Protein 7FEW (pdb70)

InterPro domains:
  IPR000595 Cyclic nucleotide-binding domain [PF00027] (22-114)
  IPR000595 Cyclic nucleotide-binding domain [PS50042] (4-128)
  IPR000595 Cyclic nucleotide-binding domain [SM00100] (3-126)
  IPR000595 Cyclic nucleotide-binding domain [cd00038] (13-121)
  IPR012318 Crp-type HTH domain [PF13545] (146-207)
  IPR012318 Crp-type HTH domain [PR00034] (170-186)
  IPR012318 Crp-type HTH domain [PR00034] (186-201)
  IPR012318 Crp-type HTH domain [PS51063] (142-214)
  IPR012318 Crp-type HTH domain [SM00419] (164-212)
  IPR014710 RmlC-like jelly roll fold [G3DSA:2.60.120.10] (11-142)
  IPR018335 Transcription regulator HTH, Crp-type, conserved site [PS00042] (172-195)
  IPR018488 Cyclic nucleotide-binding, conserved site [PS00888] (31-47)
  IPR018488 Cyclic nucleotide-binding, conserved site [PS00889] (72-93)
  IPR018490 Cyclic nucleotide-binding domain superfamily [SSF51206] (12-141)
  IPR036388 Winged helix-like DNA-binding domain superfamily [G3DSA:1.10.10.10] (143-211)
  IPR036390 Winged helix DNA-binding domain superfamily [SSF46785] (143-211)
  IPR050397 Global Transcriptional Regulators in Environmental Response [PTHR24567] (11-207)

Solvent-accessible surface area: 19582 Å² total; per-residue (Å²): 125,179,35,4,98,72,0,64,80,91,25,68,142,123,110,45,88,52,123,39,29,19,9,118,29,41,72,77,19,118,35,0,10,19,0,49,81,20,4,0,5,26,9,14,90,11,106,130,42,89,62,1,9,30,24,36,18,24,70,22,30,0,3,13,6,22,11,10,3,50,88,151,71,74,147,33,101,20,46,12,58,7,52,0,40,72,84,0,23,0,1,48,6,54,14,76,59,2,100,106,15,7,130,81,36,5,43,0,8,4,16,1,2,24,27,3,0,51,27,10,17,93,7,13,138,23,0,4,28,11,7,24,45,102,24,62,24,31,0,20,95,16,0,76,68,22,5,137,55,93,111,26,117,83,41,115,87,1,24,32,7,57,4,54,104,94,28,0,3,54,19,4,5,13,58,153,74,73,0,23,182,7,2,46,43,9,62,153,139,42,38,2,85,18,105,75,165,37,0,5,0,71,77,23,182,126,37,120,118,117,16,42,78,76,8,105,144,124,164,47,80,47,130,37,38,19,9,120,26,42,74,62,5,114,35,1,13,20,0,52,110,13,14,0,14,27,2,17,62,29,144,122,45,64,40,1,26,22,23,103,18,82,66,35,29,6,3,12,6,26,1,0,8,33,80,99,114,97,69,108,24,45,11,58,8,52,0,88,73,72,0,63,0,1,20,7,49,4,68,95,1,34,140,76,2,103,104,28,8,109,16,4,65,54,1,3,26,29,1,0,46,27,12,29,100,9,16,137,56,0,3,48,9,10,99,54,99,31,49,22,16,0,18,92,13,0,72,73,23,4,143,86,141,119,22,104,109,53,133,84,15,34,35,9,79,27,73,92,52,74,0,1,62,54,4,0,7,32,134,116,55,0,11,143,12,4,150,56,0,61,96,123,43,28,4,96,27,58,67,83,37,4,11,0,66,54,88

Radius of gyration: 22.73 Å; Cα contacts (8 Å, |Δi|>4): 805; chains: 2; bounding box: 60×51×64 Å

Organism: Pseudomonas aeruginosa (strain ATCC 15692 / DSM 22644 / CIP 104116 / JCM 14847 / LMG 12228 / 1C / PRS 101 / PAO1) (NCBI:txid208964)

Nearest PDB structures (foldseek):
  7ff0-assembly1_A  TM=1.002E+00  e=2.208E-40  Pseudomonas aeruginosa PAO1
  7ff9-assembly3_E  TM=9.850E-01  e=1.151E-34  Pseudomonas aeruginosa PAO1
  4i02-assembly3_F-3  TM=9.638E-01  e=4.567E-31  Escherichia coli K-12
  1o3s-assembly1_A-2  TM=9.336E-01  e=1.985E-30  Escherichia coli
  6dt4-assembly1_B  TM=8.111E-01  e=1.765E-30  Yersinia pestis CO92

B-factor: mean 30.79, std 15.21, range [10.7, 88.23]

Secondary structure (DSSP, 8-state):
-GGGHHHHTT-EEEEE-TT-EEE-TT-B--EEEEEEESEEEEEEE-TTS-EEEEEEEETT-EES-GGG--SSS---B--SEEEESS-EEEEEEEHHHHHHHHHH-THHHHHHHHHHHHHHHHHHHHHHHHHH--HHHHHHHHHHHHTTSTT-EEETTEEEEE--HHHHHHHHTS-HHHHHHHHHHHHHTTSEEE-SSEEEEET--/--HHHHHTT-EEEEE-TT-EEE-TTSBP-EEEEEEE-EEEEEEE-TTS-EEEEEEEETT-EES-TTTT----PPBP-SEEEESS-EEEEEEEHHHHHHHTTT-HHHHHHHHHHHHHHHHHHHHHHHHHTT--HHHHHHHHHHHHHTSTT-EEETTEEEEE--HHHHHHHHT--HHHHHHHHHHHHHHTSEEEETTEEEEE--

GO terms:
  GO:0006351 DNA-templated transcription (P, IMP)
  GO:0000976 transcription cis-regulatory region binding (F, IPI)
  GO:0001216 DNA-binding transcription activator activity (F, IPI)
  GO:0001217 DNA-binding transcription repressor activity (F, IPI)
  GO:0032993 protein-DNA complex (C, IPI)
  GO:0043565 sequence-specific DNA binding (F, IPI)
  GO:0000976 transcription cis-regulatory region binding (F, IMP)
  GO:0001216 DNA-binding transcription activator activity (F, IMP)
  GO:0032993 protein-DNA complex (C, IMP)
  GO:0001217 DNA-binding transcription repressor activity (F, IMP)
  GO:0045893 positive regulation of DNA-templated transcription (P, IDA)

Sequence (407 aa):
LKHLDKLLAHCHRRRYTAKSTIIYAGDRCETLFFIIKGSVTILIEDDDGREMIIGYLNSGDFFGELGLFEKEGSEQERSAWVRAKVECEVAEISYAKFRELSQQDSEILYTLGSQMADRLRKTTRKVGDLAFLDVTGRVARTLLDLCQQPDAMTHPDGMQIKITRQEIGRIVGCSREMVGRVLKSLEEQGLVHVKGKTMVVFGTRKHLDKLLAHCHRRRYTAKSTIIYAGDRCETLFFIIKGSVTILIEDDDGREMIIGYLNSGDFFGELGLFEKESEQERSAWVRAKVECEVAEISYAKFRELSQQDSEILYYTLGSQMADRLRKTTRKVGDLAFLDVTGRVARTLLDLCQQPDAMTHPDGMQIKITRNEIGRIVGCSREMVGRVLKSLEEQGLVHVKGKTMVVFGT

Structure (mmCIF, N/CA/C/O backbone):
data_7FEW
#
_entry.id   7FEW
#
_cell.length_a   135.270
_cell.length_b   49.553
_cell.length_c   64.384
_cell.angle_alpha   90.000
_cell.angle_beta   100.115
_cell.angle_gamma   90.000
#
_symmetry.space_group_name_H-M   'C 1 2 1'
#
loop_
_entity.id
_entity.type
_entity.pdbx_description
1 polymer 'cAMP-activated global transcriptional regulator Vfr'
2 polymer 'cAMP-activated global transcriptional regulator Vfr'
3 non-polymer "ADENOSINE-3',5'-CYCLIC-MONOPHOSPHATE"
4 non-polymer 'SULFATE ION'
5 water water
#
loop_
_atom_site.group_PDB
_atom_site.id
_atom_site.type_symbol
_atom_site.label_atom_id
_atom_site.label_alt_id
_atom_site.label_comp_id
_atom_site.label_asym_id
_atom_site.label_entity_id
_atom_site.label_seq_id
_atom_site.pdbx_PDB_ins_code
_atom_site.Cartn_x
_atom_site.Cartn_y
_atom_site.Cartn_z
_atom_site.occupancy
_atom_site.B_iso_or_equiv
_atom_site.auth_seq_id
_atom_site.auth_comp_id
_atom_site.auth_asym_id
_atom_site.auth_atom_id
_atom_site.pdbx_PDB_model_num
ATOM 1 N N . LEU A 1 9 ? 404.91342 26.24579 123.62472 1.000 51.88029 10 LEU A N 1
ATOM 2 C CA . LEU A 1 9 ? 405.82161 25.70932 124.62953 1.000 47.91708 10 LEU A CA 1
ATOM 3 C C . LEU A 1 9 ? 406.84282 24.77097 123.99385 1.000 37.84907 10 LEU A C 1
ATOM 4 O O . LEU A 1 9 ? 407.24302 23.76767 124.59244 1.000 34.35023 10 LEU A O 1
ATOM 9 N N . LYS A 1 10 ? 407.25365 25.09998 122.76697 1.000 35.75293 11 LYS A N 1
ATOM 10 C CA . LYS A 1 10 ? 408.32768 24.35356 122.12579 1.000 34.34801 11 LYS A CA 1
ATOM 11 C C . LYS A 1 10 ? 409.60230 24.33278 122.96343 1.000 27.70396 11 LYS A C 1
ATOM 12 O O . LYS A 1 10 ? 410.39067 23.38973 122.84109 1.000 30.05104 11 LYS A O 1
ATOM 18 N N . HIS A 1 11 ? 409.82421 25.33935 123.81518 1.000 30.53935 12 HIS A N 1
ATOM 19 C CA . HIS A 1 11 ? 410.98973 25.31296 124.69178 1.000 30.35069 12 HIS A CA 1
ATOM 20 C C . HIS A 1 11 ? 410.90263 24.22800 125.76054 1.000 29.21830 12 HIS A C 1
ATOM 21 O O . HIS A 1 11 ? 411.90961 23.94847 126.42070 1.000 31.71651 12 HIS A O 1
ATOM 28 N N . LEU A 1 12 ? 409.73925 23.59954 125.93060 1.000 27.46432 13 LEU A N 1
ATOM 29 C CA . LEU A 1 12 ? 409.59097 22.45496 126.81685 1.000 22.86871 13 LEU A CA 1
ATOM 30 C C . LEU A 1 12 ? 409.93658 21.13627 126.14619 1.000 25.37128 13 LEU A C 1
ATOM 31 O O . LEU A 1 12 ? 409.98432 20.10945 126.82995 1.000 31.27188 13 LEU A O 1
ATOM 36 N N . ASP A 1 13 ? 410.16186 21.13338 124.82824 1.000 25.59575 14 ASP A N 1
ATOM 37 C CA . ASP A 1 13 ? 410.49176 19.88714 124.13922 1.000 26.87735 14 ASP A CA 1
ATOM 38 C C . ASP A 1 13 ? 411.68955 19.19793 124.77541 1.000 26.18416 14 ASP A C 1
ATOM 39 O O . ASP A 1 13 ? 411.68148 17.97657 124.96367 1.000 25.89697 14 ASP A O 1
ATOM 44 N N . LYS A 1 14 ? 412.73727 19.95916 1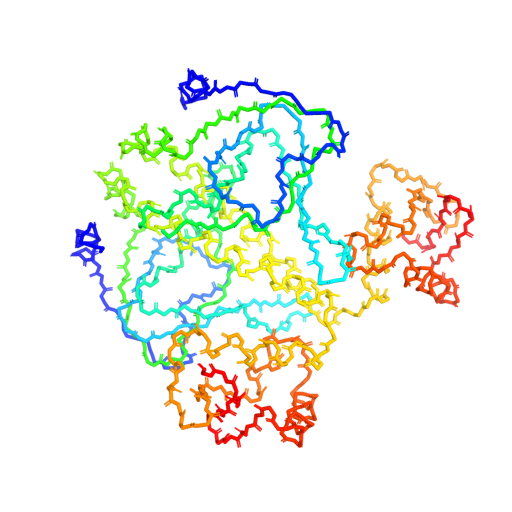25.10414 1.000 27.28895 15 LYS A N 1
ATOM 45 C CA . LYS A 1 14 ? 413.93413 19.33322 125.65678 1.000 31.38222 15 LYS A CA 1
ATOM 46 C C . LYS A 1 14 ? 413.70546 18.80734 127.07256 1.000 32.35298 15 LYS A C 1
ATOM 47 O O . LYS A 1 14 ? 414.40515 17.88527 127.50527 1.000 40.88853 15 LYS A O 1
ATOM 53 N N . LEU A 1 15 ? 412.73173 19.35390 127.80264 1.000 27.91906 16 LEU A N 1
ATOM 54 C CA . LEU A 1 15 ? 412.42520 18.80763 129.12103 1.000 31.30703 16 LEU A CA 1
ATOM 55 C C . LEU A 1 15 ? 411.61907 17.52056 129.00108 1.000 30.39394 16 LEU A C 1
ATOM 56 O O . LEU A 1 15 ? 411.88159 16.54249 129.70947 1.000 32.59053 16 LEU A O 1
ATOM 61 N N . LEU A 1 16 ? 410.61821 17.50647 128.12135 1.000 27.43809 17 LEU A N 1
ATOM 62 C CA . LEU A 1 16 ? 409.80331 16.31052 127.97454 1.000 29.08712 17 LEU A CA 1
ATOM 63 C C . LEU A 1 16 ? 410.58935 15.15226 127.36569 1.000 30.69442 17 LEU A C 1
ATOM 64 O O . LEU A 1 16 ? 410.21495 13.99448 127.56864 1.000 33.10051 17 LEU A O 1
ATOM 69 N N . ALA A 1 17 ? 411.68811 15.42358 126.65386 1.000 31.45270 18 ALA A N 1
ATOM 70 C CA . ALA A 1 17 ? 412.50349 14.32134 126.14624 1.000 32.51223 18 ALA A CA 1
ATOM 71 C C . ALA A 1 17 ? 413.16194 13.51599 127.26478 1.000 33.86049 18 ALA A C 1
ATOM 72 O O . ALA A 1 17 ? 413.57125 12.37869 127.02692 1.000 34.09738 18 ALA A O 1
ATOM 74 N N . HIS A 1 18 ? 413.25720 14.06346 128.48153 1.000 31.60975 19 HIS A N 1
ATOM 75 C CA . HIS A 1 18 ? 413.90431 13.37717 129.59562 1.000 34.29935 19 HIS A CA 1
ATOM 76 C C . HIS A 1 18 ? 412.91199 12.95858 130.66968 1.000 35.90515 19 HIS A C 1
ATOM 77 O O . HIS A 1 18 ? 413.28039 12.80972 131.83893 1.000 41.09420 19 HIS A O 1
ATOM 84 N N . CYS A 1 19 ? 411.65729 12.76307 130.29062 1.000 37.35489 20 CYS A N 1
ATOM 85 C CA . CYS A 1 19 ? 410.60661 12.43498 131.23973 1.000 35.68012 20 CYS A CA 1
ATOM 86 C C . CYS A 1 19 ? 410.22890 10.96582 131.11769 1.000 41.55134 20 CYS A C 1
ATOM 87 O O . CYS A 1 19 ? 410.24825 10.39172 130.02035 1.000 36.57200 20 CYS A O 1
ATOM 90 N N . HIS A 1 20 ? 409.90593 10.36012 132.25708 1.000 40.82987 21 HIS A N 1
ATOM 91 C CA . HIS A 1 20 ? 409.26765 9.05364 132.28486 1.000 39.19020 21 HIS A CA 1
ATOM 92 C C . HIS A 1 20 ? 407.76160 9.26245 132.39492 1.000 29.88781 21 HIS A C 1
ATOM 93 O O . HIS A 1 20 ? 407.29730 10.04329 133.23499 1.000 31.48250 21 HIS A O 1
ATOM 95 N N . ARG A 1 21 ? 407.00451 8.59019 131.53373 1.000 27.51044 22 ARG A N 1
ATOM 96 C CA . ARG A 1 21 ? 405.55329 8.73338 131.51947 1.000 29.03444 22 ARG A CA 1
ATOM 97 C C . ARG A 1 21 ? 404.92267 7.69793 132.43699 1.000 31.08761 22 ARG A C 1
ATOM 98 O O . ARG A 1 21 ? 405.24692 6.50486 132.35665 1.000 31.74283 22 ARG A O 1
ATOM 106 N N . ARG A 1 22 ? 404.01407 8.15353 133.29633 1.000 26.66549 23 ARG A N 1
ATOM 107 C CA . ARG A 1 22 ? 403.31228 7.27758 134.21951 1.000 27.79837 23 ARG A CA 1
ATOM 108 C C . ARG A 1 22 ? 401.81811 7.54272 134.12630 1.000 26.43784 23 ARG A C 1
ATOM 109 O O . ARG A 1 22 ? 401.39697 8.69099 133.96775 1.000 22.83506 23 ARG A O 1
ATOM 117 N N . ARG A 1 23 ? 401.01778 6.48524 134.21980 1.000 22.61120 24 ARG A N 1
ATOM 118 C CA . ARG A 1 23 ? 399.57196 6.62384 134.21526 1.000 26.60134 24 ARG A CA 1
ATOM 119 C C . ARG A 1 23 ? 399.03417 6.40390 135.62023 1.000 24.75101 24 ARG A C 1
ATOM 120 O O . ARG A 1 23 ? 399.47334 5.49654 136.33623 1.000 23.73442 24 ARG A O 1
ATOM 128 N N . TYR A 1 24 ? 398.09527 7.25723 136.01324 1.000 16.70537 25 TYR A N 1
ATOM 129 C CA . TYR A 1 24 ? 397.43245 7.16145 137.30202 1.000 15.93455 25 TYR A CA 1
ATOM 130 C C . TYR A 1 24 ? 395.93542 7.06018 137.09253 1.000 21.89422 25 TYR A C 1
ATOM 131 O O . TYR A 1 24 ? 395.34629 7.88738 136.39631 1.000 23.83876 25 TYR A O 1
ATOM 140 N N . THR A 1 25 ? 395.32237 6.05842 137.70804 1.000 18.03538 26 THR A N 1
ATOM 141 C CA . THR A 1 25 ? 393.88062 5.91801 137.59909 1.000 16.74474 26 THR A CA 1
ATOM 142 C C . THR A 1 25 ? 393.17588 6.94783 138.47156 1.000 17.46462 26 THR A C 1
ATOM 143 O O . THR A 1 25 ? 393.73870 7.46927 139.43740 1.000 18.73033 26 THR A O 1
ATOM 147 N N . ALA A 1 26 ? 391.91861 7.23534 138.12197 1.000 19.13219 27 ALA A N 1
ATOM 148 C CA . ALA A 1 26 ? 391.15151 8.22873 138.86912 1.000 19.58184 27 ALA A CA 1
ATOM 149 C C . ALA A 1 26 ? 391.11903 7.86517 140.34747 1.000 18.55554 27 ALA A C 1
ATOM 150 O O . ALA A 1 26 ? 390.96456 6.69347 140.71157 1.000 18.60983 27 ALA A O 1
ATOM 152 N N . LYS A 1 27 ? 391.33172 8.87465 141.19321 1.000 18.87370 28 LYS A N 1
ATOM 153 C CA . LYS A 1 27 ? 391.35083 8.82582 142.65088 1.000 19.17476 28 LYS A CA 1
ATOM 154 C C . LYS A 1 27 ? 392.69068 8.36172 143.21317 1.000 19.27373 28 LYS A C 1
ATOM 155 O O . LYS A 1 27 ? 392.87628 8.41992 144.43082 1.000 21.34078 28 LYS A O 1
ATOM 161 N N . SER A 1 28 ? 393.63894 7.93170 142.38865 1.000 16.71764 29 SER A N 1
ATOM 162 C CA . SER A 1 28 ? 394.94190 7.54983 142.92277 1.000 13.35413 29 SER A CA 1
ATOM 163 C C . SER A 1 28 ? 395.71479 8.77582 143.39536 1.000 14.88338 29 SER A C 1
ATOM 164 O O . SER A 1 28 ? 395.71043 9.82161 142.74451 1.000 18.38953 29 SER A O 1
ATOM 167 N N . THR A 1 29 ? 396.42545 8.63179 144.50913 1.000 15.03218 30 THR A N 1
ATOM 168 C CA . THR A 1 29 ? 397.22397 9.72892 145.04512 1.000 14.89655 30 THR A CA 1
ATOM 169 C C . THR A 1 29 ? 398.59992 9.73523 144.39185 1.000 15.44302 30 THR A C 1
ATOM 170 O O . THR A 1 29 ? 399.32305 8.73381 144.44512 1.000 16.26512 30 THR A O 1
ATOM 174 N N . ILE A 1 30 ? 398.95663 10.85886 143.77618 1.000 12.10800 31 ILE A N 1
ATOM 175 C CA . ILE A 1 30 ? 400.25199 10.98786 143.12479 1.000 12.24983 31 ILE A CA 1
ATOM 176 C C . ILE A 1 30 ? 401.28997 11.51728 144.08918 1.000 17.83730 31 ILE A C 1
ATOM 177 O O . ILE A 1 30 ? 402.40328 10.99512 144.17169 1.000 18.63275 31 ILE A O 1
ATOM 182 N N . ILE A 1 31 ? 400.93238 12.56646 144.82639 1.000 12.47627 32 ILE A N 1
ATOM 183 C CA . ILE A 1 31 ? 401.80863 13.18983 145.80513 1.000 13.53676 32 ILE A CA 1
ATOM 184 C C . ILE A 1 31 ? 401.09701 13.18681 147.14647 1.000 13.04846 32 ILE A C 1
ATOM 185 O O . ILE A 1 31 ? 399.93280 13.59684 147.23729 1.000 12.01147 32 ILE A O 1
ATOM 190 N N . TYR A 1 32 ? 401.80601 12.75347 148.18880 1.000 11.97565 33 TYR A N 1
ATOM 191 C CA . TYR A 1 32 ? 401.31033 12.82007 149.55697 1.000 13.14524 33 TYR A CA 1
ATOM 192 C C . TYR A 1 32 ? 401.94223 14.01526 150.26083 1.000 14.33961 33 TYR A C 1
ATOM 193 O O . TYR A 1 32 ? 403.16693 14.17164 150.23994 1.000 14.34799 33 TYR A O 1
ATOM 202 N N . ALA A 1 33 ? 401.11709 14.85195 150.88120 1.000 13.04760 34 ALA A N 1
ATOM 203 C CA . ALA A 1 33 ? 401.65728 16.00002 151.59800 1.000 13.93775 34 ALA A CA 1
ATOM 204 C C . ALA A 1 33 ? 402.63023 15.54442 152.67328 1.000 15.49853 34 ALA A C 1
ATOM 205 O O . ALA A 1 33 ? 402.42230 14.51038 153.31858 1.000 15.98851 34 ALA A O 1
ATOM 207 N N . GLY A 1 34 ? 403.71154 16.31235 152.85163 1.000 14.96081 35 GLY A N 1
ATOM 208 C CA . GLY A 1 34 ? 404.72676 16.00566 153.85036 1.000 18.06258 35 GLY A CA 1
ATOM 209 C C . GLY A 1 34 ? 405.88420 15.15668 153.36068 1.000 19.64287 35 GLY A C 1
ATOM 210 O O . GLY A 1 34 ? 406.89110 15.01847 154.08127 1.000 16.64266 35 GLY A O 1
ATOM 211 N N . ASP A 1 35 ? 405.78221 14.58507 152.16379 1.000 15.41152 36 ASP A N 1
ATOM 212 C CA . ASP A 1 35 ? 406.84401 13.74402 151.62920 1.000 15.09051 36 ASP A CA 1
ATOM 213 C C . ASP A 1 35 ? 408.04189 14.58488 151.18357 1.000 18.61956 36 ASP A C 1
ATOM 214 O O . ASP A 1 35 ? 407.95494 15.80287 151.02117 1.000 15.76274 36 ASP A O 1
ATOM 219 N N . ARG A 1 36 ? 409.17202 13.91120 150.96652 1.000 18.25848 37 ARG A N 1
ATOM 220 C CA . ARG A 1 36 ? 410.33368 14.59027 150.40645 1.000 16.25542 37 ARG A CA 1
ATOM 221 C C . ARG A 1 36 ? 410.06328 14.96642 148.94773 1.000 18.61145 37 ARG A C 1
ATOM 222 O O . ARG A 1 36 ? 409.16253 14.43482 148.29616 1.000 21.59253 37 ARG A O 1
ATOM 225 N N . CYS A 1 37 ? 410.83731 15.92284 148.43687 1.000 19.56789 38 CYS A N 1
ATOM 226 C CA . CYS A 1 37 ? 410.61247 16.48924 147.10747 1.000 18.70838 38 CYS A CA 1
ATOM 227 C C . CYS A 1 37 ? 411.85794 16.27862 146.26074 1.000 20.92721 38 CYS A C 1
ATOM 228 O O . CYS A 1 37 ? 412.87352 16.94357 146.47941 1.000 21.73218 38 CYS A O 1
ATOM 231 N N . GLU A 1 38 ? 411.77308 15.37742 145.28766 1.000 17.61968 39 GLU A N 1
ATOM 232 C CA . GLU A 1 38 ? 412.87108 15.17136 144.34786 1.000 19.95570 39 GLU A CA 1
ATOM 233 C C . GLU A 1 38 ? 412.41566 15.12871 142.89848 1.000 18.14944 39 GLU A C 1
ATOM 234 O O . GLU A 1 38 ? 413.25753 14.96604 142.00677 1.000 20.13601 39 GLU A O 1
ATOM 240 N N . THR A 1 39 ? 411.11864 15.26136 142.63482 1.000 17.28688 40 THR A N 1
ATOM 241 C CA . THR A 1 39 ? 410.55082 14.98943 141.32318 1.000 18.82282 40 THR A CA 1
ATOM 242 C C . THR A 1 39 ? 409.51285 16.04574 140.98264 1.000 19.68208 40 THR A C 1
ATOM 243 O O . THR A 1 39 ? 408.69109 16.41131 141.82657 1.000 16.99388 40 THR A O 1
ATOM 247 N N . LEU A 1 40 ? 409.55126 16.50334 139.74093 1.000 18.24623 41 LEU A N 1
ATOM 248 C CA . LEU A 1 40 ? 408.58300 17.42162 139.16870 1.000 18.60293 41 LEU A CA 1
ATOM 249 C C . LEU A 1 40 ? 407.69445 16.65594 138.19347 1.000 16.26130 41 LEU A C 1
ATOM 250 O O . LEU A 1 40 ? 408.12420 15.67248 137.58929 1.000 20.78078 41 LEU A O 1
ATOM 255 N N . PHE A 1 41 ? 406.44384 17.08739 138.04882 1.000 14.80857 42 PHE A N 1
ATOM 256 C CA . PHE A 1 41 ? 405.50034 16.39926 137.17471 1.000 13.19865 42 PHE A CA 1
ATOM 257 C C . PHE A 1 41 ? 404.92066 17.36334 136.15446 1.000 15.50887 42 PHE A C 1
ATOM 258 O O . PHE A 1 41 ? 404.75400 18.54711 136.42736 1.000 17.67966 42 PHE A O 1
ATOM 266 N N . PHE A 1 42 ? 404.58357 16.83350 134.98098 1.000 16.08575 43 PHE A N 1
ATOM 267 C CA . PHE A 1 42 ? 403.94249 17.60411 133.92615 1.000 15.61309 43 PHE A CA 1
ATOM 268 C C . PHE A 1 42 ? 402.77978 16.78256 133.39817 1.000 16.85421 43 PHE A C 1
ATOM 269 O O . PHE A 1 42 ? 402.96370 15.61609 133.03294 1.000 18.40689 43 PHE A O 1
ATOM 277 N N . ILE A 1 43 ? 401.58837 17.37852 133.35878 1.000 16.74768 44 ILE A N 1
ATOM 278 C CA . ILE A 1 43 ? 400.38373 16.63989 132.98301 1.000 15.48847 44 ILE A CA 1
ATOM 279 C C . ILE A 1 43 ? 400.29136 16.59839 131.46383 1.000 17.42344 44 ILE A C 1
ATOM 280 O O . ILE A 1 43 ? 400.12764 17.63242 130.81307 1.000 17.78154 44 ILE A O 1
ATOM 285 N N . ILE A 1 44 ? 400.42067 15.39415 130.89980 1.000 18.24041 45 ILE A N 1
ATOM 286 C CA . ILE A 1 44 ? 400.26009 15.19899 129.46272 1.000 19.82024 45 ILE A CA 1
ATOM 287 C C . ILE A 1 44 ? 398.78872 15.06672 129.11204 1.000 23.69879 45 ILE A C 1
ATOM 288 O O . ILE A 1 44 ? 398.32121 15.65298 128.13193 1.000 24.16688 45 ILE A O 1
ATOM 293 N N . LYS A 1 45 ? 398.03546 14.32019 129.92101 1.000 20.41384 46 LYS A N 1
ATOM 294 C CA . LYS A 1 45 ? 396.61793 14.08130 129.68168 1.000 23.89227 46 LYS A CA 1
ATOM 295 C C . LYS A 1 45 ? 395.91606 13.90496 131.02061 1.000 19.70740 46 LYS A C 1
ATOM 296 O O . LYS A 1 45 ? 396.49363 13.34345 131.95683 1.000 23.32456 46 LYS A O 1
ATOM 302 N N . GLY A 1 46 ? 394.68287 14.38402 131.10624 1.000 19.58738 47 GLY A N 1
ATOM 303 C CA . GLY A 1 46 ? 393.88589 14.25577 132.31749 1.000 22.33818 47 GLY A CA 1
ATOM 304 C C . GLY A 1 46 ? 393.94784 15.48918 133.20125 1.000 22.93990 47 GLY A C 1
ATOM 305 O O . GLY A 1 46 ? 394.31656 16.58818 132.77987 1.000 19.78314 47 GLY A O 1
ATOM 306 N N . SER A 1 47 ? 393.59028 15.28765 134.46753 1.000 19.54764 48 SER A N 1
ATOM 307 C CA . SER A 1 47 ? 393.56454 16.39285 135.41490 1.000 17.97999 48 SER A CA 1
ATOM 308 C C . SER A 1 47 ? 393.75780 15.85309 136.82400 1.000 21.01127 48 SER A C 1
ATOM 309 O O . SER A 1 47 ? 393.52725 14.66883 137.08852 1.000 20.10598 48 SER A O 1
ATOM 312 N N . VAL A 1 48 ? 394.18117 16.73525 137.72472 1.000 17.54757 49 VAL A N 1
ATOM 313 C CA . VAL A 1 48 ? 394.46639 16.35786 139.10158 1.000 16.78389 49 VAL A CA 1
ATOM 314 C C . VAL A 1 48 ? 393.77616 17.33140 140.04082 1.000 15.45697 49 VAL A C 1
ATOM 315 O O . VAL A 1 48 ? 393.46529 18.47200 139.68046 1.000 15.55254 49 VAL A O 1
ATOM 319 N N . THR A 1 49 ? 393.55761 16.85492 141.26644 1.000 12.13646 50 THR A N 1
ATOM 320 C CA . THR A 1 49 ? 392.96530 17.63432 142.34944 1.000 16.64122 50 THR A CA 1
ATOM 321 C C . THR A 1 49 ? 394.03985 17.94461 143.37556 1.000 16.61957 50 THR A C 1
ATOM 322 O O . THR A 1 49 ? 394.80911 17.04927 143.75414 1.000 16.76027 50 THR A O 1
ATOM 326 N N . ILE A 1 50 ? 394.07460 19.19540 143.83518 1.000 12.04208 51 ILE A N 1
ATOM 327 C CA . ILE A 1 50 ? 394.98312 19.64095 144.89808 1.000 14.85118 51 ILE A CA 1
ATOM 328 C C . ILE A 1 50 ? 394.20159 19.70153 146.20718 1.000 17.50667 51 ILE A C 1
ATOM 329 O O . ILE A 1 50 ? 393.17428 20.39042 146.29209 1.000 14.05461 51 ILE A O 1
ATOM 334 N N . LEU A 1 51 ? 394.69357 19.01816 147.24488 1.000 14.18964 52 LEU A N 1
ATOM 335 C CA . LEU A 1 51 ? 393.98756 18.96894 148.52042 1.000 12.87059 52 LEU A CA 1
ATOM 336 C C . LEU A 1 51 ? 394.93047 19.29477 149.66754 1.000 14.04028 52 LEU A C 1
ATOM 337 O O . LEU A 1 51 ? 396.12487 18.99381 149.62672 1.000 12.59833 52 LEU A O 1
ATOM 342 N N . ILE A 1 52 ? 394.37214 19.91616 150.70197 1.000 13.23578 53 ILE A N 1
ATOM 343 C CA . ILE A 1 52 ? 395.06889 20.13406 151.95135 1.000 13.24168 53 ILE A CA 1
ATOM 344 C C . ILE A 1 52 ? 394.14541 19.66859 153.06404 1.000 14.39257 53 ILE A C 1
ATOM 345 O O . ILE A 1 52 ? 392.99718 19.30716 152.83035 1.000 17.11385 53 ILE A O 1
ATOM 350 N N . GLU A 1 53 ? 394.65891 19.68145 154.28371 1.000 19.33224 54 GLU A N 1
ATOM 351 C CA . GLU A 1 53 ? 393.83669 19.42786 155.45162 1.000 18.27310 54 GLU A CA 1
ATOM 352 C C . GLU A 1 53 ? 393.67462 20.72068 156.22412 1.000 24.64978 54 GLU A C 1
ATOM 353 O O . GLU A 1 53 ? 394.63751 21.47523 156.38589 1.000 25.94786 54 GLU A O 1
ATOM 359 N N . ASP A 1 54 ? 392.45618 20.97437 156.70977 1.000 24.81602 55 ASP A N 1
ATOM 360 C CA . ASP A 1 54 ? 392.27598 22.17911 157.50641 1.000 37.89316 55 ASP A CA 1
ATOM 361 C C . ASP A 1 54 ? 392.83070 21.89638 158.89968 1.000 45.72622 55 ASP A C 1
ATOM 362 O O . ASP A 1 54 ? 393.49952 20.88015 159.11862 1.000 40.94466 55 ASP A O 1
ATOM 367 N N . ASP A 1 55 ? 392.58071 22.78480 159.85607 1.000 50.20310 56 ASP A N 1
ATOM 368 C CA . ASP A 1 55 ? 393.20093 22.60515 161.16646 1.000 54.41296 56 ASP A CA 1
ATOM 369 C C . ASP A 1 55 ? 392.52078 21.51012 161.97132 1.000 51.64781 56 ASP A C 1
ATOM 370 O O . ASP A 1 55 ? 393.09919 21.01212 162.95003 1.000 56.01762 56 ASP A O 1
ATOM 375 N N . ASP A 1 56 ? 391.30664 21.12761 161.57971 1.000 52.33871 57 ASP A N 1
ATOM 376 C CA . ASP A 1 56 ? 390.63831 19.96578 162.14386 1.000 52.06315 57 ASP A CA 1
ATOM 377 C C . ASP A 1 56 ? 391.11221 18.65116 161.54069 1.000 44.03307 57 ASP A C 1
ATOM 378 O O . ASP A 1 56 ? 390.59606 17.59216 161.91839 1.000 35.88026 57 ASP A O 1
ATOM 383 N N . GLY A 1 57 ? 392.08088 18.68981 160.62653 1.000 40.50607 58 GLY A N 1
ATOM 384 C CA . GLY A 1 57 ? 392.43519 17.49678 159.88901 1.000 32.61252 58 GLY A CA 1
ATOM 385 C C . GLY A 1 57 ? 391.46592 17.12512 158.78980 1.000 30.57083 58 GLY A C 1
ATOM 386 O O . GLY A 1 57 ? 391.61146 16.06112 158.18290 1.000 31.53763 58 GLY A O 1
ATOM 387 N N . ARG A 1 58 ? 390.48551 17.97600 158.50562 1.000 25.53947 59 ARG A N 1
ATOM 388 C CA . ARG A 1 58 ? 389.50898 17.69582 157.46706 1.000 26.88001 59 ARG A CA 1
ATOM 389 C C . ARG A 1 58 ? 390.01985 18.17138 156.11092 1.000 21.15014 59 ARG A C 1
ATOM 390 O O . ARG A 1 58 ? 390.59454 19.25390 155.98946 1.000 23.84127 59 ARG A O 1
ATOM 398 N N . GLU A 1 59 ? 389.77318 17.36418 155.09296 1.000 25.36449 60 GLU A N 1
ATOM 399 C CA . GLU A 1 59 ? 390.30907 17.60114 153.76062 1.000 25.28707 60 GLU A CA 1
ATOM 400 C C . GLU A 1 59 ? 389.52764 18.70408 153.04575 1.000 27.93059 60 GLU A C 1
ATOM 401 O O . GLU A 1 59 ? 388.30121 18.78675 153.14802 1.000 25.22048 60 GLU A O 1
ATOM 407 N N . MET A 1 60 ? 390.25710 19.58977 152.36610 1.000 20.26451 61 MET A N 1
ATOM 408 C CA . MET A 1 60 ? 389.67731 20.67200 151.57973 1.000 17.25041 61 MET A CA 1
ATOM 409 C C . MET A 1 60 ? 390.31922 20.65247 150.19913 1.000 20.02760 61 MET A C 1
ATOM 410 O O . MET A 1 60 ? 391.52712 20.43201 150.07127 1.000 16.20716 61 MET A O 1
ATOM 415 N N . ILE A 1 61 ? 389.50457 20.82682 149.16809 1.000 16.10518 62 ILE A N 1
ATOM 416 C CA . ILE A 1 61 ? 390.00220 20.90275 147.80118 1.000 15.47840 62 ILE A CA 1
ATOM 417 C C . ILE A 1 61 ? 390.39227 22.35070 147.53032 1.000 18.03020 62 ILE A C 1
ATOM 418 O O . ILE A 1 61 ? 389.57799 23.26389 147.71357 1.000 17.21727 62 ILE A O 1
ATOM 423 N N . ILE A 1 62 ? 391.64651 22.55591 147.13242 1.000 12.93463 63 ILE A N 1
ATOM 424 C CA . ILE A 1 62 ? 392.18138 23.87875 146.80160 1.000 15.81729 63 ILE A CA 1
ATOM 425 C C . ILE A 1 62 ? 391.90759 24.23568 145.35214 1.000 21.75210 63 ILE A C 1
ATOM 426 O O . ILE A 1 62 ? 391.64787 25.40034 145.02751 1.000 25.39725 63 ILE A O 1
ATOM 431 N N . GLY A 1 63 ? 392.01064 23.25942 144.45879 1.000 16.85300 64 GLY A N 1
ATOM 432 C CA . GLY A 1 63 ? 391.88056 23.54286 143.04219 1.000 22.02695 64 GLY A CA 1
ATOM 433 C C . GLY A 1 63 ? 392.22644 22.32391 142.20806 1.000 18.84527 64 GLY A C 1
ATOM 434 O O . GLY A 1 63 ? 392.46133 21.23399 142.73324 1.000 18.21492 64 GLY A O 1
ATOM 435 N N . TYR A 1 64 ? 392.23598 22.53629 140.88983 1.000 16.66801 65 TYR A N 1
ATOM 436 C CA . TYR A 1 64 ? 392.54183 21.50381 139.90891 1.000 13.93517 65 TYR A CA 1
ATOM 437 C C . TYR A 1 64 ? 393.60945 22.00634 138.94730 1.000 19.77260 65 TYR A C 1
ATOM 438 O O . TYR A 1 64 ? 393.71473 23.21136 138.69103 1.000 21.32826 65 TYR A O 1
ATOM 447 N N . LEU A 1 65 ? 394.40918 21.06968 138.42334 1.000 14.91010 66 LEU A N 1
ATOM 448 C CA . LEU A 1 65 ? 395.37371 21.35193 137.37270 1.000 15.78610 66 LEU A CA 1
ATOM 449 C C . LEU A 1 65 ? 395.11032 20.40977 136.21028 1.000 19.48081 66 LEU A C 1
ATOM 450 O O . LEU A 1 65 ? 394.58755 19.30572 136.39876 1.000 17.97729 66 LEU A O 1
ATOM 455 N N . ASN A 1 66 ? 395.45822 20.85644 135.00195 1.000 17.31264 67 ASN A N 1
ATOM 456 C CA . ASN A 1 66 ? 395.04944 20.18857 133.77499 1.000 19.03033 67 ASN A CA 1
ATOM 457 C C . ASN A 1 66 ? 396.25804 19.97491 132.88001 1.000 19.09280 67 ASN A C 1
ATOM 458 O O . ASN A 1 66 ? 397.39023 20.27485 133.25530 1.000 15.41488 67 ASN A O 1
ATOM 463 N N . SER A 1 67 ? 396.01510 19.44695 131.67928 1.000 19.73671 68 SER A N 1
ATOM 464 C CA . SER A 1 67 ? 397.11783 19.17277 130.76406 1.000 17.71528 68 SER A CA 1
ATOM 465 C C . SER A 1 67 ? 397.90276 20.45291 130.47954 1.000 18.83419 68 SER A C 1
ATOM 466 O O . SER A 1 67 ? 397.33038 21.53506 130.32918 1.000 19.70900 68 SER A O 1
ATOM 469 N N . GLY A 1 68 ? 399.23342 20.32691 130.43287 1.000 19.51401 69 GLY A N 1
ATOM 470 C CA . GLY A 1 68 ? 400.08961 21.48051 130.29151 1.000 19.61322 69 GLY A CA 1
ATOM 471 C C . GLY A 1 68 ? 400.55674 22.08539 131.59181 1.000 18.50372 69 GLY A C 1
ATOM 472 O O . GLY A 1 68 ? 401.44423 22.94236 131.56788 1.000 17.88080 69 GLY A O 1
ATOM 473 N N . ASP A 1 69 ? 399.99977 21.66282 132.72375 1.000 17.42725 70 ASP A N 1
ATOM 474 C CA . ASP A 1 69 ? 400.41755 22.16107 134.03158 1.000 13.77770 70 ASP A CA 1
ATOM 475 C C . ASP A 1 69 ? 401.52319 21.28525 134.61538 1.000 16.28701 70 ASP A C 1
ATOM 476 O O . ASP A 1 69 ? 401.46619 20.05046 134.54880 1.000 16.67788 70 ASP A O 1
ATOM 481 N N . PHE A 1 70 ? 402.51824 21.94106 135.20234 1.000 14.43556 71 PHE A N 1
ATOM 482 C CA . PHE A 1 70 ? 403.45477 21.30550 136.11481 1.000 14.36155 71 PHE A CA 1
ATOM 483 C C . PHE A 1 70 ? 402.83043 21.20609 137.50039 1.000 14.90564 71 PHE A C 1
ATOM 484 O O . PHE A 1 70 ? 402.05226 22.06701 137.90820 1.000 18.23374 71 PHE A O 1
ATOM 492 N N . PHE A 1 71 ? 403.19306 20.15777 138.23777 1.000 15.24535 72 PHE A N 1
ATOM 493 C CA . PHE A 1 71 ? 402.92579 20.15503 139.66702 1.000 16.99070 72 PHE A CA 1
ATOM 494 C C . PHE A 1 71 ? 404.06883 19.46007 140.38812 1.000 17.37814 72 PHE A C 1
ATOM 495 O O . PHE A 1 71 ? 404.92138 18.80528 139.77993 1.000 15.11061 72 PHE A O 1
ATOM 503 N N . GLY A 1 72 ? 404.09871 19.63964 141.70605 1.000 13.61423 73 GLY A N 1
ATOM 504 C CA . GLY A 1 72 ? 405.25469 19.18485 142.44426 1.000 14.67060 73 GLY A CA 1
ATOM 505 C C . GLY A 1 72 ? 406.43265 20.10234 142.29360 1.000 15.24955 73 GLY A C 1
ATOM 506 O O . GLY A 1 72 ? 407.56704 19.69459 142.55608 1.000 16.44807 73 GLY A O 1
ATOM 507 N N . GLU A 1 73 ? 406.18715 21.34908 141.89101 1.000 12.47775 74 GLU A N 1
ATOM 508 C CA . GLU A 1 73 ? 407.25400 22.30227 141.63540 1.000 13.37971 74 GLU A CA 1
ATOM 509 C C . GLU A 1 73 ? 407.67931 23.06939 142.87260 1.000 14.97754 74 GLU A C 1
ATOM 510 O O . GLU A 1 73 ? 408.81534 23.54643 142.92383 1.000 17.14633 74 GLU A O 1
ATOM 516 N N . LEU A 1 74 ? 406.79169 23.23128 143.85944 1.000 14.40288 75 LEU A N 1
ATOM 517 C CA . LEU A 1 74 ? 407.13675 24.07039 145.00367 1.000 13.88007 75 LEU A CA 1
ATOM 518 C C . LEU A 1 74 ? 408.29113 23.48377 145.79678 1.000 19.85646 75 LEU A C 1
ATOM 519 O O . LEU A 1 74 ? 409.02775 24.22818 146.44913 1.000 16.17737 75 LEU A O 1
ATOM 524 N N . GLY A 1 75 ? 408.46745 22.15798 145.74610 1.000 16.35709 76 GLY A N 1
ATOM 525 C CA . GLY A 1 75 ? 409.56710 21.50406 146.43786 1.000 17.44191 76 GLY A CA 1
ATOM 526 C C . GLY A 1 75 ? 410.94687 21.87126 145.93362 1.000 18.34100 76 GLY A C 1
ATOM 527 O O . GLY A 1 75 ? 411.93664 21.55363 146.60143 1.000 17.30155 76 GLY A O 1
ATOM 528 N N . LEU A 1 76 ? 411.04784 22.51213 144.77149 1.000 17.61384 77 LEU A N 1
ATOM 529 C CA . LEU A 1 76 ? 412.35417 23.01625 144.34607 1.000 23.78513 77 LEU A CA 1
ATOM 530 C C . LEU A 1 76 ? 412.91292 24.08482 145.28529 1.000 26.21379 77 LEU A C 1
ATOM 531 O O . LEU A 1 76 ? 414.13529 24.29020 145.31499 1.000 23.16829 77 LEU A O 1
ATOM 536 N N . PHE A 1 77 ? 412.05485 24.75197 146.06322 1.000 22.64404 78 PHE A N 1
ATOM 537 C CA . PHE A 1 77 ? 412.36204 26.02139 146.71821 1.000 24.36494 78 PHE A CA 1
ATOM 538 C C . PHE A 1 77 ? 412.24632 25.95656 148.24494 1.000 30.84751 78 PHE A C 1
ATOM 539 O O . PHE A 1 77 ? 411.27359 25.41821 148.77256 1.000 28.54819 78 PHE A O 1
ATOM 547 N N . GLU A 1 78 ? 413.19603 26.57612 148.96210 1.000 40.14808 79 GLU A N 1
ATOM 548 C CA . GLU A 1 78 ? 413.12421 26.67841 150.42475 1.000 38.08054 79 GLU A CA 1
ATOM 549 C C . GLU A 1 78 ? 413.79571 27.96577 150.88581 1.000 44.41123 79 GLU A C 1
ATOM 550 O O . GLU A 1 78 ? 414.67533 28.50423 150.20776 1.000 52.66806 79 GLU A O 1
ATOM 556 N N . LYS A 1 79 ? 413.38963 28.43598 152.07567 1.000 39.42589 80 LYS A N 1
ATOM 557 C CA . LYS A 1 79 ? 413.82148 29.74967 152.55967 1.000 38.96392 80 LYS A CA 1
ATOM 558 C C . LYS A 1 79 ? 415.31420 29.77850 152.87602 1.000 34.30998 80 LYS A C 1
ATOM 559 O O . LYS A 1 79 ? 416.01141 30.74440 152.53910 1.000 39.77393 80 LYS A O 1
ATOM 561 N N . GLU A 1 80 ? 415.82735 28.74326 153.53415 1.000 29.40164 81 GLU A N 1
ATOM 562 C CA . GLU A 1 80 ? 417.24867 28.68399 153.86220 1.000 34.24499 81 GLU A CA 1
ATOM 563 C C . GLU A 1 80 ? 418.02928 27.75180 152.94746 1.000 37.03430 81 GLU A C 1
ATOM 564 O O . GLU A 1 80 ? 419.20571 27.47750 153.21449 1.000 37.24758 81 GLU A O 1
ATOM 570 N N . GLY A 1 81 ? 417.41932 27.27514 151.86702 1.000 40.42992 82 GLY A N 1
ATOM 571 C CA . GLY A 1 81 ? 418.10549 26.30348 151.04370 1.000 41.82503 82 GLY A CA 1
ATOM 572 C C . GLY A 1 81 ? 418.24132 24.95112 151.69611 1.000 38.86689 82 GLY A C 1
ATOM 573 O O . GLY A 1 81 ? 419.15166 24.19166 151.35406 1.000 33.63841 82 GLY A O 1
ATOM 574 N N . SER A 1 82 ? 417.35706 24.63311 152.63644 1.000 41.58005 83 SER A N 1
ATOM 575 C CA . SER A 1 82 ? 417.34030 23.35629 153.32472 1.000 37.20983 83 SER A CA 1
ATOM 576 C C . SER A 1 82 ? 416.27521 22.44719 152.70349 1.000 32.30230 83 SER A C 1
ATOM 577 O O . SER A 1 82 ? 415.60071 22.81063 151.73684 1.000 30.12412 83 SER A O 1
ATOM 580 N N . GLU A 1 83 ? 416.11183 21.25469 153.26883 1.000 32.36383 84 GLU A N 1
ATOM 581 C CA . GLU A 1 83 ? 415.15098 20.29497 152.73862 1.000 40.17340 84 GLU A CA 1
ATOM 582 C C . GLU A 1 83 ? 413.72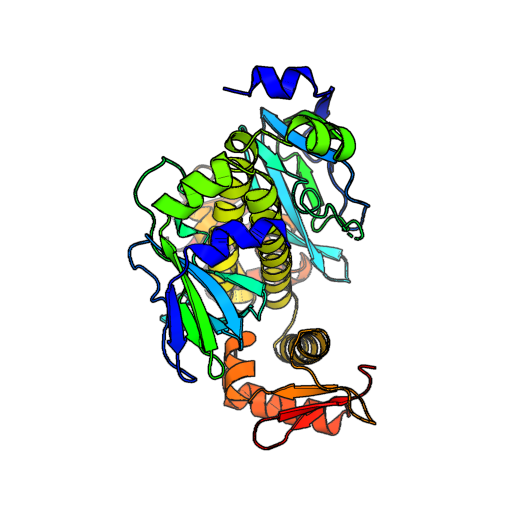640 20.83863 152.83473 1.000 36.54895 84 GLU A C 1
ATOM 583 O O . GLU A 1 83 ? 413.36405 21.52433 153.79410 1.000 29.57486 84 GLU A O 1
ATOM 589 N N . GLN A 1 84 ? 412.91448 20.50723 151.83823 1.000 32.96529 85 GLN A N 1
ATOM 590 C CA . GLN A 1 84 ? 411.54650 20.98256 151.71991 1.000 26.52062 85 GLN A CA 1
ATOM 591 C C . GLN A 1 84 ? 410.60018 19.77957 151.68916 1.000 25.57518 85 GLN A C 1
ATOM 592 O O . GLN A 1 84 ? 411.01531 18.67337 151.32375 1.000 30.53782 85 GLN A O 1
ATOM 598 N N . GLU A 1 85 ? 409.33562 19.97153 152.11212 1.000 17.02346 86 GLU A N 1
ATOM 599 C CA . GLU A 1 85 ? 408.34677 18.89329 152.06969 1.000 17.73188 86 GLU A CA 1
ATOM 600 C C . GLU A 1 85 ? 407.18056 19.24876 151.14405 1.000 16.45190 86 GLU A C 1
ATOM 601 O O . GLU A 1 85 ? 406.89291 20.43004 150.90552 1.000 16.78795 86 GLU A O 1
ATOM 607 N N . ARG A 1 86 ? 406.51506 18.21256 150.61146 1.000 14.78083 87 ARG A N 1
ATOM 608 C CA . ARG A 1 86 ? 405.36461 18.42983 149.73090 1.000 11.91742 87 ARG A CA 1
ATOM 609 C C . ARG A 1 86 ? 404.28122 19.19532 150.47926 1.000 14.42519 87 ARG A C 1
ATOM 610 O O . ARG A 1 86 ? 403.93542 18.85467 151.61443 1.000 14.69963 87 ARG A O 1
ATOM 618 N N . SER A 1 87 ? 403.74888 20.23472 149.84796 1.000 12.65656 88 SER A N 1
ATOM 619 C CA . SER A 1 87 ? 402.87447 21.15899 150.57194 1.000 13.18876 88 SER A CA 1
ATOM 620 C C . SER A 1 87 ? 401.39896 20.79771 150.48511 1.000 17.85730 88 SER A C 1
ATOM 621 O O . SER A 1 87 ? 400.57606 21.45788 151.14279 1.000 15.40930 88 SER A O 1
ATOM 624 N N . ALA A 1 88 ? 401.04383 19.77939 149.69968 1.000 13.67634 89 ALA A N 1
ATOM 625 C CA . ALA A 1 88 ? 399.65283 19.39864 149.49670 1.000 10.92314 89 ALA A CA 1
ATOM 626 C C . ALA A 1 88 ? 399.61356 17.98701 148.92834 1.000 14.20764 89 ALA A C 1
ATOM 627 O O . ALA A 1 88 ? 400.62559 17.47577 148.44125 1.000 14.67040 89 ALA A O 1
ATOM 629 N N . TRP A 1 89 ? 398.43478 17.36109 148.99228 1.000 11.97134 90 TRP A N 1
ATOM 630 C CA . TRP A 1 89 ? 398.19871 16.11980 148.25687 1.000 12.10618 90 TRP A CA 1
ATOM 631 C C . TRP A 1 89 ? 397.78286 16.44109 146.82641 1.000 15.02428 90 TRP A C 1
ATOM 632 O O . TRP A 1 89 ? 397.05891 17.40892 146.58023 1.000 15.23678 90 TRP A O 1
ATOM 643 N N . VAL A 1 90 ? 398.22159 15.60922 145.88323 1.000 12.40311 91 VAL A N 1
ATOM 644 C CA . VAL A 1 90 ? 397.82226 15.71162 144.47955 1.000 13.10333 91 VAL A CA 1
ATOM 645 C C . VAL A 1 90 ? 397.24015 14.36226 144.07823 1.000 12.99884 91 VAL A C 1
ATOM 646 O O . VAL A 1 90 ? 397.93290 13.34267 144.14544 1.000 16.41973 91 VAL A O 1
ATOM 650 N N . ARG A 1 91 ? 395.97827 14.35630 143.65488 1.000 12.23573 92 ARG A N 1
ATOM 651 C CA . ARG A 1 91 ? 395.24498 13.12877 143.37734 1.000 13.59677 92 ARG A CA 1
ATOM 652 C C . ARG A 1 91 ? 394.71261 13.18390 141.95684 1.000 15.82096 92 ARG A C 1
ATOM 653 O O . ARG A 1 91 ? 394.24233 14.23251 141.51035 1.000 16.96912 92 ARG A O 1
ATOM 661 N N . ALA A 1 92 ? 394.81087 12.07406 141.22901 1.000 14.64204 93 ALA A N 1
ATOM 662 C CA . ALA A 1 92 ? 394.24669 12.05521 139.88298 1.000 12.47823 93 ALA A CA 1
ATOM 663 C C . ALA A 1 92 ? 392.73841 12.25909 139.96806 1.000 18.16627 93 ALA A C 1
ATOM 664 O O . ALA A 1 92 ? 392.05856 11.61941 140.77197 1.000 18.86173 93 ALA A O 1
ATOM 666 N N . LYS A 1 93 ? 392.21617 13.19479 139.17530 1.000 19.82332 94 LYS A N 1
ATOM 667 C CA . LYS A 1 93 ? 390.77248 13.40101 139.16962 1.000 20.43976 94 LYS A CA 1
ATOM 668 C C . LYS A 1 93 ? 390.10485 12.48892 138.15218 1.000 22.79574 94 LYS A C 1
ATOM 669 O O . LYS A 1 93 ? 389.04218 11.91577 138.41386 1.000 27.98730 94 LYS A O 1
ATOM 675 N N . VAL A 1 94 ? 390.72833 12.34413 136.99302 1.000 21.70044 95 VAL A N 1
ATOM 676 C CA . VAL A 1 94 ? 390.35135 11.33355 136.02148 1.000 26.07654 95 VAL A CA 1
ATOM 677 C C . VAL A 1 94 ? 391.62828 10.57442 135.71874 1.000 30.13431 95 VAL A C 1
ATOM 678 O O . VAL A 1 94 ? 392.67311 10.86298 136.31146 1.000 30.87456 95 VAL A O 1
ATOM 682 N N . GLU A 1 95 ? 391.56503 9.60833 134.80987 1.000 28.31258 96 GLU A N 1
ATOM 683 C CA . GLU A 1 95 ? 392.77704 8.90722 134.41322 1.000 27.92456 96 GLU A CA 1
ATOM 684 C C . GLU A 1 95 ? 393.78134 9.91249 133.87148 1.000 23.18170 96 GLU A C 1
ATOM 685 O O . GLU A 1 95 ? 393.45813 10.70514 132.98173 1.000 25.39998 96 GLU A O 1
ATOM 691 N N . CYS A 1 96 ? 394.98591 9.90053 134.43249 1.000 20.75037 97 CYS A N 1
ATOM 692 C CA . CYS A 1 96 ? 396.01853 10.87585 134.11247 1.000 22.58278 97 CYS A CA 1
ATOM 693 C C . CYS A 1 96 ? 397.23649 10.20549 133.50392 1.000 27.55467 97 CYS A C 1
ATOM 694 O O . CYS A 1 96 ? 397.62462 9.10763 133.90454 1.000 33.65425 97 CYS A O 1
ATOM 697 N N . GLU A 1 97 ? 397.85128 10.89756 132.55290 1.000 22.94417 98 GLU A N 1
ATOM 698 C CA . GLU A 1 97 ? 399.17595 10.55724 132.06374 1.000 20.21194 98 GLU A CA 1
ATOM 699 C C . GLU A 1 97 ? 400.09234 11.70910 132.43309 1.000 20.44419 98 GLU A C 1
ATOM 700 O O . GLU A 1 97 ? 399.83328 12.85599 132.04918 1.000 21.85266 98 GLU A O 1
ATOM 706 N N . VAL A 1 98 ? 401.13910 11.41467 133.19960 1.000 20.07039 99 VAL A N 1
ATOM 707 C CA . VAL A 1 98 ? 402.04896 12.44964 133.66943 1.000 22.67561 99 VAL A CA 1
ATOM 708 C C . VAL A 1 98 ? 403.46280 12.11732 133.22559 1.000 23.79390 99 VAL A C 1
ATOM 709 O O . VAL A 1 98 ? 403.86442 10.95056 133.15471 1.000 26.34520 99 VAL A O 1
ATOM 713 N N . ALA A 1 99 ? 404.21863 13.16411 132.92484 1.000 21.32343 100 ALA A N 1
ATOM 714 C CA . ALA A 1 99 ? 405.65242 13.07296 132.70601 1.000 20.54691 100 ALA A CA 1
ATOM 715 C C . ALA A 1 99 ? 406.35935 13.42526 134.01027 1.000 23.78871 100 ALA A C 1
ATOM 716 O O . ALA A 1 99 ? 406.05783 14.45666 134.61665 1.000 28.37597 100 ALA A O 1
ATOM 718 N N . GLU A 1 100 ? 407.27886 12.56945 134.45557 1.000 18.57884 101 GLU A N 1
ATOM 719 C CA . GLU A 1 100 ? 408.00910 12.77902 135.70097 1.000 20.99611 101 GLU A CA 1
ATOM 720 C C . GLU A 1 100 ? 409.45550 13.11594 135.37638 1.000 19.09866 101 GLU A C 1
ATOM 721 O O . GLU A 1 100 ? 410.07839 12.43995 134.55379 1.000 21.49383 101 GLU A O 1
ATOM 727 N N . ILE A 1 101 ? 410.00038 14.14731 136.01229 1.000 17.72884 102 ILE A N 1
ATOM 728 C CA . ILE A 1 101 ? 411.40144 14.47784 135.78591 1.000 22.79495 102 ILE A CA 1
ATOM 729 C C . ILE A 1 101 ? 412.05396 14.82618 137.11293 1.000 19.41390 102 ILE A C 1
ATOM 730 O O . ILE A 1 101 ? 411.43060 15.42951 137.99320 1.000 18.64519 102 ILE A O 1
ATOM 735 N N . SER A 1 102 ? 413.30078 14.40386 137.27787 1.000 20.76276 103 SER A N 1
ATOM 736 C CA . SER A 1 102 ? 413.97116 14.68714 138.53485 1.000 19.03738 103 SER A CA 1
ATOM 737 C C . SER A 1 102 ? 414.24416 16.17438 138.64867 1.000 18.51086 103 SER A C 1
ATOM 738 O O . SER A 1 102 ? 414.41408 16.87855 137.64760 1.000 18.16972 103 SER A O 1
ATOM 741 N N . TYR A 1 103 ? 414.28509 1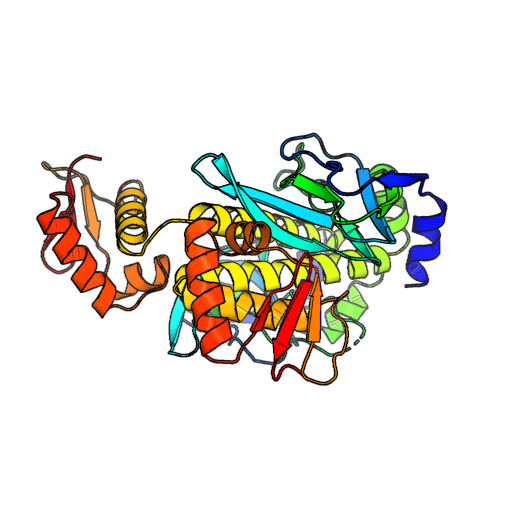6.65767 139.88984 1.000 16.83507 104 TYR A N 1
ATOM 742 C CA . TYR A 1 103 ? 414.72477 18.02834 140.10471 1.000 18.52683 104 TYR A CA 1
ATOM 743 C C . TYR A 1 103 ? 416.10602 18.24868 139.49657 1.000 17.57035 104 TYR A C 1
ATOM 744 O O . TYR A 1 103 ? 416.37645 19.30259 138.91220 1.000 18.26280 104 TYR A O 1
ATOM 753 N N . ALA A 1 104 ? 416.99088 17.25455 139.61598 1.000 16.90945 105 ALA A N 1
ATOM 754 C CA . ALA A 1 104 ? 418.36141 17.43535 139.14378 1.000 18.60838 105 ALA A CA 1
ATOM 755 C C . ALA A 1 104 ? 418.39753 17.69307 137.64263 1.000 18.81414 105 ALA A C 1
ATOM 756 O O . ALA A 1 104 ? 419.14544 18.55929 137.17291 1.000 21.50983 105 ALA A O 1
ATOM 758 N N . LYS A 1 105 ? 417.56470 16.98412 136.87304 1.000 18.56814 106 LYS A N 1
ATOM 759 C CA . LYS A 1 105 ? 417.53253 17.22456 135.42941 1.000 22.97886 106 LYS A CA 1
ATOM 760 C C . LYS A 1 105 ? 416.83844 18.54470 135.10200 1.000 22.89536 106 LYS A C 1
ATOM 761 O O . LYS A 1 105 ? 417.27367 19.27876 134.20490 1.000 20.48314 106 LYS A O 1
ATOM 767 N N . PHE A 1 106 ? 415.74752 18.85931 135.80547 1.000 18.74431 107 PHE A N 1
ATOM 768 C CA . PHE A 1 106 ? 415.08584 20.14123 135.58791 1.000 19.38782 107 PHE A CA 1
ATOM 769 C C . PHE A 1 106 ? 416.03911 21.30453 135.83129 1.000 21.60218 107 PHE A C 1
ATOM 770 O O . PHE A 1 106 ? 416.00925 22.30636 135.10163 1.000 22.14204 107 PHE A O 1
ATOM 778 N N . ARG A 1 107 ? 416.89029 21.19811 136.85832 1.000 20.45571 108 ARG A N 1
ATOM 779 C CA . ARG A 1 107 ? 417.81542 22.29009 137.14480 1.000 24.60279 108 ARG A CA 1
ATOM 780 C C . ARG A 1 107 ? 418.80445 22.47546 135.99907 1.000 25.42348 108 ARG A C 1
ATOM 781 O O . ARG A 1 107 ? 419.11693 23.61264 135.61810 1.000 26.65775 108 ARG A O 1
ATOM 789 N N . GLU A 1 108 ? 419.28076 21.37244 135.40662 1.000 23.67470 109 GLU A N 1
ATOM 790 C CA . GLU A 1 108 ? 420.23973 21.49549 134.31208 1.000 24.64067 109 GLU A CA 1
ATOM 791 C C . GLU A 1 108 ? 419.59487 22.14637 133.09687 1.000 22.93435 109 GLU A C 1
ATOM 792 O O . GLU A 1 108 ? 420.17806 23.04460 132.47373 1.000 27.23159 109 GLU A O 1
ATOM 798 N N . LEU A 1 109 ? 418.38615 21.71334 132.74583 1.000 19.70255 110 LEU A N 1
ATOM 799 C CA . LEU A 1 109 ? 417.71753 22.29822 131.59200 1.000 22.15441 110 LEU A CA 1
ATOM 800 C C . LEU A 1 109 ? 417.28028 23.73353 131.85037 1.000 26.18857 110 LEU A C 1
ATOM 801 O O . LEU A 1 109 ? 417.29744 24.55445 130.92422 1.000 29.26330 110 LEU A O 1
ATOM 806 N N . SER A 1 110 ? 416.90561 24.07039 133.08677 1.000 25.42899 111 SER A N 1
ATOM 807 C CA . SER A 1 110 ? 416.47465 25.44392 133.33610 1.000 26.82812 111 SER A CA 1
ATOM 808 C C . SER A 1 110 ? 417.66864 26.38873 133.39623 1.000 32.17376 111 SER A C 1
ATOM 809 O O . SER A 1 110 ? 417.53034 27.58486 133.11635 1.000 32.10653 111 SER A O 1
ATOM 812 N N . GLN A 1 111 ? 418.84688 25.86955 133.74384 1.000 32.69018 112 GLN A N 1
ATOM 813 C CA . GLN A 1 111 ? 420.06548 26.66111 133.61793 1.000 39.34297 112 GLN A CA 1
ATOM 814 C C . GLN A 1 111 ? 420.42699 26.87890 132.15620 1.000 35.41640 112 GLN A C 1
ATOM 815 O O . GLN A 1 111 ? 420.99118 27.92129 131.80202 1.000 35.67765 112 GLN A O 1
ATOM 821 N N . GLN A 1 112 ? 420.09845 25.91837 131.29174 1.000 34.79590 113 GLN A N 1
ATOM 822 C CA . GLN A 1 112 ? 420.37175 26.08122 129.86895 1.000 36.29894 113 GLN A CA 1
ATOM 823 C C . GLN A 1 112 ? 419.36064 26.99558 129.18496 1.000 34.83125 113 GLN A C 1
ATOM 824 O O . GLN A 1 112 ? 419.69377 27.62161 128.17256 1.000 35.29385 113 GLN A O 1
ATOM 826 N N . ASP A 1 113 ? 418.13282 27.08433 129.70680 1.000 32.49898 114 ASP A N 1
ATOM 827 C CA . ASP A 1 113 ? 417.07987 27.87826 129.07056 1.000 31.28177 114 ASP A CA 1
ATOM 828 C C . ASP A 1 113 ? 416.16448 28.46144 130.14203 1.000 31.41296 114 ASP A C 1
ATOM 829 O O . ASP A 1 113 ? 415.28470 27.75926 130.64883 1.000 29.19060 114 ASP A O 1
ATOM 834 N N . SER A 1 114 ? 416.33161 29.75328 130.44475 1.000 27.89689 115 SER A N 1
ATOM 835 C CA . SER A 1 114 ? 415.48707 30.41500 131.44091 1.000 29.41615 115 SER A CA 1
ATOM 836 C C . SER A 1 114 ? 414.01952 30.49264 131.02740 1.000 29.09739 115 SER A C 1
ATOM 837 O O . SER A 1 114 ? 413.16252 30.76980 131.87806 1.000 28.07482 115 SER A O 1
ATOM 840 N N . GLU A 1 115 ? 413.70324 30.27269 129.74901 1.000 26.61326 116 GLU A N 1
ATOM 841 C CA . GLU A 1 115 ? 412.30119 30.26358 129.34033 1.000 27.98363 116 GLU A CA 1
ATOM 842 C C . GLU A 1 115 ? 411.50965 29.18458 130.07698 1.000 25.43684 116 GLU A C 1
ATOM 843 O O . GLU A 1 115 ? 410.29893 29.33816 130.29777 1.000 22.05631 116 GLU A O 1
ATOM 849 N N . ILE A 1 116 ? 412.17100 28.09332 130.46631 1.000 20.30387 117 ILE A N 1
ATOM 850 C CA . ILE A 1 116 ? 411.50276 27.05632 131.25027 1.000 20.53944 117 ILE A CA 1
ATOM 851 C C . ILE A 1 116 ? 411.03221 27.61895 132.59126 1.000 23.69944 117 ILE A C 1
ATOM 852 O O . ILE A 1 116 ? 409.92533 27.32165 133.05420 1.000 21.68092 117 ILE A O 1
ATOM 857 N N . LEU A 1 117 ? 411.86287 28.44358 133.23139 1.000 23.53891 118 LEU A N 1
ATOM 858 C CA . LEU A 1 117 ? 411.47250 29.07433 134.48966 1.000 23.48471 118 LEU A CA 1
ATOM 859 C C . LEU A 1 117 ? 410.40105 30.14228 134.28819 1.000 23.26293 118 LEU A C 1
ATOM 860 O O . LEU A 1 117 ? 409.61186 30.40945 135.20159 1.000 21.40008 118 LEU A O 1
ATOM 865 N N . TYR A 1 118 ? 410.36349 30.77989 133.12219 1.000 22.36874 119 TYR A N 1
ATOM 866 C CA . TYR A 1 118 ? 409.27003 31.70969 132.84989 1.000 20.96892 119 TYR A CA 1
ATOM 867 C C . TYR A 1 118 ? 407.93896 30.97488 132.78410 1.000 19.52832 119 TYR A C 1
ATOM 868 O O . TYR A 1 118 ? 406.92157 31.46269 133.29287 1.000 20.01423 119 TYR A O 1
ATOM 877 N N . THR A 1 119 ? 407.92562 29.78726 132.18118 1.000 17.64549 120 THR A N 1
ATOM 878 C CA . THR A 1 119 ? 406.68928 29.01549 132.13713 1.000 17.90588 120 THR A CA 1
ATOM 879 C C . THR A 1 119 ? 406.28268 28.56100 133.53195 1.000 18.71426 120 THR A C 1
ATOM 880 O O . THR A 1 119 ? 405.11256 28.67348 133.92400 1.000 15.94176 120 THR A O 1
ATOM 884 N N . LEU A 1 120 ? 407.23982 28.02944 134.29092 1.000 18.10722 121 LEU A N 1
ATOM 885 C CA . LEU A 1 120 ? 406.96274 27.63630 135.66391 1.000 18.32643 121 LEU A CA 1
ATOM 886 C C . LEU A 1 120 ? 406.47155 28.82035 136.48354 1.000 19.04237 121 LEU A C 1
ATOM 887 O O . LEU A 1 120 ? 405.51001 28.69561 137.25494 1.000 19.45113 121 LEU A O 1
ATOM 892 N N . GLY A 1 121 ? 407.12511 29.97880 136.33752 1.000 15.34671 122 GLY A N 1
ATOM 893 C CA . GLY A 1 121 ? 406.70268 31.15436 137.08499 1.000 16.07115 122 GLY A CA 1
ATOM 894 C C . GLY A 1 121 ? 405.29697 31.59284 136.72768 1.000 19.33136 122 GLY A C 1
ATOM 895 O O . GLY A 1 121 ? 404.50789 31.96728 137.60282 1.000 16.28001 122 GLY A O 1
ATOM 896 N N . SER A 1 122 ? 404.95999 31.53282 135.43901 1.000 15.22279 123 SER A N 1
ATOM 897 C CA . SER A 1 122 ? 403.61952 31.91677 135.00652 1.000 17.05904 123 SER A CA 1
ATOM 898 C C . SER A 1 122 ? 402.55276 31.04092 135.66144 1.000 15.76639 123 SER A C 1
ATOM 899 O O . SER A 1 122 ? 401.48284 31.52965 136.05799 1.000 16.18519 123 SER A O 1
ATOM 902 N N . GLN A 1 123 ? 402.82117 29.74017 135.77315 1.000 15.12168 124 GLN A N 1
ATOM 903 C CA . GLN A 1 123 ? 401.85793 28.84060 136.40291 1.000 13.72553 124 GLN A CA 1
ATOM 904 C C . GLN A 1 123 ? 401.78184 29.06734 137.90846 1.000 14.78538 124 GLN A C 1
ATOM 905 O O . GLN A 1 123 ? 400.69018 29.05068 138.48397 1.000 14.02442 124 GLN A O 1
ATOM 911 N N . MET A 1 124 ? 402.92657 29.26949 138.57041 1.000 14.06851 125 MET A N 1
ATOM 912 C CA . MET A 1 124 ? 402.88548 29.56775 140.00084 1.000 13.24097 125 MET A CA 1
ATOM 913 C C . MET A 1 124 ? 402.15549 30.88075 140.27071 1.000 12.63892 125 MET A C 1
ATOM 914 O O . MET A 1 124 ? 401.40448 30.99399 141.24396 1.000 13.41392 125 MET A O 1
ATOM 919 N N . ALA A 1 125 ? 402.34758 31.88358 139.41223 1.000 15.24478 126 ALA A N 1
ATOM 920 C CA . ALA A 1 125 ? 401.66463 33.15892 139.62514 1.000 16.12864 126 ALA A CA 1
ATOM 921 C C . ALA A 1 125 ? 400.15622 32.99962 139.49829 1.000 15.28805 126 ALA A C 1
ATOM 922 O O . ALA A 1 125 ? 399.38982 33.53578 140.31168 1.000 13.86663 126 ALA A O 1
ATOM 924 N N . ASP A 1 126 ? 399.71677 32.26255 138.47591 1.000 14.44333 127 ASP A N 1
ATOM 925 C CA . ASP A 1 126 ? 398.29302 31.98594 138.29616 1.000 16.87244 127 ASP A CA 1
ATOM 926 C C . ASP A 1 126 ? 397.70001 31.28643 139.51936 1.000 16.80099 127 ASP A C 1
ATOM 927 O O . ASP A 1 126 ? 396.59782 31.63394 139.97225 1.000 16.45828 127 ASP A O 1
ATOM 932 N N . ARG A 1 127 ? 398.41628 30.30069 140.06671 1.000 13.23193 128 ARG A N 1
ATOM 933 C CA . ARG A 1 127 ? 397.94048 29.60142 141.25679 1.000 12.98218 128 ARG A CA 1
ATOM 934 C C . ARG A 1 127 ? 397.87826 30.53138 142.45974 1.000 15.00534 128 ARG A C 1
ATOM 935 O O . ARG A 1 127 ? 396.94584 30.45402 143.26338 1.000 12.84476 128 ARG A O 1
ATOM 943 N N . LEU A 1 128 ? 398.86617 31.40961 142.61133 1.000 13.77290 129 LEU A N 1
ATOM 944 C CA . LEU A 1 128 ? 398.82000 32.35128 143.72842 1.000 13.44961 129 LEU A CA 1
ATOM 945 C C . LEU A 1 128 ? 397.63300 33.30542 143.60205 1.000 12.84034 129 LEU A C 1
ATOM 946 O O . LEU A 1 128 ? 396.96582 33.61629 144.59922 1.000 14.53979 129 LEU A O 1
ATOM 951 N N . ARG A 1 129 ? 397.33662 33.76458 142.38820 1.000 14.44852 130 ARG A N 1
ATOM 952 C CA . ARG A 1 129 ? 396.16968 34.62517 142.21055 1.000 16.28774 130 ARG A CA 1
ATOM 953 C C . ARG A 1 129 ? 394.89777 33.88640 142.59310 1.000 15.35837 130 ARG A C 1
ATOM 954 O O . ARG A 1 129 ? 394.04183 34.42418 143.30583 1.000 15.05016 130 ARG A O 1
ATOM 962 N N . LYS A 1 130 ? 394.75473 32.64529 142.12359 1.000 13.13269 131 LYS A N 1
ATOM 963 C CA . LYS A 1 130 ? 393.53621 31.89515 142.40923 1.000 14.45267 131 LYS A CA 1
ATOM 964 C C . LYS A 1 130 ? 393.40136 31.60545 143.89811 1.000 15.36960 131 LYS A C 1
ATOM 965 O O . LYS A 1 130 ? 392.30265 31.69285 144.45397 1.000 15.21864 131 LYS A O 1
ATOM 971 N N . THR A 1 131 ? 394.50957 31.23673 144.55532 1.000 13.67362 132 THR A N 1
ATOM 972 C CA . THR A 1 131 ? 394.45338 30.88715 145.97137 1.000 14.66979 132 THR A CA 1
ATOM 973 C C . THR A 1 131 ? 394.22658 32.11707 146.83269 1.000 13.22106 132 THR A C 1
ATOM 974 O O . THR A 1 131 ? 393.56780 32.03450 147.87408 1.000 14.47721 132 THR A O 1
ATOM 978 N N . THR A 1 132 ? 394.74790 33.26502 146.40720 1.000 12.77001 133 THR A N 1
ATOM 979 C CA . THR A 1 132 ? 394.46904 34.49220 147.13554 1.000 14.08861 133 THR A CA 1
ATOM 980 C C . THR A 1 132 ? 392.99509 34.85857 147.02900 1.000 14.48561 133 THR A C 1
ATOM 981 O O . THR A 1 132 ? 392.38378 35.28637 148.01623 1.000 14.61042 133 THR A O 1
ATOM 985 N N . ARG A 1 133 ? 392.40230 34.69028 145.83759 1.000 13.73956 134 ARG A N 1
ATOM 986 C CA . ARG A 1 133 ? 390.96688 34.92149 145.69878 1.000 16.48142 134 ARG A CA 1
ATOM 987 C C . ARG A 1 133 ? 390.16595 33.94553 146.54695 1.000 19.34426 134 ARG A C 1
ATOM 988 O O . ARG A 1 133 ? 389.08723 34.30011 147.03244 1.000 17.50124 134 ARG A O 1
ATOM 996 N N . LYS A 1 134 ? 390.67015 32.71873 146.72548 1.000 15.79325 135 LYS A N 1
ATOM 997 C CA . LYS A 1 134 ? 389.98013 31.74905 147.57326 1.000 14.83389 135 LYS A CA 1
ATOM 998 C C . LYS A 1 134 ? 389.95457 32.20620 149.02665 1.000 16.80016 135 LYS A C 1
ATOM 999 O O . LYS A 1 134 ? 388.97618 31.96534 149.73861 1.000 15.47997 135 LYS A O 1
ATOM 1005 N N . VAL A 1 135 ? 391.03129 32.84309 149.49753 1.000 15.88415 136 VAL A N 1
ATOM 1006 C CA . VAL A 1 135 ? 391.00850 33.43191 150.83826 1.000 14.69850 136 VAL A CA 1
ATOM 1007 C C . VAL A 1 135 ? 389.84910 34.41097 150.95613 1.000 15.08441 136 VAL A C 1
ATOM 1008 O O . VAL A 1 135 ? 389.06584 34.37461 151.91913 1.000 15.28989 136 VAL A O 1
ATOM 1012 N N . GLY A 1 136 ? 389.72924 35.30559 149.97481 1.000 15.63204 137 GLY A N 1
ATOM 1013 C CA . GLY A 1 136 ? 388.63418 36.25780 149.98215 1.000 17.36595 137 GLY A CA 1
ATOM 1014 C C . GLY A 1 136 ? 387.27579 35.58502 149.96194 1.000 19.10884 137 GLY A C 1
ATOM 1015 O O . GLY A 1 136 ? 386.36171 35.99412 150.68496 1.000 18.38725 137 GLY A O 1
ATOM 1016 N N . ASP A 1 137 ? 387.11136 34.56524 149.11784 1.000 16.01229 138 ASP A N 1
ATOM 1017 C CA . ASP A 1 137 ? 385.81567 33.88722 149.04205 1.000 17.29467 138 ASP A CA 1
ATOM 1018 C C . ASP A 1 137 ? 385.44530 33.26534 150.38005 1.000 18.05262 138 ASP A C 1
ATOM 1019 O O . ASP A 1 137 ? 384.28466 33.33878 150.81559 1.000 18.95818 138 ASP A O 1
ATOM 1024 N N . LEU A 1 138 ? 386.41653 32.64438 151.05140 1.000 15.38628 139 LEU A N 1
ATOM 1025 C CA . LEU A 1 138 ? 386.12914 32.04288 152.34865 1.000 17.48137 139 LEU A CA 1
ATOM 1026 C C . LEU A 1 138 ? 385.79519 33.10055 153.39207 1.000 23.57411 139 LEU A C 1
ATOM 1027 O O . LEU A 1 138 ? 384.96449 32.86493 154.27585 1.000 23.57495 139 LEU A O 1
ATOM 1032 N N . ALA A 1 139 ? 386.43010 34.27307 153.31210 1.000 15.68372 140 ALA A N 1
ATOM 1033 C CA . ALA A 1 139 ? 386.21728 35.28210 154.34518 1.000 19.46418 140 ALA A CA 1
ATOM 1034 C C . ALA A 1 139 ? 384.98607 36.13529 154.06597 1.000 21.84300 140 ALA A C 1
ATOM 1035 O O . ALA A 1 139 ? 384.26556 36.52282 154.99520 1.000 21.34672 140 ALA A O 1
ATOM 1037 N N . PHE A 1 140 ? 384.72363 36.42782 152.79621 1.000 16.98755 141 PHE A N 1
ATOM 1038 C CA . PHE A 1 140 ? 383.72734 37.42538 152.44409 1.000 17.03147 141 PHE A CA 1
ATOM 1039 C C . PHE A 1 140 ? 382.36148 36.84031 152.14487 1.000 18.50980 141 PHE A C 1
ATOM 1040 O O . PHE A 1 140 ? 381.35825 37.55565 152.26208 1.000 22.64949 141 PHE A O 1
ATOM 1048 N N . LEU A 1 141 ? 382.29170 35.58596 151.71522 1.000 16.41899 142 LEU A N 1
ATOM 1049 C CA . LEU A 1 141 ? 381.04413 35.00415 151.23635 1.000 18.52640 142 LEU A CA 1
ATOM 1050 C C . LEU A 1 141 ? 380.50767 33.97102 152.21573 1.000 19.01924 142 LEU A C 1
ATOM 1051 O O . LEU A 1 141 ? 381.28063 33.21424 152.82008 1.000 19.23909 142 LEU A O 1
ATOM 1056 N N . ASP A 1 142 ? 379.17635 33.90918 152.34437 1.000 19.98410 143 ASP A N 1
ATOM 1057 C CA . ASP A 1 142 ? 378.61359 32.80123 153.09472 1.000 20.71610 143 ASP A CA 1
ATOM 1058 C C . ASP A 1 142 ? 378.52935 31.58640 152.17809 1.000 19.75553 143 ASP A C 1
ATOM 1059 O O . ASP A 1 142 ? 378.86349 31.65044 150.98792 1.000 18.65983 143 ASP A O 1
ATOM 1064 N N . VAL A 1 143 ? 378.04554 30.46965 152.72026 1.000 17.57940 144 VAL A N 1
ATOM 1065 C CA . VAL A 1 143 ? 378.17365 29.20653 151.99710 1.000 18.73469 144 VAL A CA 1
ATOM 1066 C C . VAL A 1 143 ? 377.37262 29.24399 150.70353 1.000 17.07918 144 VAL A C 1
ATOM 1067 O O . VAL A 1 143 ? 377.81787 28.72460 149.67643 1.000 19.24469 144 VAL A O 1
ATOM 1071 N N . THR A 1 144 ? 376.19470 29.88063 150.71598 1.000 16.86263 145 THR A N 1
ATOM 1072 C CA . THR A 1 144 ? 375.41868 29.97961 149.47611 1.000 17.18867 145 THR A CA 1
ATOM 1073 C C . THR A 1 144 ? 376.19127 30.75274 148.41138 1.000 20.59041 145 THR A C 1
ATOM 1074 O O . THR A 1 144 ? 376.25716 30.34313 147.24631 1.000 20.41621 145 THR A O 1
ATOM 1078 N N . GLY A 1 145 ? 376.79519 31.87378 148.79825 1.000 17.97006 146 GLY A N 1
ATOM 1079 C CA . GLY A 1 145 ? 377.60407 32.62453 147.85240 1.000 18.94584 146 GLY A CA 1
ATOM 1080 C C . GLY A 1 145 ? 378.81439 31.84721 147.37296 1.000 18.43066 146 GLY A C 1
ATOM 1081 O O . GLY A 1 145 ? 379.20816 31.94988 146.20554 1.000 17.79288 146 GLY A O 1
ATOM 1082 N N . ARG A 1 146 ? 379.42324 31.05407 148.26331 1.000 17.52633 147 ARG A N 1
ATOM 1083 C CA . ARG A 1 146 ? 380.60686 30.29519 147.86012 1.000 18.34125 147 ARG A CA 1
ATOM 1084 C C . ARG A 1 146 ? 380.25041 29.18587 146.88803 1.000 19.33599 147 ARG A C 1
ATOM 1085 O O . ARG A 1 146 ? 381.01693 28.90220 145.95813 1.000 18.04425 147 ARG A O 1
ATOM 1093 N N . VAL A 1 147 ? 379.09817 28.54053 147.08686 1.000 16.74931 148 VAL A N 1
ATOM 1094 C CA . VAL A 1 147 ? 378.69570 27.49115 146.16187 1.000 17.65607 148 VAL A CA 1
ATOM 1095 C C . VAL A 1 147 ? 378.39501 28.09020 144.79720 1.000 17.19639 148 VAL A C 1
ATOM 1096 O O . VAL A 1 147 ? 378.83530 27.56709 143.76567 1.000 18.74910 148 VAL A O 1
ATOM 1100 N N . ALA A 1 148 ? 377.68539 29.22087 144.76542 1.000 16.18360 149 ALA A N 1
ATOM 1101 C CA . ALA A 1 148 ? 377.36351 29.82504 143.48246 1.000 20.02005 149 ALA A CA 1
ATOM 1102 C C . ALA A 1 148 ? 378.63005 30.25877 142.76727 1.000 21.04324 149 ALA A C 1
ATOM 1103 O O . ALA A 1 148 ? 378.78030 30.04157 141.55773 1.000 17.60700 149 ALA A O 1
ATOM 1105 N N . ARG A 1 149 ? 379.58305 30.82441 143.51107 1.000 19.07988 150 ARG A N 1
ATOM 1106 C CA . ARG A 1 149 ? 380.79580 31.31302 142.87079 1.000 19.85653 150 ARG A CA 1
ATOM 1107 C C . ARG A 1 149 ? 381.64844 30.15326 142.36871 1.000 19.85893 150 ARG A C 1
ATOM 1108 O O . ARG A 1 149 ? 382.29399 30.26126 141.31860 1.000 21.28184 150 ARG A O 1
ATOM 1116 N N . THR A 1 150 ? 381.65874 29.03645 143.10640 1.000 18.70876 151 THR A N 1
ATOM 1117 C CA . THR A 1 150 ? 382.38133 27.84814 142.65189 1.000 20.45397 151 THR A CA 1
ATOM 1118 C C . THR A 1 150 ? 381.80797 27.34230 141.33602 1.000 20.73180 151 THR A C 1
ATOM 1119 O O . THR A 1 150 ? 382.54890 26.99909 140.40650 1.000 18.02713 151 THR A O 1
ATOM 1123 N N . LEU A 1 151 ? 380.48055 27.27655 141.24850 1.000 17.55201 152 LEU A N 1
ATOM 1124 C CA . LEU A 1 151 ? 379.84111 26.79139 140.02763 1.000 17.37241 152 LEU A CA 1
ATOM 1125 C C . LEU A 1 151 ? 380.18528 27.67707 138.83880 1.000 19.51398 152 LEU A C 1
ATOM 1126 O O . LEU A 1 151 ? 380.52401 27.18522 137.75188 1.000 19.59328 152 LEU A O 1
ATOM 1131 N N . LEU A 1 152 ? 380.09008 28.99119 139.02631 1.000 16.68651 153 LEU A N 1
ATOM 1132 C CA . LEU A 1 152 ? 380.42245 29.91893 137.95261 1.000 16.55709 153 LEU A CA 1
ATOM 1133 C C . LEU A 1 152 ? 381.89082 29.82730 137.57216 1.000 19.17052 153 LEU A C 1
ATOM 1134 O O . LEU A 1 152 ? 382.23166 29.88336 136.38221 1.000 20.99915 153 LEU A O 1
ATOM 1139 N N . ASP A 1 153 ? 382.77489 29.69817 138.56741 1.000 17.18205 154 ASP A N 1
ATOM 1140 C CA . ASP A 1 153 ? 384.20862 29.64106 138.29142 1.000 19.24607 154 ASP A CA 1
ATOM 1141 C C . ASP A 1 153 ? 384.57499 28.38596 137.50363 1.000 19.96973 154 ASP A C 1
ATOM 1142 O O . ASP A 1 153 ? 385.37501 28.45236 136.56048 1.000 22.60810 154 ASP A O 1
ATOM 1147 N N . LEU A 1 154 ? 384.01896 27.22890 137.89128 1.000 20.01115 155 LEU A N 1
ATOM 1148 C CA . LEU A 1 154 ? 384.29853 25.97968 137.18256 1.000 19.48521 155 LEU A CA 1
ATOM 1149 C C . LEU A 1 154 ? 383.84511 26.02631 135.72609 1.000 21.01323 155 LEU A C 1
ATOM 1150 O O . LEU A 1 154 ? 384.41935 25.33207 134.87649 1.000 23.95695 155 LEU A O 1
ATOM 1155 N N . CYS A 1 155 ? 382.81204 26.81635 135.41877 1.000 20.14841 156 CYS A N 1
ATOM 1156 C CA . CYS A 1 155 ? 382.35607 26.93910 134.03579 1.000 21.76769 156 CYS A CA 1
ATOM 1157 C C . CYS A 1 155 ? 383.38422 27.61285 133.13789 1.000 27.40201 156 CYS A C 1
ATOM 1158 O O . CYS A 1 155 ? 383.29791 27.49379 131.90862 1.000 26.89408 156 CYS A O 1
ATOM 1161 N N . GLN A 1 156 ? 384.33084 28.33490 133.72188 1.000 26.18626 157 GLN A N 1
ATOM 1162 C CA . GLN A 1 156 ? 385.36037 29.04119 132.98080 1.000 30.53501 157 GLN A CA 1
ATOM 1163 C C . GLN A 1 156 ? 386.68344 28.29510 132.97204 1.000 30.28624 157 GLN A C 1
ATOM 1164 O O . GLN A 1 156 ? 387.67814 28.83319 132.48598 1.000 30.40855 157 GLN A O 1
ATOM 1170 N N . GLN A 1 157 ? 386.72625 27.09281 133.51615 1.000 26.26547 158 GLN A N 1
ATOM 1171 C CA . GLN A 1 157 ? 387.95611 26.32269 133.61246 1.000 24.58324 158 GLN A CA 1
ATOM 1172 C C . GLN A 1 157 ? 387.90903 25.12628 132.66651 1.000 27.52015 158 GLN A C 1
ATOM 1173 O O . GLN A 1 157 ? 386.83363 24.72640 132.21539 1.000 28.47010 158 GLN A O 1
ATOM 1179 N N . PRO A 1 158 ? 389.06763 24.53100 132.34632 1.000 30.26179 159 PRO A N 1
ATOM 1180 C CA . PRO A 1 158 ? 389.07620 23.40773 131.39945 1.000 30.14669 159 PRO A CA 1
ATOM 1181 C C . PRO A 1 158 ? 388.21031 22.24313 131.85036 1.000 32.07028 159 PRO A C 1
ATOM 1182 O O . PRO A 1 158 ? 388.00018 22.01462 133.04392 1.000 32.49288 159 PRO A O 1
ATOM 1186 N N . ASP A 1 159 ? 387.71792 21.49803 130.85991 1.000 30.39991 160 ASP A N 1
ATOM 1187 C CA . ASP A 1 159 ? 386.81665 20.34968 130.95419 1.000 39.98910 160 ASP A CA 1
ATOM 1188 C C . ASP A 1 159 ? 385.36541 20.76040 131.16886 1.000 38.65864 160 ASP A C 1
ATOM 1189 O O . ASP A 1 159 ? 384.52410 19.87943 131.39332 1.000 47.21037 160 ASP A O 1
ATOM 1194 N N . ALA A 1 160 ? 385.03346 22.04774 131.12438 1.000 32.50783 161 ALA A N 1
ATOM 1195 C CA . ALA A 1 160 ? 383.64045 22.46245 131.06437 1.000 23.19616 161 ALA A CA 1
ATOM 1196 C C . ALA A 1 160 ? 383.15837 22.34313 129.62014 1.000 26.84530 161 ALA A C 1
ATOM 1197 O O . ALA A 1 160 ? 383.88360 22.70382 128.68553 1.000 29.53239 161 ALA A O 1
ATOM 1199 N N . MET A 1 161 ? 381.95017 21.82247 129.43641 1.000 24.84318 162 MET A N 1
ATOM 1200 C CA . MET A 1 161 ? 381.41479 21.58365 128.10144 1.000 31.33826 162 MET A CA 1
ATOM 1201 C C . MET A 1 161 ? 380.35118 22.62450 127.76646 1.000 26.47138 162 MET A C 1
ATOM 1202 O O . MET A 1 161 ? 379.46930 22.90895 128.58174 1.000 24.45358 162 MET A O 1
ATOM 1207 N N . THR A 1 162 ? 380.44296 23.19916 126.57334 1.000 24.53831 163 THR A N 1
ATOM 1208 C CA . THR A 1 162 ? 379.41522 24.12013 126.12724 1.000 23.59611 163 THR A CA 1
ATOM 1209 C C . THR A 1 162 ? 378.10699 23.36128 125.93985 1.000 24.69248 163 THR A C 1
ATOM 1210 O O . THR A 1 162 ? 378.07327 22.30960 125.30159 1.000 28.89730 163 THR A O 1
ATOM 1214 N N . HIS A 1 163 ? 377.04086 23.88304 126.52829 1.000 27.54347 164 HIS A N 1
ATOM 1215 C CA . HIS A 1 163 ? 375.70894 23.30920 126.57740 1.000 26.38188 164 HIS A CA 1
ATOM 1216 C C . HIS A 1 163 ? 374.72895 24.30059 125.96611 1.000 26.50971 164 HIS A C 1
ATOM 1217 O O . HIS A 1 163 ? 374.98482 25.50443 125.99491 1.000 29.56518 164 HIS A O 1
ATOM 1224 N N . PRO A 1 164 ? 373.62205 23.84368 125.37766 1.000 30.47838 165 PRO A N 1
ATOM 1225 C CA . PRO A 1 164 ? 372.65938 24.80705 124.81417 1.000 30.86730 165 PRO A CA 1
ATOM 1226 C C . PRO A 1 164 ? 372.22715 25.89182 125.79179 1.000 32.43365 165 PRO A C 1
ATOM 1227 O O . PRO A 1 164 ? 372.03239 27.04003 125.37028 1.000 34.25051 165 PRO A O 1
ATOM 1231 N N . ASP A 1 165 ? 372.10888 25.57519 127.08741 1.000 34.67021 166 ASP A N 1
ATOM 1232 C CA . ASP A 1 165 ? 371.59359 26.49764 128.09514 1.000 34.28658 166 ASP A CA 1
ATOM 1233 C C . ASP A 1 165 ? 372.66317 27.05513 129.02879 1.000 33.71356 166 ASP A C 1
ATOM 1234 O O . ASP A 1 165 ? 372.32679 27.80364 129.95507 1.000 32.09641 166 ASP A O 1
ATOM 1239 N N . GLY A 1 166 ? 373.93156 26.72334 128.81129 1.000 32.88250 167 GLY A N 1
ATOM 1240 C CA . GLY A 1 166 ? 375.00765 27.23396 129.63397 1.000 30.37048 167 GLY A CA 1
ATOM 1241 C C . GLY A 1 166 ? 376.27990 26.43003 129.47356 1.000 28.95749 167 GLY A C 1
ATOM 1242 O O . GLY A 1 166 ? 376.75922 26.22517 128.35307 1.000 28.01146 167 GLY A O 1
ATOM 1243 N N . MET A 1 167 ? 376.83299 25.96129 130.58855 1.000 25.80990 168 MET A N 1
ATOM 1244 C CA . MET A 1 167 ? 378.00333 25.09972 130.57776 1.000 26.37780 168 MET A CA 1
ATOM 1245 C C . MET A 1 167 ? 377.73650 23.88885 131.46369 1.000 27.84450 168 MET A C 1
ATOM 1246 O O . MET A 1 167 ? 377.02700 23.98746 132.46778 1.000 32.10059 168 MET A O 1
ATOM 1251 N N . GLN A 1 168 ? 378.31007 22.74342 131.08829 1.000 26.79955 169 GLN A N 1
ATOM 1252 C CA . GLN A 1 168 ? 378.16659 21.50534 131.85329 1.000 27.18186 169 GLN A CA 1
ATOM 1253 C C . GLN A 1 168 ? 379.51447 21.10459 132.43982 1.000 25.14892 169 GLN A C 1
ATOM 1254 O O . GLN A 1 168 ? 380.50948 21.02586 131.71062 1.000 26.80942 169 GLN A O 1
ATOM 1260 N N . ILE A 1 169 ? 379.54477 20.80998 133.74492 1.000 27.16561 170 ILE A N 1
ATOM 1261 C CA . ILE A 1 169 ? 380.80096 20.53957 134.44011 1.000 30.59145 170 ILE A CA 1
ATOM 1262 C C . ILE A 1 169 ? 380.74431 19.18179 135.13701 1.000 34.26896 170 ILE A C 1
ATOM 1263 O O . ILE A 1 169 ? 379.67249 18.69501 135.50357 1.000 31.28940 170 ILE A O 1
ATOM 1268 N N . LYS A 1 170 ? 381.92165 18.56874 135.32174 1.000 37.32127 171 LYS A N 1
ATOM 1269 C CA . LYS A 1 170 ? 382.04107 17.25351 135.96266 1.000 41.18185 171 LYS A CA 1
ATOM 1270 C C . LYS A 1 170 ? 382.36241 17.45074 137.44208 1.000 33.85798 171 LYS A C 1
ATOM 1271 O O . LYS A 1 170 ? 383.51674 17.69558 137.80723 1.000 37.59427 171 LYS A O 1
ATOM 1273 N N . ILE A 1 171 ? 381.34286 17.33241 138.29646 1.000 34.06789 172 ILE A N 1
ATOM 1274 C CA . ILE A 1 171 ? 381.49647 17.59262 139.72834 1.000 36.19311 172 ILE A CA 1
ATOM 1275 C C . ILE A 1 171 ? 380.31658 16.97774 140.47610 1.000 35.02384 172 ILE A C 1
ATOM 1276 O O . ILE A 1 171 ? 379.21487 16.85988 139.93573 1.000 37.47085 172 ILE A O 1
ATOM 1281 N N . THR A 1 172 ? 380.55477 16.58250 141.72657 1.000 32.97806 173 THR A N 1
ATOM 1282 C CA . THR A 1 172 ? 379.53875 16.04209 142.62372 1.000 30.73975 173 THR A CA 1
ATOM 1283 C C . THR A 1 172 ? 379.26299 17.00838 143.77219 1.000 25.22626 173 THR A C 1
ATOM 1284 O O . THR A 1 172 ? 380.01441 17.95474 144.02151 1.000 24.93177 173 THR A O 1
ATOM 1288 N N . ARG A 1 173 ? 378.17826 16.73004 144.50387 1.000 26.56962 174 ARG A N 1
ATOM 1289 C CA . ARG A 1 173 ? 377.87904 17.49853 145.70809 1.000 23.18191 174 ARG A CA 1
ATOM 1290 C C . ARG A 1 173 ? 379.00595 17.39036 146.72320 1.000 25.39831 174 ARG A C 1
ATOM 1291 O O . ARG A 1 173 ? 379.38706 18.38833 147.34773 1.000 25.14509 174 ARG A O 1
ATOM 1299 N N . GLN A 1 174 ? 379.54208 16.18401 146.91275 1.000 23.50183 175 GLN A N 1
ATOM 1300 C CA . GLN A 1 174 ? 380.61717 16.00831 147.88252 1.000 27.80720 175 GLN A CA 1
ATOM 1301 C C . GLN A 1 174 ? 381.82631 16.86563 147.53227 1.000 25.66281 175 GLN A C 1
ATOM 1302 O O . GLN A 1 174 ? 382.45315 17.46257 148.41720 1.000 24.38687 175 GLN A O 1
ATOM 1308 N N . GLU A 1 175 ? 382.16995 16.93793 146.24629 1.000 21.34789 176 GLU A N 1
ATOM 1309 C CA . GLU A 1 175 ? 383.31825 17.73670 145.82814 1.000 24.97565 176 GLU A CA 1
ATOM 1310 C C . GLU A 1 175 ? 383.09308 19.21644 146.10225 1.000 22.34538 176 GLU A C 1
ATOM 1311 O O . GLU A 1 175 ? 383.99396 19.90971 146.58656 1.000 22.13118 176 GLU A O 1
ATOM 1317 N N . ILE A 1 176 ? 381.90281 19.72661 145.77700 1.000 22.16304 177 ILE A N 1
ATOM 1318 C CA . ILE A 1 176 ? 381.61048 21.13309 146.05321 1.000 20.42277 177 ILE A CA 1
ATOM 1319 C C . ILE A 1 176 ? 381.75424 21.42218 147.54053 1.000 19.23657 177 ILE A C 1
ATOM 1320 O O . ILE A 1 176 ? 382.33564 22.43813 147.93337 1.000 20.12615 177 ILE A O 1
ATOM 1325 N N . GLY A 1 177 ? 381.25649 20.51518 148.38948 1.000 19.39647 178 GLY A N 1
ATOM 1326 C CA . GLY A 1 177 ? 381.39230 20.70159 149.82353 1.000 20.09229 178 GLY A CA 1
ATOM 1327 C C . GLY A 1 177 ? 382.84251 20.77764 150.26881 1.000 23.39488 178 GLY A C 1
ATOM 1328 O O . GLY A 1 177 ? 383.18987 21.55188 151.16612 1.000 23.30340 178 GLY A O 1
ATOM 1329 N N . ARG A 1 178 ? 383.70461 19.96026 149.66666 1.000 18.30165 179 ARG A N 1
ATOM 1330 C CA . ARG A 1 178 ? 385.11823 19.99596 150.02849 1.000 20.78058 179 ARG A CA 1
ATOM 1331 C C . ARG A 1 178 ? 385.80890 21.24431 149.49894 1.000 18.08256 179 ARG A C 1
ATOM 1332 O O . ARG A 1 178 ? 386.82464 21.66700 150.06531 1.000 17.90246 179 ARG A O 1
ATOM 1340 N N . ILE A 1 179 ? 385.29133 21.82303 148.41630 1.000 18.08243 180 ILE A N 1
ATOM 1341 C CA . ILE A 1 179 ? 385.83958 23.07546 147.89230 1.000 18.04565 180 ILE A CA 1
ATOM 1342 C C . ILE A 1 179 ? 385.44816 24.24626 148.79341 1.000 22.06963 180 ILE A C 1
ATOM 1343 O O . ILE A 1 179 ? 386.28263 25.08507 149.15167 1.000 20.89727 180 ILE A O 1
ATOM 1348 N N . VAL A 1 180 ? 384.16676 24.32334 149.17796 1.000 19.54858 181 VAL A N 1
ATOM 1349 C CA . VAL A 1 180 ? 383.67076 25.53220 149.84412 1.000 20.51721 181 VAL A CA 1
ATOM 1350 C C . VAL A 1 180 ? 383.73558 25.46545 151.35960 1.000 22.94540 181 VAL A C 1
ATOM 1351 O O . VAL A 1 180 ? 3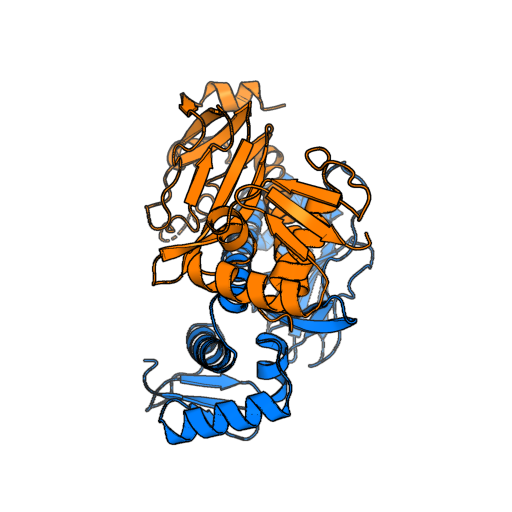83.49126 26.49036 152.02069 1.000 24.75588 181 VAL A O 1
ATOM 1355 N N . GLY A 1 181 ? 384.04279 24.30379 151.93553 1.000 24.26700 182 GLY A N 1
ATOM 1356 C CA . GLY A 1 181 ? 384.16480 24.19059 153.37633 1.000 24.28179 182 GLY A CA 1
ATOM 1357 C C . GLY A 1 181 ? 382.84201 24.14505 154.12050 1.000 29.51796 182 GLY A C 1
ATOM 1358 O O . GLY A 1 181 ? 382.61659 24.92868 155.05218 1.000 34.34358 182 GLY A O 1
ATOM 1359 N N . CYS A 1 182 ? 381.95923 23.22861 153.72056 1.000 28.40298 183 CYS A N 1
ATOM 1360 C CA . CYS A 1 182 ? 380.68673 23.00991 154.40666 1.000 30.92644 183 CYS A CA 1
ATOM 1361 C C . CYS A 1 182 ? 380.32547 21.53852 154.31448 1.000 32.19679 183 CYS A C 1
ATOM 1362 O O . CYS A 1 182 ? 380.93858 20.77037 153.56408 1.000 27.43706 183 CYS A O 1
ATOM 1365 N N . SER A 1 183 ? 379.28638 21.15982 155.05656 1.000 34.78500 184 SER A N 1
ATOM 1366 C CA . SER A 1 183 ? 378.88461 19.76361 155.12516 1.000 38.26708 184 SER A CA 1
ATOM 1367 C C . SER A 1 183 ? 378.26856 19.30365 153.80912 1.000 36.38757 184 SER A C 1
ATOM 1368 O O . SER A 1 183 ? 377.73023 20.09412 153.03196 1.000 31.30004 184 SER A O 1
ATOM 1371 N N . ARG A 1 184 ? 378.35946 17.99726 153.56452 1.000 38.28531 185 ARG A N 1
ATOM 1372 C CA . ARG A 1 184 ? 377.75899 17.42199 152.36699 1.000 42.07254 185 ARG A CA 1
ATOM 1373 C C . ARG A 1 184 ? 376.24349 17.59885 152.36409 1.000 38.88811 185 ARG A C 1
ATOM 1374 O O . ARG A 1 184 ? 375.62679 17.70676 151.29562 1.000 36.27066 185 ARG A O 1
ATOM 1382 N N . GLU A 1 185 ? 375.62646 17.63519 153.54576 1.000 39.08421 186 GLU A N 1
ATOM 1383 C CA . GLU A 1 185 ? 374.19582 17.90265 153.61449 1.000 40.95839 186 GLU A CA 1
ATOM 1384 C C . GLU A 1 185 ? 373.90417 19.36094 153.29981 1.000 36.30488 186 GLU A C 1
ATOM 1385 O O . GLU A 1 185 ? 372.91364 19.66950 152.62796 1.000 31.08450 186 GLU A O 1
ATOM 1387 N N . MET A 1 186 ? 374.76215 20.27010 153.77356 1.000 35.32968 187 MET A N 1
ATOM 1388 C CA . MET A 1 186 ? 374.54896 21.68743 153.50730 1.000 34.37743 187 MET A CA 1
ATOM 1389 C C . MET A 1 186 ? 374.64160 21.98587 152.01561 1.000 29.35054 187 MET A C 1
ATOM 1390 O O . MET A 1 186 ? 373.85294 22.78374 151.49691 1.000 27.99111 187 MET A O 1
ATOM 1395 N N . VAL A 1 187 ? 375.57843 21.34650 151.29941 1.000 25.96804 188 VAL A N 1
ATOM 1396 C CA . VAL A 1 187 ? 375.67596 21.62564 149.86466 1.000 28.03138 188 VAL A CA 1
ATOM 1397 C C . VAL A 1 187 ? 374.44582 21.10152 149.13698 1.000 27.33457 188 VAL A C 1
ATOM 1398 O O . VAL A 1 187 ? 373.98851 21.71057 148.16111 1.000 26.51438 188 VAL A O 1
ATOM 1402 N N . GLY A 1 188 ? 373.87659 19.98250 149.60375 1.000 28.87843 189 GLY A N 1
ATOM 1403 C CA . GLY A 1 188 ? 372.61983 19.51697 149.04284 1.000 27.75205 189 GLY A CA 1
ATOM 1404 C C . GLY A 1 188 ? 371.50947 20.54484 149.17438 1.000 26.87464 189 GLY A C 1
ATOM 1405 O O . GLY A 1 188 ? 370.80504 20.83792 148.20621 1.000 29.18778 189 GLY A O 1
ATOM 1406 N N . ARG A 1 189 ? 371.34709 21.11066 150.37658 1.000 25.99643 190 ARG A N 1
ATOM 1407 C CA . ARG A 1 189 ? 370.32980 22.14300 150.59053 1.000 25.28661 190 ARG A CA 1
ATOM 1408 C C . ARG A 1 189 ? 370.58296 23.35866 149.71573 1.000 24.07842 190 ARG A C 1
ATOM 1409 O O . ARG A 1 189 ? 369.64991 23.92669 149.13498 1.000 26.43639 190 ARG A O 1
ATOM 1417 N N . VAL A 1 190 ? 371.84399 23.80074 149.64340 1.000 21.09958 191 VAL A N 1
ATOM 1418 C CA . VAL A 1 190 ? 372.16428 24.99787 148.87339 1.000 22.12722 191 VAL A CA 1
ATOM 1419 C C . VAL A 1 190 ? 371.91327 24.75183 147.39478 1.000 23.62880 191 VAL A C 1
ATOM 1420 O O . VAL A 1 190 ? 371.31298 25.58244 146.70256 1.000 23.98932 191 VAL A O 1
ATOM 1424 N N . LEU A 1 191 ? 372.36453 23.59610 146.88896 1.000 25.49269 192 LEU A N 1
ATOM 1425 C CA . LEU A 1 191 ? 372.17579 23.28546 145.47305 1.000 29.15607 192 LEU A CA 1
ATOM 1426 C C . LEU A 1 191 ? 370.69727 23.15647 145.12311 1.000 29.37367 192 LEU A C 1
ATOM 1427 O O . LEU A 1 191 ? 370.27267 23.56290 144.03496 1.000 26.44292 192 LEU A O 1
ATOM 1432 N N . LYS A 1 192 ? 369.88928 22.60498 146.03583 1.000 32.44043 193 LYS A N 1
ATOM 1433 C CA . LYS A 1 192 ? 368.45100 22.54578 145.78981 1.000 29.69718 193 LYS A CA 1
ATOM 1434 C C . LYS A 1 192 ? 367.87213 23.94752 145.62327 1.000 29.21053 193 LYS A C 1
ATOM 1435 O O . LYS A 1 192 ? 367.07896 24.20087 144.70695 1.000 30.10506 193 LYS A O 1
ATOM 1437 N N . SER A 1 193 ? 368.26848 24.87358 146.50315 1.000 27.92512 194 SER A N 1
ATOM 1438 C CA . SER A 1 193 ? 367.83346 26.26351 146.39085 1.000 25.97173 194 SER A CA 1
ATOM 1439 C C . SER A 1 193 ? 368.30136 26.88187 145.08039 1.000 25.41132 194 SER A C 1
ATOM 1440 O O . SER A 1 193 ? 367.54324 27.59313 144.41230 1.000 30.33312 194 SER A O 1
ATOM 1443 N N . LEU A 1 194 ? 369.56076 26.64534 144.71269 1.000 25.01910 195 LEU A N 1
ATOM 1444 C CA . LEU A 1 194 ? 370.07902 27.21344 143.47081 1.000 23.50958 195 LEU A CA 1
ATOM 1445 C C . LEU A 1 194 ? 369.39783 26.61438 142.24642 1.000 27.96036 195 LEU A C 1
ATOM 1446 O O . LEU A 1 194 ? 369.23024 27.30326 141.23104 1.000 32.02886 195 LEU A O 1
ATOM 1451 N N . GLU A 1 195 ? 369.00306 25.34033 142.32171 1.000 26.11646 196 GLU A N 1
ATOM 1452 C CA . GLU A 1 195 ? 368.23052 24.73519 141.24080 1.000 31.05963 196 GLU A CA 1
ATOM 1453 C C . GLU A 1 195 ? 366.87117 25.40722 141.10884 1.000 30.23428 196 GLU A C 1
ATOM 1454 O O . GLU A 1 195 ? 366.43641 25.74422 140.00279 1.000 28.84126 196 GLU A O 1
ATOM 1460 N N . GLU A 1 196 ? 366.17551 25.59337 142.23831 1.000 32.18344 197 GLU A N 1
ATOM 1461 C CA . GLU A 1 196 ? 364.86628 26.24295 142.21446 1.000 36.20147 197 GLU A CA 1
ATOM 1462 C C . GLU A 1 196 ? 364.96152 27.68825 141.74576 1.000 35.98755 197 GLU A C 1
ATOM 1463 O O . GLU A 1 196 ? 364.02196 28.20020 141.12861 1.000 34.51993 197 GLU A O 1
ATOM 1469 N N . GLN A 1 197 ? 366.06893 28.36818 142.04446 1.000 32.30332 198 GLN A N 1
ATOM 1470 C CA . GLN A 1 197 ? 366.24966 29.74050 141.59012 1.000 33.34807 198 GLN A CA 1
ATOM 1471 C C . GLN A 1 197 ? 366.75506 29.83463 140.15734 1.000 37.40513 198 GLN A C 1
ATOM 1472 O O . GLN A 1 197 ? 366.90111 30.95040 139.64608 1.000 37.03387 198 GLN A O 1
ATOM 1478 N N . GLY A 1 198 ? 367.04755 28.70783 139.51166 1.000 36.16372 199 GLY A N 1
ATOM 1479 C CA . GLY A 1 198 ? 367.37143 28.70954 138.09688 1.000 34.88971 199 GLY A CA 1
ATOM 1480 C C . GLY A 1 198 ? 368.83764 28.79176 137.74106 1.000 32.48441 199 GLY A C 1
ATOM 1481 O O . GLY A 1 198 ? 369.15934 29.04006 136.57439 1.000 29.94064 199 GLY A O 1
ATOM 1482 N N . LEU A 1 199 ? 369.74406 28.59133 138.69516 1.000 34.08259 200 LEU A N 1
ATOM 1483 C CA . LEU A 1 199 ? 371.16146 28.69037 138.36929 1.000 27.65122 200 LEU A CA 1
ATOM 1484 C C . LEU A 1 199 ? 371.75144 27.37307 137.87416 1.000 26.00315 200 LEU A C 1
ATOM 1485 O O . LEU A 1 199 ? 372.64779 27.38385 137.01982 1.000 29.56675 200 LEU A O 1
ATOM 1490 N N . VAL A 1 200 ? 371.27411 26.23076 138.37225 1.000 27.04876 201 VAL A N 1
ATOM 1491 C CA . VAL A 1 200 ? 371.97130 24.97093 138.14370 1.000 30.11179 201 VAL A CA 1
ATOM 1492 C C . VAL A 1 200 ? 370.97910 23.82343 137.99991 1.000 31.69225 201 VAL A C 1
ATOM 1493 O O . VAL A 1 200 ? 369.86884 23.86235 138.53853 1.000 32.39405 201 VAL A O 1
ATOM 1497 N N . HIS A 1 201 ? 371.38852 22.79645 137.25060 1.000 31.15301 202 HIS A N 1
ATOM 1498 C CA . HIS A 1 201 ? 370.68482 21.51734 137.22067 1.000 36.53543 202 HIS A CA 1
ATOM 1499 C C . HIS A 1 201 ? 371.67917 20.41396 137.54424 1.000 34.77036 202 HIS A C 1
ATOM 1500 O O . HIS A 1 201 ? 372.68532 20.25841 136.84399 1.000 35.49969 202 HIS A O 1
ATOM 1507 N N . VAL A 1 202 ? 371.40036 19.65110 138.59862 1.000 35.15857 203 VAL A N 1
ATOM 1508 C CA . VAL A 1 202 ? 372.31722 18.62214 139.07399 1.000 39.56934 203 VAL A CA 1
ATOM 1509 C C . VAL A 1 202 ? 371.95139 17.29303 138.43090 1.000 46.00896 203 VAL A C 1
ATOM 1510 O O . VAL A 1 202 ? 370.77332 16.91985 138.36796 1.000 45.55013 203 VAL A O 1
ATOM 1514 N N . LYS A 1 203 ? 372.96293 16.58469 137.93554 1.000 48.15842 204 LYS A N 1
ATOM 1515 C CA . LYS A 1 203 ? 372.80994 15.25084 137.36531 1.000 49.69275 204 LYS A CA 1
ATOM 1516 C C . LYS A 1 203 ? 373.71629 14.27988 138.12118 1.000 46.65253 204 LYS A C 1
ATOM 1517 O O . LYS A 1 203 ? 374.33493 14.63315 139.13302 1.000 40.60525 204 LYS A O 1
ATOM 1523 N N . GLY A 1 204 ? 373.80858 13.05529 137.60347 1.000 47.37613 205 GLY A N 1
ATOM 1524 C CA . GLY A 1 204 ? 374.53985 11.98896 138.26225 1.000 50.07989 205 GLY A CA 1
ATOM 1525 C C . GLY A 1 204 ? 375.98057 12.31366 138.60106 1.000 49.11662 205 GLY A C 1
ATOM 1526 O O . GLY A 1 204 ? 376.37634 12.28647 139.76999 1.000 48.37059 205 GLY A O 1
ATOM 1527 N N . LYS A 1 205 ? 376.78046 12.61174 137.58473 1.000 44.74247 206 LYS A N 1
ATOM 1528 C CA . LYS A 1 205 ? 378.17060 12.98145 137.78368 1.000 47.06998 206 LYS A CA 1
ATOM 1529 C C . LYS A 1 205 ? 378.48202 14.37986 137.27911 1.000 41.90376 206 LYS A C 1
ATOM 1530 O O . LYS A 1 205 ? 379.65038 14.78493 137.31524 1.000 39.69235 206 LYS A O 1
ATOM 1536 N N . THR A 1 206 ? 377.47765 15.11705 136.80167 1.000 38.62002 207 THR A N 1
ATOM 1537 C CA . THR A 1 206 ? 377.67420 16.40005 136.14033 1.000 40.98818 207 THR A CA 1
ATOM 1538 C C . THR A 1 206 ? 376.64220 17.39404 136.65439 1.000 36.74993 207 THR A C 1
ATOM 1539 O O . THR A 1 206 ? 375.65847 17.02416 137.30123 1.000 39.70870 207 THR A O 1
ATOM 1543 N N . MET A 1 207 ? 376.88474 18.67375 136.35764 1.000 33.44158 208 MET A N 1
ATOM 1544 C CA . MET A 1 207 ? 375.94850 19.75758 136.63060 1.000 30.19506 208 MET A CA 1
ATOM 1545 C C . MET A 1 207 ? 375.94583 20.72548 135.45746 1.000 29.48800 208 MET A C 1
ATOM 1546 O O . MET A 1 207 ? 376.99587 20.99769 134.86662 1.000 31.97075 208 MET A O 1
ATOM 1551 N N . VAL A 1 208 ? 374.76856 21.24443 135.13069 1.000 25.43000 209 VAL A N 1
ATOM 1552 C CA . VAL A 1 208 ? 374.61011 22.24908 134.09174 1.000 29.95609 209 VAL A CA 1
ATOM 1553 C C . VAL A 1 208 ? 374.35996 23.58669 134.77377 1.000 30.05940 209 VAL A C 1
ATOM 1554 O O . VAL A 1 208 ? 373.42361 23.71678 135.56985 1.000 31.49356 209 VAL A O 1
ATOM 1558 N N . VAL A 1 209 ? 375.19237 24.58084 134.46171 1.000 27.02656 210 VAL A N 1
ATOM 1559 C CA . VAL A 1 209 ? 375.09198 25.91333 135.05525 1.000 22.07444 210 VAL A CA 1
ATOM 1560 C C . VAL A 1 209 ? 374.57561 26.87329 133.98817 1.000 27.60564 210 VAL A C 1
ATOM 1561 O O . VAL A 1 209 ? 375.24210 27.09824 132.96537 1.000 28.87304 210 VAL A O 1
ATOM 1565 N N . PHE A 1 210 ? 373.40478 27.45646 134.24100 1.000 28.38956 211 PHE A N 1
ATOM 1566 C CA . PHE A 1 210 ? 372.70880 28.26570 133.24688 1.000 28.58111 211 PHE A CA 1
ATOM 1567 C C . PHE A 1 210 ? 373.25326 29.68645 133.20525 1.000 30.49819 211 PHE A C 1
ATOM 1568 O O . PHE A 1 210 ? 373.71331 30.22730 134.20992 1.000 31.09732 211 PHE A O 1
ATOM 1576 N N . GLY A 1 211 ? 373.20458 30.28642 132.01479 1.000 35.41077 212 GLY A N 1
ATOM 1577 C CA . GLY A 1 211 ? 373.60011 31.67231 131.84920 1.000 39.12237 212 GLY A CA 1
ATOM 1578 C C . GLY A 1 211 ? 375.09098 31.92697 131.84554 1.000 43.67165 212 GLY A C 1
ATOM 1579 O O . GLY A 1 211 ? 375.51436 33.06220 132.08415 1.000 46.13729 212 GLY A O 1
ATOM 1580 N N . THR A 1 212 ? 375.90522 30.90676 131.56607 1.000 39.30243 213 THR A N 1
ATOM 1581 C CA . THR A 1 212 ? 377.35750 31.01876 131.63107 1.000 36.69349 213 THR A CA 1
ATOM 1582 C C . THR A 1 212 ? 378.01345 31.07871 130.25570 1.000 44.31359 213 THR A C 1
ATOM 1583 O O . THR A 1 212 ? 379.24571 31.00316 130.16156 1.000 44.68267 213 THR A O 1
ATOM 1587 N N . ARG A 1 213 ? 377.22998 31.20721 129.19088 1.000 43.69092 214 ARG A N 1
ATOM 1588 C CA . ARG A 1 213 ? 377.79615 31.39455 127.85882 1.000 45.98732 214 ARG A CA 1
ATOM 1589 C C . ARG A 1 213 ? 377.69381 32.85222 127.41343 1.000 47.65354 214 ARG A C 1
ATOM 1590 O O . ARG A 1 213 ? 378.49476 33.31995 126.60167 1.000 52.02881 214 ARG A O 1
ATOM 1598 N N . LYS B 2 10 ? 423.94092 37.33166 143.63990 1.000 85.12727 11 LYS B N 1
ATOM 1599 C CA . LYS B 2 10 ? 425.04202 38.09096 143.05315 1.000 84.41761 11 LYS B CA 1
ATOM 1600 C C . LYS B 2 10 ? 424.55260 39.34944 142.34363 1.000 81.13979 11 LYS B C 1
ATOM 1601 O O . LYS B 2 10 ? 425.33628 40.25750 142.07056 1.000 81.84818 11 LYS B O 1
ATOM 1603 N N . HIS B 2 11 ? 423.24295 39.39516 142.08254 1.000 78.79568 12 HIS B N 1
ATOM 1604 C CA . HIS B 2 11 ? 422.65025 40.41572 141.22498 1.000 73.60850 12 HIS B CA 1
ATOM 1605 C C . HIS B 2 11 ? 421.98220 41.56035 141.99809 1.000 65.44482 12 HIS B C 1
ATOM 1606 O O . HIS B 2 11 ? 421.21358 42.32611 141.41661 1.000 65.83952 12 HIS B O 1
ATOM 1613 N N . LEU B 2 12 ? 422.25848 41.71991 143.29162 1.000 62.20577 13 LEU B N 1
ATOM 1614 C CA . LEU B 2 12 ? 421.59896 42.79271 144.04532 1.000 64.26606 13 LEU B CA 1
ATOM 1615 C C . LEU B 2 12 ? 421.98989 44.16418 143.51861 1.000 60.09581 13 LEU B C 1
ATOM 1616 O O . LEU B 2 12 ? 421.12885 44.94004 143.09175 1.000 61.31432 13 LEU B O 1
ATOM 1621 N N . ASP B 2 13 ? 423.28437 44.48187 143.52049 1.000 55.56542 14 ASP B N 1
ATOM 1622 C CA . ASP B 2 13 ? 423.69489 45.71639 142.86350 1.000 59.40040 14 ASP B CA 1
ATOM 1623 C C . ASP B 2 13 ? 423.56191 45.58467 141.35696 1.000 58.07942 14 ASP B C 1
ATOM 1624 O O . ASP B 2 13 ? 423.34368 46.58400 140.66060 1.000 58.69478 14 ASP B O 1
ATOM 1629 N N . LYS B 2 14 ? 423.68478 44.35700 140.84635 1.000 55.60643 15 LYS B N 1
ATOM 1630 C CA . LYS B 2 14 ? 423.51883 44.10404 139.41645 1.000 58.49784 15 LYS B CA 1
ATOM 1631 C C . LYS B 2 14 ? 422.12011 44.46970 138.93929 1.000 55.22808 15 LYS B C 1
ATOM 1632 O O . LYS B 2 14 ? 421.96026 45.08607 137.87952 1.000 50.88062 15 LYS B O 1
ATOM 1638 N N . LEU B 2 15 ? 421.09750 44.11578 139.71357 1.000 52.60313 16 LEU B N 1
ATOM 1639 C CA . LEU B 2 15 ? 419.73152 44.43927 139.32571 1.000 47.85101 16 LEU B CA 1
ATOM 1640 C C . LEU B 2 15 ? 419.40314 45.88948 139.66055 1.000 44.76596 16 LEU B C 1
ATOM 1641 O O . LEU B 2 15 ? 418.80043 46.59363 138.84152 1.000 40.90006 16 LEU B O 1
ATOM 1646 N N . LEU B 2 16 ? 419.83303 46.36187 140.83897 1.000 43.39661 17 LEU B N 1
ATOM 1647 C CA . LEU B 2 16 ? 419.61411 47.75357 141.22214 1.000 44.43674 17 LEU B CA 1
ATOM 1648 C C . LEU B 2 16 ? 420.24820 48.72108 140.23851 1.000 44.11160 17 LEU B C 1
ATOM 1649 O O . LEU B 2 16 ? 419.76580 49.84910 140.09068 1.000 44.11923 17 LEU B O 1
ATOM 1654 N N . ALA B 2 17 ? 421.32874 48.30921 139.56390 1.000 39.69708 18 ALA B N 1
ATOM 1655 C CA . ALA B 2 17 ? 421.94660 49.17116 138.56831 1.000 40.91520 18 ALA B CA 1
ATOM 1656 C C . ALA B 2 17 ? 420.97430 49.55901 137.46560 1.000 37.40636 18 ALA B C 1
ATOM 1657 O O . ALA B 2 17 ? 421.17013 50.58967 136.81485 1.000 43.86837 18 ALA B O 1
ATOM 1659 N N . HIS B 2 18 ? 419.92906 48.76663 137.24408 1.000 26.43161 19 HIS B N 1
ATOM 1660 C CA . HIS B 2 18 ? 418.95241 49.04853 136.20207 1.000 28.02139 19 HIS B CA 1
ATOM 1661 C C . HIS B 2 18 ? 417.60984 49.46694 136.76821 1.000 26.49722 19 HIS B C 1
ATOM 1662 O O . HIS B 2 18 ? 416.62204 49.52085 136.03048 1.000 31.46337 19 HIS B O 1
ATOM 1669 N N . CYS B 2 19 ? 417.56355 49.78717 138.05324 1.000 27.25737 20 CYS B N 1
ATOM 1670 C CA . CYS B 2 19 ? 416.33476 50.09869 138.76271 1.000 25.04447 20 CYS B CA 1
ATOM 1671 C C . CYS B 2 19 ? 416.28933 51.57904 139.13276 1.000 30.81079 20 CYS B C 1
ATOM 1672 O O . CYS B 2 19 ? 417.32447 52.20757 139.37326 1.000 34.01995 20 CYS B O 1
ATOM 1675 N N . HIS B 2 20 ? 415.07914 52.13385 139.16703 1.000 27.89147 21 HIS B N 1
ATOM 1676 C CA . HIS B 2 20 ? 414.84330 53.43289 139.78290 1.000 32.43286 21 HIS B CA 1
ATOM 1677 C C . HIS B 2 20 ? 414.55707 53.21281 141.25997 1.000 29.70708 21 HIS B C 1
ATOM 1678 O O . HIS B 2 20 ? 413.84508 52.27683 141.62535 1.000 26.71163 21 HIS B O 1
ATOM 1685 N N . ARG B 2 21 ? 415.10793 54.06615 142.11393 1.000 27.12809 22 ARG B N 1
ATOM 1686 C CA . ARG B 2 21 ? 414.82357 53.96774 143.53910 1.000 28.59102 22 ARG B CA 1
ATOM 1687 C C . ARG B 2 21 ? 413.79448 55.01986 143.91984 1.000 23.94821 22 ARG B C 1
ATOM 1688 O O . ARG B 2 21 ? 413.93968 56.19431 143.56861 1.000 25.27158 22 ARG B O 1
ATOM 1696 N N . ARG B 2 22 ? 412.75036 54.58704 144.61819 1.000 18.14924 23 ARG B N 1
ATOM 1697 C CA . ARG B 2 22 ? 411.67985 55.45742 145.07311 1.000 23.11522 23 ARG B CA 1
ATOM 1698 C C . ARG B 2 22 ? 411.44045 55.20998 146.55165 1.000 23.33926 23 ARG B C 1
ATOM 1699 O O . ARG B 2 22 ? 411.79326 54.15797 147.09814 1.000 21.96953 23 ARG B O 1
ATOM 1707 N N . ARG B 2 23 ? 410.82700 56.18490 147.20371 1.000 16.83084 24 ARG B N 1
ATOM 1708 C CA . ARG B 2 23 ? 410.50265 56.03700 148.60721 1.000 19.35364 24 ARG B CA 1
ATOM 1709 C C . ARG B 2 23 ? 409.00516 56.19869 148.79590 1.000 18.31391 24 ARG B C 1
ATOM 1710 O O . ARG B 2 23 ? 408.36512 57.00785 148.11426 1.000 18.97658 24 ARG B O 1
ATOM 1718 N N . TYR B 2 24 ? 408.45394 55.39974 149.69864 1.000 18.28170 25 TYR B N 1
ATOM 1719 C CA . TYR B 2 24 ? 407.04043 55.45175 150.04040 1.000 17.81179 25 TYR B CA 1
ATOM 1720 C C . TYR B 2 24 ? 406.91381 55.55439 151.54963 1.000 21.74323 25 TYR B C 1
ATOM 1721 O O . TYR B 2 24 ? 407.54162 54.78507 152.28670 1.000 22.15568 25 TYR B O 1
ATOM 1730 N N . THR B 2 25 ? 406.10267 56.49757 152.00845 1.000 17.18311 26 THR B N 1
ATOM 1731 C CA . THR B 2 25 ? 405.93157 56.63797 153.44261 1.000 13.42345 26 THR B CA 1
ATOM 1732 C C . THR B 2 25 ? 404.83209 55.69567 153.93244 1.000 17.47409 26 THR B C 1
ATOM 1733 O O . THR B 2 25 ? 404.01397 55.18839 153.15600 1.000 17.28910 26 THR B O 1
ATOM 1737 N N . ALA B 2 26 ? 404.82287 55.46250 155.24453 1.000 17.57840 27 ALA B N 1
ATOM 1738 C CA . ALA B 2 26 ? 403.86619 54.53387 155.82657 1.000 19.82049 27 ALA B CA 1
ATOM 1739 C C . ALA B 2 26 ? 402.44096 54.91797 155.43678 1.000 17.94013 27 ALA B C 1
ATOM 1740 O O . ALA B 2 26 ? 402.08312 56.09631 155.41271 1.000 18.94904 27 ALA B O 1
ATOM 1742 N N . LYS B 2 27 ? 401.65166 53.91323 155.07406 1.000 15.30580 28 LYS B N 1
ATOM 1743 C CA . LYS B 2 27 ? 400.24439 53.95854 154.69943 1.000 17.09129 28 LYS B CA 1
ATOM 1744 C C . LYS B 2 27 ? 400.05886 54.34277 153.22946 1.000 14.87175 28 LYS B C 1
ATOM 1745 O O . LYS B 2 27 ? 398.92510 54.30208 152.73992 1.000 18.26894 28 LYS B O 1
ATOM 1751 N N . SER B 2 28 ? 401.11241 54.70218 152.50295 1.000 13.81507 29 SER B N 1
ATOM 1752 C CA . SER B 2 28 ? 400.94903 54.99665 151.07836 1.000 13.06275 29 SER B CA 1
ATOM 1753 C C . SER B 2 28 ? 400.62285 53.73541 150.29747 1.000 13.33324 29 SER B C 1
ATOM 1754 O O . SER B 2 28 ? 401.17078 52.66590 150.55868 1.000 15.02790 29 SER B O 1
ATOM 1757 N N . THR B 2 29 ? 399.71356 53.86790 149.33818 1.000 14.04942 30 THR B N 1
ATOM 1758 C CA . THR B 2 29 ? 399.41687 52.77534 148.42338 1.000 13.82824 30 THR B CA 1
ATOM 1759 C C . THR B 2 29 ? 400.44903 52.76838 147.30173 1.000 19.60841 30 THR B C 1
ATOM 1760 O O . THR B 2 29 ? 400.60786 53.76591 146.58598 1.000 18.53498 30 THR B O 1
ATOM 1764 N N . ILE B 2 30 ? 401.16305 51.65566 147.15987 1.000 13.03847 31 ILE B N 1
ATOM 1765 C CA . ILE B 2 30 ? 402.15241 51.52957 146.09957 1.000 13.77259 31 ILE B CA 1
ATOM 1766 C C . ILE B 2 30 ? 401.52679 50.94817 144.84542 1.000 15.90633 31 ILE B C 1
ATOM 1767 O O . ILE B 2 30 ? 401.79298 51.41366 143.73136 1.000 17.20129 31 ILE B O 1
ATOM 1772 N N . ILE B 2 31 ? 400.68422 49.93671 145.02157 1.000 14.17432 32 ILE B N 1
ATOM 1773 C CA . ILE B 2 31 ? 399.97970 49.29477 143.92110 1.000 14.16687 32 ILE B CA 1
ATOM 1774 C C . ILE B 2 31 ? 398.48692 49.30234 144.22284 1.000 17.70928 32 ILE B C 1
ATOM 1775 O O . ILE B 2 31 ? 398.06814 48.89522 145.31230 1.000 13.14705 32 ILE B O 1
ATOM 1780 N N . TYR B 2 32 ? 397.68569 49.71849 143.24434 1.000 14.17972 33 TYR B N 1
ATOM 1781 C CA . TYR B 2 32 ? 396.23325 49.64321 143.32695 1.000 13.27736 33 TYR B CA 1
ATOM 1782 C C . TYR B 2 32 ? 395.75688 48.40426 142.58474 1.000 14.34100 33 TYR B C 1
ATOM 1783 O O . TYR B 2 32 ? 396.15049 48.17502 141.44058 1.000 15.98867 33 TYR B O 1
ATOM 1792 N N . ALA B 2 33 ? 394.92310 47.60207 143.24375 1.000 14.99916 34 ALA B N 1
ATOM 1793 C CA . ALA B 2 33 ? 394.40533 46.40538 142.60077 1.000 17.91413 34 ALA B CA 1
ATOM 1794 C C . ALA B 2 33 ? 393.59236 46.81329 141.38124 1.000 17.78934 34 ALA B C 1
ATOM 1795 O O . ALA B 2 33 ? 392.92634 47.85556 141.38654 1.000 15.88444 34 ALA B O 1
ATOM 1797 N N . GLY B 2 34 ? 393.69684 46.02307 140.31125 1.000 19.31618 35 GLY B N 1
ATOM 1798 C CA . GLY B 2 34 ? 392.97500 46.29694 139.08496 1.000 22.83606 35 GLY B CA 1
ATOM 1799 C C . GLY B 2 34 ? 393.72547 47.12171 138.05531 1.000 21.66513 35 GLY B C 1
ATOM 1800 O O . GLY B 2 34 ? 393.28647 47.19300 136.90026 1.000 20.62247 35 GLY B O 1
ATOM 1801 N N . ASP B 2 35 ? 394.82296 47.76659 138.43536 1.000 17.25522 36 ASP B N 1
ATOM 1802 C CA . ASP B 2 35 ? 395.64461 48.49116 137.47288 1.000 19.04434 36 ASP B CA 1
ATOM 1803 C C . ASP B 2 35 ? 396.36699 47.51019 136.54421 1.000 20.78044 36 ASP B C 1
ATOM 1804 O O . ASP B 2 35 ? 396.47922 46.31909 136.82116 1.000 19.88719 36 ASP B O 1
ATOM 1809 N N . ARG B 2 36 ? 396.87368 48.02780 135.42933 1.000 24.36688 37 ARG B N 1
ATOM 1810 C CA . ARG B 2 36 ? 397.70239 47.20901 134.55457 1.000 28.41356 37 ARG B CA 1
ATOM 1811 C C . ARG B 2 36 ? 399.04947 46.92519 135.21482 1.000 26.80132 37 ARG B C 1
ATOM 1812 O O . ARG B 2 36 ? 399.65781 47.82256 135.80175 1.000 27.12758 37 ARG B O 1
ATOM 1814 N N . CYS B 2 37 ? 399.50944 45.67453 135.13770 1.000 27.99777 38 CYS B N 1
ATOM 1815 C CA . CYS B 2 37 ? 400.84053 45.31183 135.62898 1.000 29.01824 38 CYS B CA 1
ATOM 1816 C C . CYS B 2 37 ? 401.88080 45.76793 134.61124 1.000 30.41312 38 CYS B C 1
ATOM 1817 O O . CYS B 2 37 ? 401.90658 45.27665 133.48019 1.000 30.42662 38 CYS B O 1
ATOM 1820 N N . GLU B 2 38 ? 402.74905 46.70024 135.00446 1.000 28.65583 39 GLU B N 1
ATOM 1821 C CA . GLU B 2 38 ? 403.81873 47.14853 134.11714 1.000 30.46578 39 GLU B CA 1
ATOM 1822 C C . GLU B 2 38 ? 405.16758 47.28560 134.80555 1.000 27.99512 39 GLU B C 1
ATOM 1823 O O . GLU B 2 38 ? 406.16799 47.52016 134.12095 1.000 27.56134 39 GLU B O 1
ATOM 1829 N N . THR B 2 39 ? 405.23639 47.13877 136.12284 1.000 24.63413 40 THR B N 1
ATOM 1830 C CA . THR B 2 39 ? 406.41373 47.48083 136.90315 1.000 21.68289 40 THR B CA 1
ATOM 1831 C C . THR B 2 39 ? 406.65589 46.39362 137.93307 1.000 19.97202 40 THR B C 1
ATOM 1832 O O . THR B 2 39 ? 405.71694 45.96026 138.60615 1.000 19.49321 40 THR B O 1
ATOM 1836 N N . LEU B 2 40 ? 407.91314 45.98577 138.06860 1.000 17.64015 41 LEU B N 1
ATOM 1837 C CA . LEU B 2 40 ? 408.34959 45.08945 139.13151 1.000 17.51858 41 LEU B CA 1
ATOM 1838 C C . LEU B 2 40 ? 408.98981 45.92186 140.23386 1.000 19.25323 41 LEU B C 1
ATOM 1839 O O . LEU B 2 40 ? 409.69878 46.89409 139.95768 1.000 19.25102 41 LEU B O 1
ATOM 1844 N N . PHE B 2 41 ? 408.71908 45.55593 141.48188 1.000 16.22898 42 PHE B N 1
ATOM 1845 C CA . PHE B 2 41 ? 409.24172 46.26450 142.63695 1.000 15.47242 42 PHE B CA 1
ATOM 1846 C C . PHE B 2 41 ? 410.11322 45.32483 143.46102 1.000 16.23253 42 PHE B C 1
ATOM 1847 O O . PHE B 2 41 ? 409.90431 44.10727 143.45398 1.000 17.89013 42 PHE B O 1
ATOM 1855 N N . PHE B 2 42 ? 411.07513 45.90401 144.18134 1.000 15.10138 43 PHE B N 1
ATOM 1856 C CA . PHE B 2 42 ? 411.92794 45.17607 145.11616 1.000 16.54338 43 PHE B CA 1
ATOM 1857 C C . PHE B 2 42 ? 412.12745 46.02696 146.36454 1.000 18.62898 43 PHE B C 1
ATOM 1858 O O . PHE B 2 42 ? 412.52558 47.19334 146.25910 1.000 18.37294 43 PHE B O 1
ATOM 1866 N N . ILE B 2 43 ? 411.87810 45.45037 147.53991 1.000 16.65546 44 ILE B N 1
ATOM 1867 C CA . ILE B 2 43 ? 411.98655 46.20811 148.78867 1.000 15.53595 44 ILE B CA 1
ATOM 1868 C C . ILE B 2 43 ? 413.44746 46.21862 149.22280 1.000 16.85910 44 ILE B C 1
ATOM 1869 O O . ILE B 2 43 ? 413.98982 45.19028 149.63240 1.000 18.41878 44 ILE B O 1
ATOM 1874 N N . ILE B 2 44 ? 414.08619 47.39092 149.12613 1.000 16.65827 45 ILE B N 1
ATOM 1875 C CA . ILE B 2 44 ? 415.43204 47.57057 149.65999 1.000 20.12622 45 ILE B CA 1
ATOM 1876 C C . ILE B 2 44 ? 415.39074 47.67535 151.17285 1.000 21.23159 45 ILE B C 1
ATOM 1877 O O . ILE B 2 44 ? 416.20206 47.06004 151.87472 1.000 22.82332 45 ILE B O 1
ATOM 1882 N N . LYS B 2 45 ? 414.44654 48.45048 151.70042 1.000 17.92933 46 LYS B N 1
ATOM 1883 C CA . LYS B 2 45 ? 414.27590 48.56434 153.13323 1.000 18.22800 46 LYS B CA 1
ATOM 1884 C C . LYS B 2 45 ? 412.80404 48.82363 153.40038 1.000 20.19287 46 LYS B C 1
ATOM 1885 O O . LYS B 2 45 ? 412.15880 49.57575 152.66896 1.000 20.80129 46 LYS B O 1
ATOM 1891 N N . GLY B 2 46 ? 412.27464 48.17049 154.42397 1.000 19.38856 47 GLY B N 1
ATOM 1892 C CA . GLY B 2 46 ? 410.89657 48.40482 154.82209 1.000 15.25510 47 GLY B CA 1
ATOM 1893 C C . GLY B 2 46 ? 410.01173 47.17585 154.73036 1.000 16.52754 47 GLY B C 1
ATOM 1894 O O . GLY B 2 46 ? 410.48922 46.04219 154.66214 1.000 19.88950 47 GLY B O 1
ATOM 1895 N N . SER B 2 47 ? 408.70463 47.39429 154.74984 1.000 16.44971 48 SER B N 1
ATOM 1896 C CA . SER B 2 47 ? 407.75625 46.29906 154.68261 1.000 15.76102 48 SER B CA 1
ATOM 1897 C C . SER B 2 47 ? 406.44917 46.83224 154.12832 1.000 14.48501 48 SER B C 1
ATOM 1898 O O . SER B 2 47 ? 406.16250 48.03078 154.20696 1.000 15.90386 48 SER B O 1
ATOM 1901 N N . VAL B 2 48 ? 405.65988 45.92237 153.55652 1.000 12.66039 49 VAL B N 1
ATOM 1902 C CA . VAL B 2 48 ? 404.39901 46.28513 152.92317 1.000 11.61788 49 VAL B CA 1
ATOM 1903 C C . VAL B 2 48 ? 403.32495 45.32549 153.38953 1.000 13.51026 49 VAL B C 1
ATOM 1904 O O . VAL B 2 48 ? 403.60436 44.21378 153.83721 1.000 15.90719 49 VAL B O 1
ATOM 1908 N N . THR B 2 49 ? 402.07542 45.77320 153.26117 1.000 14.48056 50 THR B N 1
ATOM 1909 C CA . THR B 2 49 ? 400.91462 44.93214 153.51533 1.000 15.42712 50 THR B CA 1
ATOM 1910 C C . THR B 2 49 ? 400.23909 44.60735 152.19065 1.000 13.25926 50 THR B C 1
ATOM 1911 O O . THR B 2 49 ? 400.09777 45.48142 151.33552 1.000 13.01233 50 THR B O 1
ATOM 1915 N N . ILE B 2 50 ? 399.84296 43.34724 152.02084 1.000 11.21514 51 ILE B N 1
ATOM 1916 C CA . ILE B 2 50 ? 399.05980 42.90658 150.86711 1.000 11.74564 51 ILE B CA 1
ATOM 1917 C C . ILE B 2 50 ? 397.60136 42.81866 151.29541 1.000 12.57222 51 ILE B C 1
ATOM 1918 O O . ILE B 2 50 ? 397.28687 42.13488 152.27670 1.000 13.84058 51 ILE B O 1
ATOM 1923 N N . LEU B 2 51 ? 396.70727 43.49161 150.55858 1.000 13.19893 52 LEU B N 1
ATOM 1924 C CA . LEU B 2 51 ? 395.28520 43.50964 150.88089 1.000 13.94513 52 LEU B CA 1
ATOM 1925 C C . LEU B 2 51 ? 394.44961 43.19431 149.65283 1.000 14.33159 52 LEU B C 1
ATOM 1926 O O . LEU B 2 51 ? 394.80360 43.56168 148.53048 1.000 12.85559 52 LEU B O 1
ATOM 1931 N N . ILE B 2 52 ? 393.31162 42.53447 149.88347 1.000 13.86943 53 ILE B N 1
ATOM 1932 C CA . ILE B 2 52 ? 392.27483 42.39648 148.87186 1.000 14.11523 53 ILE B CA 1
ATOM 1933 C C . ILE B 2 52 ? 390.98470 43.01443 149.41710 1.000 15.83263 53 ILE B C 1
ATOM 1934 O O . ILE B 2 52 ? 390.88975 43.37553 150.58595 1.000 16.79631 53 ILE B O 1
ATOM 1939 N N . GLU B 2 53 ? 389.98956 43.13548 148.54090 1.000 16.78639 54 GLU B N 1
ATOM 1940 C CA . GLU B 2 53 ? 388.70008 43.69347 148.90507 1.000 19.53638 54 GLU B CA 1
ATOM 1941 C C . GLU B 2 53 ? 387.59698 42.82869 148.32289 1.000 21.86542 54 GLU B C 1
ATOM 1942 O O . GLU B 2 53 ? 387.80837 42.06874 147.37357 1.000 23.70520 54 GLU B O 1
ATOM 1948 N N . ASP B 2 54 ? 386.41738 42.92738 148.91772 1.000 22.61323 55 ASP B N 1
ATOM 1949 C CA . ASP B 2 54 ? 385.24419 42.33371 148.29378 1.000 25.27674 55 ASP B CA 1
ATOM 1950 C C . ASP B 2 54 ? 384.63224 43.38022 147.36635 1.000 29.14646 55 ASP B C 1
ATOM 1951 O O . ASP B 2 54 ? 385.17861 44.46879 147.19007 1.000 34.35093 55 ASP B O 1
ATOM 1956 N N . ASP B 2 55 ? 383.48684 43.09177 146.77148 1.000 25.10225 56 ASP B N 1
ATOM 1957 C CA . ASP B 2 55 ? 382.91417 44.09061 145.87777 1.000 37.87688 56 ASP B CA 1
ATOM 1958 C C . ASP B 2 55 ? 382.20152 45.22725 146.61807 1.000 42.22447 56 ASP B C 1
ATOM 1959 O O . ASP B 2 55 ? 381.61121 46.09380 145.96263 1.000 42.97488 56 ASP B O 1
ATOM 1964 N N . ASP B 2 56 ? 382.28163 45.26965 147.95437 1.000 31.09603 57 ASP B N 1
ATOM 1965 C CA . ASP B 2 56 ? 381.66684 46.32470 148.75448 1.000 36.46408 57 ASP B CA 1
ATOM 1966 C C . ASP B 2 56 ? 382.70347 47.12644 149.54287 1.000 33.92233 57 ASP B C 1
ATOM 1967 O O . ASP B 2 56 ? 382.34397 47.87994 150.45384 1.000 34.08028 57 ASP B O 1
ATOM 1972 N N . GLY B 2 57 ? 383.98696 46.97728 149.21998 1.000 31.54422 58 GLY B N 1
ATOM 1973 C CA . GLY B 2 57 ? 385.02840 47.76364 149.84608 1.000 31.70692 58 GLY B CA 1
ATOM 1974 C C . GLY B 2 57 ? 385.51828 47.26799 151.19367 1.000 30.78360 58 GLY B C 1
ATOM 1975 O O . GLY B 2 57 ? 386.33800 47.94965 151.82299 1.000 30.77965 58 GLY B O 1
ATOM 1976 N N . ARG B 2 58 ? 385.03387 46.12683 151.67557 1.000 27.35690 59 ARG B N 1
ATOM 1977 C CA . ARG B 2 58 ? 385.61687 45.54426 152.87467 1.000 22.44088 59 ARG B CA 1
ATOM 1978 C C . ARG B 2 58 ? 387.00091 45.02061 152.53406 1.000 20.87268 59 ARG B C 1
ATOM 1979 O O . ARG B 2 58 ? 387.18660 44.37867 151.50091 1.000 21.97473 59 ARG B O 1
ATOM 1987 N N . GLU B 2 59 ? 387.96780 45.29259 153.40639 1.000 19.39211 60 GLU B N 1
ATOM 1988 C CA . GLU B 2 59 ? 389.35998 44.93114 153.16277 1.000 20.58992 60 GLU B CA 1
ATOM 1989 C C . GLU B 2 59 ? 389.75101 43.69381 153.95526 1.000 17.87005 60 GLU B C 1
ATOM 1990 O O . GLU B 2 59 ? 389.25776 43.45648 155.05732 1.000 20.34175 60 GLU B O 1
ATOM 1996 N N . MET B 2 60 ? 390.66741 42.91202 153.39545 1.000 16.35540 61 MET B N 1
ATOM 1997 C CA . MET B 2 60 ? 391.29946 41.85472 154.16731 1.000 15.23066 61 MET B CA 1
ATOM 1998 C C . MET B 2 60 ? 392.79615 41.79200 153.90645 1.000 15.28907 61 MET B C 1
ATOM 1999 O O . MET B 2 60 ? 393.24563 41.82824 152.75769 1.000 15.64698 61 MET B O 1
ATOM 2004 N N . ILE B 2 61 ? 393.55637 41.64689 154.97454 1.000 14.57241 62 ILE B N 1
ATOM 2005 C CA . ILE B 2 61 ? 395.00154 41.49715 154.86427 1.000 14.06805 62 ILE B CA 1
ATOM 2006 C C . ILE B 2 61 ? 395.31219 40.07042 154.42866 1.000 13.09630 62 ILE B C 1
ATOM 2007 O O . ILE B 2 61 ? 394.81720 39.10320 155.01779 1.000 15.61375 62 ILE B O 1
ATOM 2012 N N . ILE B 2 62 ? 396.12352 39.93850 153.38848 1.000 12.93412 63 ILE B N 1
ATOM 2013 C CA . ILE B 2 62 ? 396.55939 38.61865 152.93045 1.000 12.62645 63 ILE B CA 1
ATOM 2014 C C . ILE B 2 62 ? 397.88214 38.23535 153.57210 1.000 16.80114 63 ILE B C 1
ATOM 2015 O O . ILE B 2 62 ? 398.11563 37.06184 153.88999 1.000 19.83241 63 ILE B O 1
ATOM 2020 N N . GLY B 2 63 ? 398.75228 39.21821 153.78173 1.000 12.90690 64 GLY B N 1
ATOM 2021 C CA . GLY B 2 63 ? 400.06052 38.95319 154.34707 1.000 19.03350 64 GLY B CA 1
ATOM 2022 C C . GLY B 2 63 ? 400.96418 40.16196 154.20146 1.000 17.49526 64 GLY B C 1
ATOM 2023 O O . GLY B 2 63 ? 400.52203 41.24768 153.82373 1.000 15.63673 64 GLY B O 1
ATOM 2024 N N . TYR B 2 64 ? 402.24041 39.95456 154.52728 1.000 14.75595 65 TYR B N 1
ATOM 2025 C CA . TYR B 2 64 ? 403.22436 41.02979 154.54755 1.000 12.44060 65 TYR B CA 1
ATOM 2026 C C . TYR B 2 64 ? 404.45547 40.59795 153.76357 1.000 16.12288 65 TYR B C 1
ATOM 2027 O O . TYR B 2 64 ? 404.75393 39.40590 153.65960 1.000 15.14224 65 TYR B O 1
ATOM 2036 N N . LEU B 2 65 ? 405.16508 41.57867 153.20743 1.000 16.50465 66 LEU B N 1
ATOM 2037 C CA . LEU B 2 65 ? 406.44952 41.34989 152.54896 1.000 14.40723 66 LEU B CA 1
ATOM 2038 C C . LEU B 2 65 ? 407.45795 42.32479 153.13549 1.000 16.46880 66 LEU B C 1
ATOM 2039 O O . LEU B 2 65 ? 407.09361 43.42182 153.55604 1.000 17.97977 66 LEU B O 1
ATOM 2044 N N . ASN B 2 66 ? 408.72861 41.92168 153.17155 1.000 17.91891 67 ASN B N 1
ATOM 2045 C CA . ASN B 2 66 ? 409.76160 42.65395 153.89887 1.000 18.57016 67 ASN B CA 1
ATOM 2046 C C . ASN B 2 66 ? 410.97930 42.87441 153.00028 1.000 15.00062 67 ASN B C 1
ATOM 2047 O O . ASN B 2 66 ? 410.97902 42.53135 151.81724 1.000 16.51566 67 ASN B O 1
ATOM 2052 N N . SER B 2 67 ? 412.01998 43.47891 153.57542 1.000 16.87717 68 SER B N 1
ATOM 2053 C CA . SER B 2 67 ? 413.25602 43.73632 152.84506 1.000 18.65858 68 SER B CA 1
ATOM 2054 C C . SER B 2 67 ? 413.73912 42.46581 152.16900 1.000 18.98457 68 SER B C 1
ATOM 2055 O O . SER B 2 67 ? 413.76676 41.39788 152.78567 1.000 19.19244 68 SER B O 1
ATOM 2058 N N . GLY B 2 68 ? 414.09447 42.58080 150.89119 1.000 20.25817 69 GLY B N 1
ATOM 2059 C CA . GLY B 2 68 ? 414.54288 41.45068 150.09871 1.000 19.76255 69 GLY B CA 1
ATOM 2060 C C . GLY B 2 68 ? 413.46613 40.81934 149.24329 1.000 19.39290 69 GLY B C 1
ATOM 2061 O O . GLY B 2 68 ? 413.78312 39.97664 148.39283 1.000 21.04655 69 GLY B O 1
ATOM 2062 N N . ASP B 2 69 ? 412.21242 41.22070 149.42585 1.000 13.02678 70 ASP B N 1
ATOM 2063 C CA . ASP B 2 69 ? 411.07974 40.67644 148.68061 1.000 15.59329 70 ASP B CA 1
ATOM 2064 C C . ASP B 2 69 ? 410.80141 41.49990 147.42636 1.000 17.91003 70 ASP B C 1
ATOM 2065 O O . ASP B 2 69 ? 410.73648 42.73161 147.49063 1.000 18.14059 70 ASP B O 1
ATOM 2070 N N . PHE B 2 70 ? 410.60351 40.81850 146.29862 1.000 16.55408 71 PHE B N 1
ATOM 2071 C CA . PHE B 2 70 ? 409.95890 41.42900 145.14340 1.000 16.32564 71 PHE B CA 1
ATOM 2072 C C . PHE B 2 70 ? 408.45486 41.48978 145.36437 1.000 16.67970 71 PHE B C 1
ATOM 2073 O O . PHE B 2 70 ? 407.89270 40.66417 146.07831 1.000 19.17428 71 PHE B O 1
ATOM 2081 N N . PHE B 2 71 ? 407.80057 42.46582 144.73156 1.000 14.93144 72 PHE B N 1
ATOM 2082 C CA . PHE B 2 71 ? 406.34410 42.43707 144.64085 1.000 15.08205 72 PHE B CA 1
ATOM 2083 C C . PHE B 2 71 ? 405.92438 43.08569 143.33073 1.000 18.07673 72 PHE B C 1
ATOM 2084 O O . PHE B 2 71 ? 406.73226 43.69986 142.62708 1.000 16.99305 72 PHE B O 1
ATOM 2092 N N . GLY B 2 72 ? 404.65023 42.92020 142.99210 1.000 14.44454 73 GLY B N 1
ATOM 2093 C CA . GLY B 2 72 ? 404.21593 43.33261 141.67531 1.000 16.18468 73 GLY B CA 1
ATOM 2094 C C . GLY B 2 72 ? 404.68822 42.38368 140.60322 1.000 19.08973 73 GLY B C 1
ATOM 2095 O O . GLY B 2 72 ? 404.71642 42.74146 139.41840 1.000 19.38358 73 GLY B O 1
ATOM 2096 N N . GLU B 2 73 ? 405.07352 41.17456 140.99587 1.000 16.90574 74 GLU B N 1
ATOM 2097 C CA . GLU B 2 73 ? 405.67912 40.22277 140.07591 1.000 21.63646 74 GLU B CA 1
ATOM 2098 C C . GLU B 2 73 ? 404.65799 39.33745 139.37216 1.000 20.99217 74 GLU B C 1
ATOM 2099 O O . GLU B 2 73 ? 405.00862 38.69014 138.38119 1.000 22.22309 74 GLU B O 1
ATOM 2105 N N . LEU B 2 74 ? 403.40505 39.29863 139.83701 1.000 17.74696 75 LEU B N 1
ATOM 2106 C CA . LEU B 2 74 ? 402.51374 38.25660 139.33040 1.000 18.61996 75 LEU B CA 1
ATOM 2107 C C . LEU B 2 74 ? 402.06829 38.49827 137.88989 1.000 23.75604 75 LEU B C 1
ATOM 2108 O O . LEU B 2 74 ? 401.45464 37.60798 137.29383 1.000 27.66596 75 LEU B O 1
ATOM 2113 N N . GLY B 2 75 ? 402.37507 39.65191 137.30674 1.000 25.10368 76 GLY B N 1
ATOM 2114 C CA . GLY B 2 75 ? 402.19373 39.85177 135.88298 1.000 29.34687 76 GLY B CA 1
ATOM 2115 C C . GLY B 2 75 ? 403.44764 39.67494 135.05335 1.000 25.45363 76 GLY B C 1
ATOM 2116 O O . GLY B 2 75 ? 403.38075 39.73773 133.82134 1.000 32.66479 76 GLY B O 1
ATOM 2117 N N . LEU B 2 76 ? 404.58413 39.40706 135.69350 1.000 25.87079 77 LEU B N 1
ATOM 2118 C CA . LEU B 2 76 ? 405.88227 39.43821 135.01722 1.000 22.71697 77 LEU B CA 1
ATOM 2119 C C . LEU B 2 76 ? 406.04997 38.31272 133.99719 1.000 32.21472 77 LEU B C 1
ATOM 2120 O O . LEU B 2 76 ? 406.68568 38.51727 132.95272 1.000 33.45743 77 LEU B O 1
ATOM 2125 N N . PHE B 2 77 ? 405.50778 37.12424 134.27513 1.000 30.40661 78 PHE B N 1
ATOM 2126 C CA . PHE B 2 77 ? 405.78191 35.93836 133.47151 1.000 32.56162 78 PHE B CA 1
ATOM 2127 C C . PHE B 2 77 ? 404.79267 35.73599 132.32986 1.000 45.46042 78 PHE B C 1
ATOM 2128 O O . PHE B 2 77 ? 404.80072 34.67095 131.70766 1.000 52.30709 78 PHE B O 1
ATOM 2136 N N . GLU B 2 78 ? 403.95820 36.72345 132.02807 1.000 47.02098 79 GLU B N 1
ATOM 2137 C CA . GLU B 2 78 ? 403.03415 36.62812 130.89472 1.000 49.05160 79 GLU B CA 1
ATOM 2138 C C . GLU B 2 78 ? 403.62970 37.29586 129.65829 1.000 51.89616 79 GLU B C 1
ATOM 2139 O O . GLU B 2 78 ? 403.20953 38.36461 129.20234 1.000 47.16052 79 GLU B O 1
ATOM 2145 N N . LYS B 2 79 ? 404.63308 36.60588 129.11047 1.000 56.12554 80 LYS B N 1
ATOM 2146 C CA . LYS B 2 79 ? 405.29415 37.04647 127.88408 1.000 61.01362 80 LYS B CA 1
ATOM 2147 C C . LYS B 2 79 ? 404.34226 37.05161 126.69824 1.000 66.21944 80 LYS B C 1
ATOM 2148 O O . LYS B 2 79 ? 404.61902 37.68995 125.67035 1.000 71.79565 80 LYS B O 1
ATOM 2154 N N . GLU B 2 80 ? 403.23121 36.33518 126.82058 1.000 69.92911 81 GLU B N 1
ATOM 2155 C CA . GLU B 2 80 ? 402.30934 36.09714 125.71379 1.000 75.48192 81 GLU B CA 1
ATOM 2156 C C . GLU B 2 80 ? 401.91552 37.39466 124.98965 1.000 78.06146 81 GLU B C 1
ATOM 2157 O O . GLU B 2 80 ? 400.84544 37.97623 125.26301 1.000 76.43156 81 GLU B O 1
ATOM 2159 N N . SER B 2 82 ? 398.44707 40.07167 126.32884 1.000 69.18536 83 SER B N 1
ATOM 2160 C CA . SER B 2 82 ? 397.70587 39.37466 127.38356 1.000 70.20190 83 SER B CA 1
ATOM 2161 C C . SER B 2 82 ? 398.27496 39.69303 128.77384 1.000 63.14782 83 SER B C 1
ATOM 2162 O O . SER B 2 82 ? 398.64921 38.78887 129.52075 1.000 59.30062 83 SER B O 1
ATOM 2165 N N . GLU B 2 83 ? 398.35922 40.97859 129.08895 1.000 51.27589 84 GLU B N 1
ATOM 2166 C CA . GLU B 2 83 ? 398.95078 41.39460 130.34691 1.000 49.72826 84 GLU B CA 1
ATOM 2167 C C . GLU B 2 83 ? 397.90330 41.51835 131.44993 1.000 45.14215 84 GLU B C 1
ATOM 2168 O O . GLU B 2 83 ? 396.76935 41.95345 131.23027 1.000 46.16569 84 GLU B O 1
ATOM 2174 N N . GLN B 2 84 ? 398.31149 41.13259 132.65207 1.000 40.22599 85 GLN B N 1
ATOM 2175 C CA . GLN B 2 84 ? 397.38215 40.90540 133.73759 1.000 32.56950 85 GLN B CA 1
ATOM 2176 C C . GLN B 2 84 ? 397.03997 42.21320 134.44947 1.000 29.85285 85 GLN B C 1
ATOM 2177 O O . GLN B 2 84 ? 397.63964 43.27026 134.21978 1.000 31.75927 85 GLN B O 1
ATOM 2183 N N . GLU B 2 85 ? 396.05085 42.13068 135.32318 1.000 25.84331 86 GLU B N 1
ATOM 2184 C CA . GLU B 2 85 ? 395.73396 43.22220 136.23160 1.000 21.76797 86 GLU B CA 1
ATOM 2185 C C . GLU B 2 85 ? 396.36402 42.95047 137.58811 1.000 19.61960 86 GLU B C 1
ATOM 2186 O O . GLU B 2 85 ? 396.53379 41.79447 137.99166 1.000 18.35372 86 GLU B O 1
ATOM 2192 N N . ARG B 2 86 ? 396.69197 44.03134 138.29955 1.000 19.85204 87 ARG B N 1
ATOM 2193 C CA . ARG B 2 86 ? 397.20182 43.89456 139.65710 1.000 16.45867 87 ARG B CA 1
ATOM 2194 C C . ARG B 2 86 ? 396.19442 43.14107 140.51024 1.000 15.06947 87 ARG B C 1
ATOM 2195 O O . ARG B 2 86 ? 395.01054 43.49052 140.56300 1.000 16.08849 87 ARG B O 1
ATOM 2203 N N . SER B 2 87 ? 396.67512 42.11197 141.19304 1.000 15.05323 88 S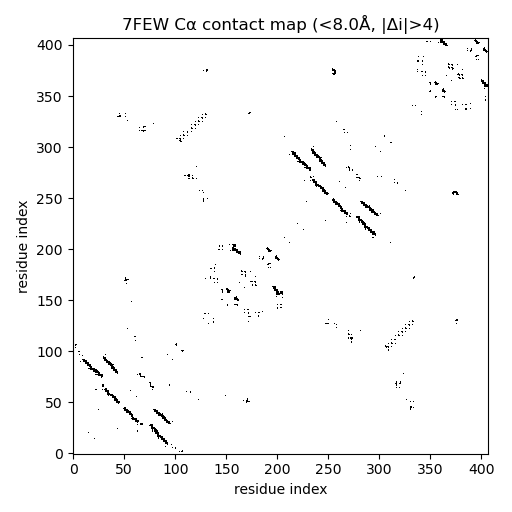ER B N 1
ATOM 2204 C CA . SER B 2 87 ? 395.80995 41.16606 141.88585 1.000 11.54426 88 SER B CA 1
ATOM 2205 C C . SER B 2 87 ? 395.48449 41.56212 143.32566 1.000 18.11191 88 SER B C 1
ATOM 2206 O O . SER B 2 87 ? 394.60766 40.95080 143.94945 1.000 17.59253 88 SER B O 1
ATOM 2209 N N . ALA B 2 88 ? 396.10720 42.61253 143.84982 1.000 15.24795 89 ALA B N 1
ATOM 2210 C CA . ALA B 2 88 ? 395.88777 43.01257 145.23100 1.000 14.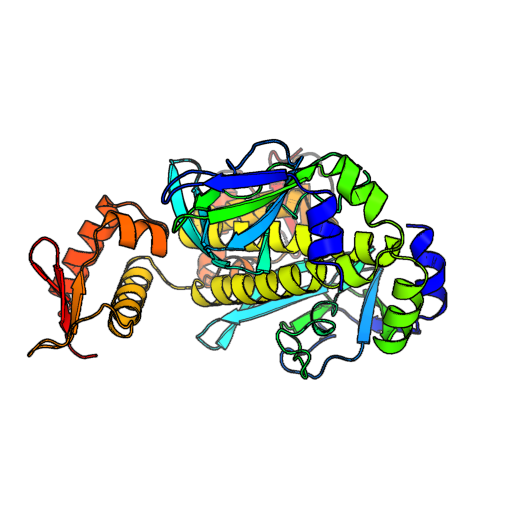60843 89 ALA B CA 1
ATOM 2211 C C . ALA B 2 88 ? 396.39231 44.43430 145.37500 1.000 13.74113 89 ALA B C 1
ATOM 2212 O O . ALA B 2 88 ? 397.08684 44.94222 144.49736 1.000 14.94631 89 ALA B O 1
ATOM 2214 N N . TRP B 2 89 ? 396.05495 45.06131 146.50109 1.000 13.60113 90 TRP B N 1
ATOM 2215 C CA . TRP B 2 89 ? 396.64104 46.34152 146.88037 1.000 14.80940 90 TRP B CA 1
ATOM 2216 C C . TRP B 2 89 ? 397.91940 46.07934 147.65300 1.000 13.69426 90 TRP B C 1
ATOM 2217 O O . TRP B 2 89 ? 397.99952 45.12659 148.42873 1.000 14.56058 90 TRP B O 1
ATOM 2228 N N . VAL B 2 90 ? 398.92261 46.91882 147.42795 1.000 12.49177 91 VAL B N 1
ATOM 2229 C CA . VAL B 2 90 ? 400.16456 46.85557 148.18706 1.000 11.52433 91 VAL B CA 1
ATOM 2230 C C . VAL B 2 90 ? 400.34543 48.20639 148.85363 1.000 13.06062 91 VAL B C 1
ATOM 2231 O O . VAL B 2 90 ? 400.44787 49.23451 148.16840 1.000 14.85289 91 VAL B O 1
ATOM 2235 N N . ARG B 2 91 ? 400.40140 48.20263 150.18326 1.000 11.83072 92 ARG B N 1
ATOM 2236 C CA . ARG B 2 91 ? 400.43279 49.42292 150.97784 1.000 12.32471 92 ARG B CA 1
ATOM 2237 C C . ARG B 2 91 ? 401.69667 49.40850 151.82164 1.000 14.30181 92 ARG B C 1
ATOM 2238 O O . ARG B 2 91 ? 402.00631 48.39332 152.44963 1.000 15.36876 92 ARG B O 1
ATOM 2246 N N . ALA B 2 92 ? 402.42798 50.52039 151.82868 1.000 14.53720 93 ALA B N 1
ATOM 2247 C CA . ALA B 2 92 ? 403.60238 50.60314 152.68750 1.000 15.13874 93 ALA B CA 1
ATOM 2248 C C . ALA B 2 92 ? 403.17935 50.49461 154.14836 1.000 14.29580 93 ALA B C 1
ATOM 2249 O O . ALA B 2 92 ? 402.27209 51.19491 154.59458 1.000 17.67010 93 ALA B O 1
ATOM 2251 N N . LYS B 2 93 ? 403.83021 49.59826 154.88950 1.000 15.96609 94 LYS B N 1
ATOM 2252 C CA . LYS B 2 93 ? 403.53789 49.42388 156.31218 1.000 20.93228 94 LYS B CA 1
ATOM 2253 C C . LYS B 2 93 ? 404.38018 50.36162 157.16721 1.000 22.01110 94 LYS B C 1
ATOM 2254 O O . LYS B 2 93 ? 403.89842 50.93204 158.15060 1.000 17.78271 94 LYS B O 1
ATOM 2260 N N . VAL B 2 94 ? 405.63685 50.52815 156.78825 1.000 20.51310 95 VAL B N 1
ATOM 2261 C CA . VAL B 2 94 ? 406.54714 51.51857 157.32004 1.000 21.20445 95 VAL B CA 1
ATOM 2262 C C . VAL B 2 94 ? 407.10853 52.27934 156.12112 1.000 24.80346 95 VAL B C 1
ATOM 2263 O O . VAL B 2 94 ? 406.79495 51.96364 154.97256 1.000 25.29742 95 VAL B O 1
ATOM 2267 N N . GLU B 2 95 ? 407.94713 53.27640 156.38575 1.000 19.08766 96 GLU B N 1
ATOM 2268 C CA . GLU B 2 95 ? 408.65937 53.92144 155.28923 1.000 18.40098 96 GLU B CA 1
ATOM 2269 C C . GLU B 2 95 ? 409.47142 52.88693 154.51040 1.000 21.94326 96 GLU B C 1
ATOM 2270 O O . GLU B 2 95 ? 410.19374 52.07484 155.10033 1.000 20.74395 96 GLU B O 1
ATOM 2276 N N . CYS B 2 96 ? 409.32116 52.89624 153.18557 1.000 18.84899 97 CYS B N 1
ATOM 2277 C CA . CYS B 2 96 ? 409.91496 51.89436 152.31132 1.000 19.60668 97 CYS B CA 1
ATOM 2278 C C . CYS B 2 96 ? 410.85462 52.54826 151.31333 1.000 20.89112 97 CYS B C 1
ATOM 2279 O O . CYS B 2 96 ? 410.50757 53.56254 150.70179 1.000 21.39230 97 CYS B O 1
ATOM 2282 N N . GLU B 2 97 ? 412.03209 51.95359 151.13266 1.000 14.93054 98 GLU B N 1
ATOM 2283 C CA . GLU B 2 97 ? 412.86655 52.24571 149.97238 1.000 17.05849 98 GLU B CA 1
ATOM 2284 C C . GLU B 2 97 ? 412.69378 51.08102 149.00597 1.000 17.69352 98 GLU B C 1
ATOM 2285 O O . GLU B 2 97 ? 412.92433 49.92464 149.37572 1.000 19.04190 98 GLU B O 1
ATOM 2291 N N . VAL B 2 98 ? 412.28611 51.38723 147.77987 1.000 17.44131 99 VAL B N 1
ATOM 2292 C CA . VAL B 2 98 ? 411.90007 50.37904 146.80592 1.000 14.08200 99 VAL B CA 1
ATOM 2293 C C . VAL B 2 98 ? 412.66859 50.61516 145.51239 1.000 21.05569 99 VAL B C 1
ATOM 2294 O O . VAL B 2 98 ? 412.88319 51.76280 145.10322 1.000 23.00746 99 VAL B O 1
ATOM 2298 N N . ALA B 2 99 ? 413.14201 49.53420 144.90805 1.000 18.16564 100 ALA B N 1
ATOM 2299 C CA . ALA B 2 99 ? 413.70728 49.57350 143.57106 1.000 18.53812 100 ALA B CA 1
ATOM 2300 C C . ALA B 2 99 ? 412.59843 49.21848 142.59599 1.000 21.03042 100 ALA B C 1
ATOM 2301 O O . ALA B 2 99 ? 411.80077 48.32139 142.86775 1.000 24.36331 100 ALA B O 1
ATOM 2303 N N . GLU B 2 100 ? 412.51930 49.93787 141.47755 1.000 22.31676 101 GLU B N 1
ATOM 2304 C CA . GLU B 2 100 ? 411.44712 49.70763 140.51394 1.000 18.61407 101 GLU B CA 1
ATOM 2305 C C . GLU B 2 100 ? 412.03753 49.53334 139.12593 1.000 19.81485 101 GLU B C 1
ATOM 2306 O O . GLU B 2 100 ? 412.96867 50.25460 138.74271 1.000 21.58020 101 GLU B O 1
ATOM 2312 N N . ILE B 2 101 ? 411.49748 48.57890 138.37137 1.000 16.59933 102 ILE B N 1
ATOM 2313 C CA . ILE B 2 101 ? 411.95498 48.36433 136.99944 1.000 22.35930 102 ILE B CA 1
ATOM 2314 C C . ILE B 2 101 ? 410.76128 47.94472 136.15093 1.000 22.25017 102 ILE B C 1
ATOM 2315 O O . ILE B 2 101 ? 409.90136 47.17902 136.59852 1.000 20.45612 102 ILE B O 1
ATOM 2320 N N . SER B 2 102 ? 410.68401 48.47927 134.93134 1.000 24.24607 103 SER B N 1
ATOM 2321 C CA . SER B 2 102 ? 409.58704 48.10334 134.04979 1.000 23.35862 103 SER B CA 1
ATOM 2322 C C . SER B 2 102 ? 409.65801 46.61196 133.72853 1.000 24.37148 103 SER B C 1
ATOM 2323 O O . SER B 2 102 ? 410.73177 46.00317 133.73205 1.000 26.28216 103 SER B O 1
ATOM 2326 N N . TYR B 2 103 ? 408.48580 46.01267 133.49359 1.000 24.07231 104 TYR B N 1
ATOM 2327 C CA . TYR B 2 103 ? 408.44199 44.63485 133.00489 1.000 22.15186 104 TYR B CA 1
ATOM 2328 C C . TYR B 2 103 ? 409.25707 44.49284 131.73199 1.000 28.08870 104 TYR B C 1
ATOM 2329 O O . TYR B 2 103 ? 409.97643 43.50191 131.54330 1.000 26.53553 104 TYR B O 1
ATOM 2338 N N . ALA B 2 104 ? 409.13918 45.48303 130.84399 1.000 30.15958 105 ALA B N 1
ATOM 2339 C CA . ALA B 2 104 ? 409.82971 45.45478 129.55895 1.000 34.42459 105 ALA B CA 1
ATOM 2340 C C . ALA B 2 104 ? 411.33285 45.32246 129.73985 1.000 31.06212 105 ALA B C 1
ATOM 2341 O O . ALA B 2 104 ? 411.97261 44.47568 129.10792 1.000 32.53069 105 ALA B O 1
ATOM 2343 N N . LYS B 2 105 ? 411.91707 46.15356 130.60172 1.000 31.53713 106 LYS B N 1
ATOM 2344 C CA . LYS B 2 105 ? 413.36376 46.10351 130.78610 1.000 29.87327 106 LYS B CA 1
ATOM 2345 C C . LYS B 2 105 ? 413.77823 44.84387 131.52945 1.000 27.18039 106 LYS B C 1
ATOM 2346 O O . LYS B 2 105 ? 414.81227 44.24544 131.21392 1.000 29.82815 106 LYS B O 1
ATOM 2352 N N . PHE B 2 106 ? 412.98686 44.42179 132.52389 1.000 24.06730 107 PHE B N 1
ATOM 2353 C CA . PHE B 2 106 ? 413.34125 43.22450 133.27773 1.000 24.10363 107 PHE B CA 1
ATOM 2354 C C . PHE B 2 106 ? 413.31153 41.98230 132.39800 1.000 28.66493 107 PHE B C 1
ATOM 2355 O O . PHE B 2 106 ? 414.16420 41.10104 132.53701 1.000 30.51186 107 PHE B O 1
ATOM 2363 N N . ARG B 2 107 ? 412.31282 41.87208 131.51815 1.000 27.13857 108 ARG B N 1
ATOM 2364 C CA . ARG B 2 107 ? 412.21561 40.68678 130.67075 1.000 30.09640 108 ARG B CA 1
ATOM 2365 C C . ARG B 2 107 ? 413.42764 40.56965 129.75319 1.000 31.54530 108 ARG B C 1
ATOM 2366 O O . ARG B 2 107 ? 413.93063 39.46372 129.51075 1.000 30.01844 108 ARG B O 1
ATOM 2374 N N . GLU B 2 108 ? 413.91813 41.69927 129.24345 1.000 31.19440 109 GLU B N 1
ATOM 2375 C CA . GLU B 2 108 ? 415.11990 41.66813 128.41187 1.000 35.92618 109 GLU B CA 1
ATOM 2376 C C . GLU B 2 108 ? 416.35143 41.28129 129.23122 1.000 37.62940 109 GLU B C 1
ATOM 2377 O O . GLU B 2 108 ? 417.11269 40.38694 128.84000 1.000 41.56713 109 GLU B O 1
ATOM 2383 N N . LEU B 2 109 ? 416.56012 41.93806 130.37910 1.000 34.98476 110 LEU B N 1
ATOM 2384 C CA . LEU B 2 109 ? 417.74445 41.66966 131.19367 1.000 29.85460 110 LEU B CA 1
ATOM 2385 C C . LEU B 2 109 ? 417.79902 40.23393 131.69590 1.000 38.20646 110 LEU B C 1
ATOM 2386 O O . LEU B 2 109 ? 418.89076 39.66878 131.81671 1.000 40.60603 110 LEU B O 1
ATOM 2391 N N . SER B 2 110 ? 416.65241 39.62540 131.99446 1.000 35.65102 111 SER B N 1
ATOM 2392 C CA . SER B 2 110 ? 416.62237 38.33080 132.66113 1.000 36.55562 111 SER B CA 1
ATOM 2393 C C . SER B 2 110 ? 416.61612 37.15165 131.69740 1.000 41.03176 111 SER B C 1
ATOM 2394 O O . SER B 2 110 ? 416.41723 36.01762 132.14293 1.000 37.86266 111 SER B O 1
ATOM 2397 N N . GLN B 2 111 ? 416.84076 37.38422 130.39998 1.000 41.26730 112 GLN B N 1
ATOM 2398 C CA . GLN B 2 111 ? 416.64403 36.31564 129.41947 1.000 46.85953 112 GLN B CA 1
ATOM 2399 C C . GLN B 2 111 ? 417.58714 35.14411 129.66278 1.000 47.81343 112 GLN B C 1
ATOM 2400 O O . GLN B 2 111 ? 417.18866 33.98426 129.52348 1.000 52.81241 112 GLN B O 1
ATOM 2406 N N . GLN B 2 112 ? 418.83976 35.41524 130.01789 1.000 47.70597 113 GLN B N 1
ATOM 2407 C CA . GLN B 2 112 ? 419.77926 34.34880 130.34028 1.000 52.78365 113 GLN B CA 1
ATOM 2408 C C . GLN B 2 112 ? 420.05014 34.26745 131.83703 1.000 52.09252 113 GLN B C 1
ATOM 2409 O O . GLN B 2 112 ? 421.10214 33.76800 132.24661 1.000 54.09866 113 GLN B O 1
ATOM 2411 N N . ASP B 2 113 ? 419.11759 34.74460 132.66107 1.000 50.44002 114 ASP B N 1
ATOM 2412 C CA . ASP B 2 113 ? 419.33554 34.90683 134.09544 1.000 45.51224 114 ASP B CA 1
ATOM 2413 C C . ASP B 2 113 ? 418.41459 33.94925 134.84526 1.000 40.35993 114 ASP B C 1
ATOM 2414 O O . ASP B 2 113 ? 417.37997 34.33804 135.39995 1.000 33.77548 114 ASP B O 1
ATOM 2419 N N . SER B 2 114 ? 418.80354 32.67540 134.86598 1.000 37.80907 115 SER B N 1
ATOM 2420 C CA . SER B 2 114 ? 418.02362 31.70702 135.62477 1.000 32.26147 115 SER B CA 1
ATOM 2421 C C . SER B 2 114 ? 418.10137 31.98043 137.12085 1.000 29.70439 115 SER B C 1
ATOM 2422 O O . SER B 2 114 ? 417.13204 31.72315 137.84692 1.000 31.25435 115 SER B O 1
ATOM 2425 N N . GLU B 2 115 ? 419.23330 32.51129 137.59143 1.000 31.13723 116 GLU B N 1
ATOM 2426 C CA . GLU B 2 115 ? 419.39864 32.81614 139.01084 1.000 35.34155 116 GLU B CA 1
ATOM 2427 C C . GLU B 2 115 ? 418.31293 33.76503 139.51068 1.000 30.28704 116 GLU B C 1
ATOM 2428 O O . GLU B 2 115 ? 417.71554 33.53928 140.57210 1.000 28.63629 116 GLU B O 1
ATOM 2434 N N . ILE B 2 116 ? 418.04159 34.82937 138.75840 1.000 24.70143 117 ILE B N 1
ATOM 2435 C CA . ILE B 2 116 ? 417.05794 35.80129 139.21348 1.000 28.48988 117 ILE B CA 1
ATOM 2436 C C . ILE B 2 116 ? 415.64210 35.23928 139.10612 1.000 26.84177 117 ILE B C 1
ATOM 2437 O O . ILE B 2 116 ? 414.80103 35.50619 139.96986 1.000 25.39663 117 ILE B O 1
ATOM 2442 N N . LEU B 2 117 ? 415.35766 34.42903 138.08671 1.000 27.04568 118 LEU B N 1
ATOM 2443 C CA . LEU B 2 117 ? 414.04159 33.80717 138.01269 1.000 26.84375 118 LEU B CA 1
ATOM 2444 C C . LEU B 2 117 ? 413.85594 32.78180 139.11883 1.000 25.69624 118 LEU B C 1
ATOM 2445 O O . LEU B 2 117 ? 412.74529 32.61795 139.63116 1.000 24.74030 118 LEU B O 1
ATOM 2450 N N A TYR B 2 118 ? 414.92955 32.09746 139.51277 0.500 22.86085 119 TYR B N 1
ATOM 2451 N N B TYR B 2 118 ? 414.92236 32.06486 139.48298 0.500 22.78752 119 TYR B N 1
ATOM 2452 C CA A TYR B 2 118 ? 414.83060 31.14830 140.61481 0.500 23.64480 119 TYR B CA 1
ATOM 2453 C CA B TYR B 2 118 ? 414.83331 31.14827 140.61411 0.500 23.64717 119 TYR B CA 1
ATOM 2454 C C A TYR B 2 118 ? 414.52865 31.85625 141.93061 0.500 21.33241 119 TYR B C 1
ATOM 2455 C C B TYR B 2 118 ? 414.45842 31.89556 141.88641 0.500 21.19564 119 TYR B C 1
ATOM 2456 O O A TYR B 2 118 ? 413.82618 31.31060 142.79270 0.500 19.68739 119 TYR B O 1
ATOM 2457 O O B TYR B 2 118 ? 413.61653 31.42804 142.66357 0.500 20.12622 119 TYR B O 1
ATOM 2474 N N . THR B 2 119 ? 415.07159 33.06007 142.11474 1.000 20.39611 120 THR B N 1
ATOM 2475 C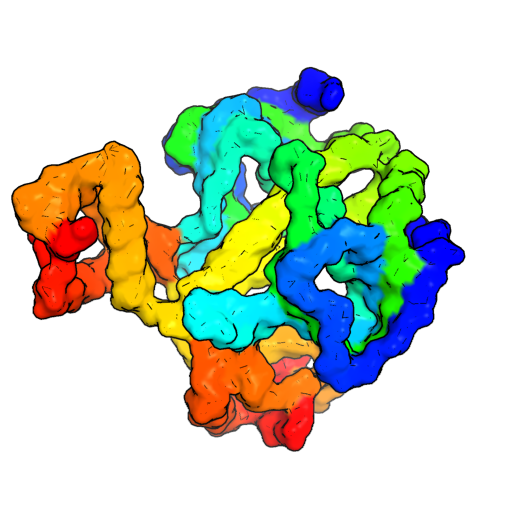 CA . THR B 2 119 ? 414.75947 33.83970 143.30778 1.000 19.92355 120 THR B CA 1
ATOM 2476 C C . THR B 2 119 ? 413.29323 34.25512 143.31684 1.000 17.47134 120 THR B C 1
ATOM 2477 O O . THR B 2 119 ? 412.60350 34.12312 144.33520 1.000 17.63104 120 THR B O 1
ATOM 2481 N N . LEU B 2 120 ? 412.79953 34.75240 142.18007 1.000 17.13757 121 LEU B N 1
ATOM 2482 C CA . LEU B 2 120 ? 411.38558 35.09732 142.06182 1.000 18.28537 121 LEU B CA 1
ATOM 2483 C C . LEU B 2 120 ? 410.50237 33.87884 142.29736 1.000 18.96133 121 LEU B C 1
ATOM 2484 O O . LEU B 2 120 ? 409.48937 33.96010 142.99984 1.000 18.64030 121 LEU B O 1
ATOM 2489 N N . GLY B 2 121 ? 410.86705 32.74346 141.70764 1.000 16.65512 122 GLY B N 1
ATOM 2490 C CA . GLY B 2 121 ? 410.08773 31.53540 141.91948 1.000 17.61543 122 GLY B CA 1
ATOM 2491 C C . GLY B 2 121 ? 410.07693 31.10184 143.36793 1.000 18.65309 122 GLY B C 1
ATOM 2492 O O . GLY B 2 121 ? 409.05122 30.64120 143.87929 1.000 15.14910 122 GLY B O 1
ATOM 2493 N N . SER B 2 122 ? 411.21751 31.23757 144.04914 1.000 16.27450 123 SER B N 1
ATOM 2494 C CA . SER B 2 122 ? 411.28359 30.85414 145.45594 1.000 17.49544 123 SER B CA 1
ATOM 2495 C C . SER B 2 122 ? 410.37409 31.72817 146.31239 1.000 14.79310 123 SER B C 1
ATOM 2496 O O . SER B 2 122 ? 409.71538 31.23894 147.23361 1.000 15.07998 123 SER B O 1
ATOM 2499 N N . GLN B 2 123 ? 410.31983 33.02783 146.02356 1.000 15.71867 124 GLN B N 1
ATOM 2500 C CA . GLN B 2 123 ? 409.42296 33.90418 146.77957 1.000 13.35721 124 GLN B CA 1
ATOM 2501 C C . GLN B 2 123 ? 407.95996 33.59187 146.49072 1.000 13.53059 124 GLN B C 1
ATOM 2502 O O . GLN B 2 123 ? 407.12603 33.58559 147.40676 1.000 15.63647 124 GLN B O 1
ATOM 2508 N N . MET B 2 124 ? 407.61895 33.36125 145.21963 1.000 12.97990 125 MET B N 1
ATOM 2509 C CA . MET B 2 124 ? 406.25519 32.96924 144.88150 1.000 14.25184 125 MET B CA 1
ATOM 2510 C C . MET B 2 124 ? 405.87256 31.64158 145.53301 1.000 15.01634 125 MET B C 1
ATOM 2511 O O . MET B 2 124 ? 404.73275 31.46862 145.98451 1.000 13.81713 125 MET B O 1
ATOM 2516 N N . ALA B 2 125 ? 406.80737 30.68206 145.56944 1.000 16.78425 126 ALA B N 1
ATOM 2517 C CA . ALA B 2 125 ? 406.53268 29.40370 146.22011 1.000 16.77292 126 ALA B CA 1
ATOM 2518 C C . ALA B 2 125 ? 406.23808 29.59332 147.69728 1.000 17.68608 126 ALA B C 1
ATOM 2519 O O . ALA B 2 125 ? 405.29760 28.99237 148.24325 1.000 17.12410 126 ALA B O 1
ATOM 2521 N N . ASP B 2 126 ? 407.04179 30.41936 148.36734 1.000 14.80789 127 ASP B N 1
ATOM 2522 C CA . ASP B 2 126 ? 406.79432 30.73600 149.76759 1.000 19.69600 127 ASP B CA 1
ATOM 2523 C C . ASP B 2 126 ? 405.41277 31.35011 149.96635 1.000 18.82501 127 ASP B C 1
ATOM 2524 O O . ASP B 2 126 ? 404.68601 30.99745 150.90799 1.000 17.05843 127 ASP B O 1
ATOM 2529 N N . ARG B 2 127 ? 405.04927 32.29921 149.10176 1.000 14.07095 128 ARG B N 1
ATOM 2530 C CA . ARG B 2 127 ? 403.74593 32.93712 149.22438 1.000 15.08039 128 ARG B CA 1
ATOM 2531 C C . ARG B 2 127 ? 402.61666 31.96665 148.94539 1.000 14.31936 128 ARG B C 1
ATOM 2532 O O . ARG B 2 127 ? 401.54971 32.06665 149.55879 1.000 13.23362 128 ARG B O 1
ATOM 2540 N N . LEU B 2 128 ? 402.81465 31.05476 147.99590 1.000 14.59777 129 LEU B N 1
ATOM 2541 C CA . LEU B 2 128 ? 401.77560 30.08062 147.69976 1.000 13.60054 129 LEU B CA 1
ATOM 2542 C C . LEU B 2 128 ? 401.56391 29.14502 148.87984 1.000 12.95278 129 LEU B C 1
ATOM 2543 O O . LEU B 2 128 ? 400.42316 28.87038 149.25362 1.000 16.26971 129 LEU B O 1
ATOM 2548 N N . ARG B 2 129 ? 402.64352 28.66934 149.50668 1.000 13.05475 130 ARG B N 1
ATOM 2549 C CA . ARG B 2 129 ? 402.46860 27.79905 150.66858 1.000 15.93109 130 ARG B CA 1
ATOM 2550 C C . ARG B 2 129 ? 401.77450 28.52988 151.82102 1.000 16.18779 130 ARG B C 1
ATOM 2551 O O . ARG B 2 129 ? 400.86300 27.98568 152.45315 1.000 15.33999 130 ARG B O 1
ATOM 2559 N N . LYS B 2 130 ? 402.17781 29.77512 152.09855 1.000 13.61559 131 LYS B N 1
ATOM 2560 C CA . LYS B 2 130 ? 401.57211 30.51617 153.21046 1.000 16.44913 131 LYS B CA 1
ATOM 2561 C C . LYS B 2 130 ? 400.10193 30.82518 152.95038 1.000 14.59804 131 LYS B C 1
ATOM 2562 O O . LYS B 2 130 ? 399.26110 30.70606 153.85327 1.000 16.35596 131 LYS B O 1
ATOM 2568 N N . THR B 2 131 ? 399.77628 31.23735 151.72638 1.000 15.01895 132 THR B N 1
ATOM 2569 C CA . THR B 2 131 ? 398.39528 31.57560 151.39697 1.000 13.44156 132 THR B CA 1
ATOM 2570 C C . THR B 2 131 ? 397.52072 30.32857 151.34715 1.000 13.30350 132 THR B C 1
ATOM 2571 O O . THR B 2 131 ? 396.33197 30.38516 151.67975 1.000 14.48722 132 THR B O 1
ATOM 2575 N N . THR B 2 132 ? 398.09019 29.19447 150.93997 1.000 14.59007 133 THR B N 1
ATOM 2576 C CA . THR B 2 132 ? 397.34323 27.94014 150.99387 1.000 14.86333 133 THR B CA 1
ATOM 2577 C C . THR B 2 132 ? 397.05704 27.53687 152.43374 1.000 15.75783 133 THR B C 1
ATOM 2578 O O . THR B 2 132 ? 395.94966 27.08220 152.75067 1.000 16.51989 133 THR B O 1
ATOM 2582 N N . ARG B 2 133 ? 398.02807 27.72547 153.33016 1.000 14.46840 134 ARG B N 1
ATOM 2583 C CA . ARG B 2 133 ? 397.76373 27.43458 154.73282 1.000 19.54192 134 ARG B CA 1
ATOM 2584 C C . ARG B 2 133 ? 396.70862 28.37540 155.29276 1.000 18.62252 134 ARG B C 1
ATOM 2585 O O . ARG B 2 133 ? 395.89039 27.96457 156.11649 1.000 16.40547 134 ARG B O 1
ATOM 2593 N N . LYS B 2 134 ? 396.70268 29.62775 154.83527 1.000 16.81198 135 LYS B N 1
ATOM 2594 C CA . LYS B 2 134 ? 395.68569 30.57501 155.27916 1.000 14.65116 135 LYS B CA 1
ATOM 2595 C C . LYS B 2 134 ? 394.29477 30.12475 154.84867 1.000 16.64429 135 LYS B C 1
ATOM 2596 O O . LYS B 2 134 ? 393.33112 30.25058 155.61449 1.000 15.42825 135 LYS B O 1
ATOM 2602 N N . VAL B 2 135 ? 394.16912 29.57912 153.63323 1.000 13.82039 136 VAL B N 1
ATOM 2603 C CA . VAL B 2 135 ? 392.89625 29.00679 153.19538 1.000 16.43996 136 VAL B CA 1
ATOM 2604 C C . VAL B 2 135 ? 392.46271 27.89587 154.14502 1.000 20.11184 136 VAL B C 1
ATOM 2605 O O . VAL B 2 135 ? 391.31645 27.86033 154.61108 1.000 17.72890 136 VAL B O 1
ATOM 2609 N N . GLY B 2 136 ? 393.38235 26.97828 154.45446 1.000 17.77725 137 GLY B N 1
ATOM 2610 C CA . GLY B 2 136 ? 393.06020 25.89394 155.36995 1.000 18.71542 137 GLY B CA 1
ATOM 2611 C C . GLY B 2 136 ? 392.63696 26.37432 156.74829 1.000 21.48521 137 GLY B C 1
ATOM 2612 O O . GLY B 2 136 ? 391.74730 25.79072 157.37189 1.000 23.15576 137 GLY B O 1
ATOM 2613 N N . ASP B 2 137 ? 393.26769 27.44112 157.24170 1.000 19.40465 138 ASP B N 1
ATOM 2614 C CA . ASP B 2 137 ? 392.95015 27.97643 158.55970 1.000 22.59160 138 ASP B CA 1
ATOM 2615 C C . ASP B 2 137 ? 391.59408 28.67465 158.59919 1.000 24.20596 138 ASP B C 1
ATOM 2616 O O . ASP B 2 137 ? 391.02767 28.82464 159.68660 1.000 25.07998 138 ASP B O 1
ATOM 2621 N N . LEU B 2 138 ? 391.07030 29.11467 157.44680 1.000 20.40639 139 LEU B N 1
ATOM 2622 C CA . LEU B 2 138 ? 389.77367 29.78239 157.36765 1.000 22.42181 139 LEU B CA 1
ATOM 2623 C C . LEU B 2 138 ? 388.60767 28.82242 157.18679 1.000 23.91059 139 LEU B C 1
ATOM 2624 O O . LEU B 2 138 ? 387.47175 29.19066 157.50565 1.000 27.08879 139 LEU B O 1
ATOM 2629 N N . ALA B 2 139 ? 388.85313 27.62040 156.66649 1.000 26.80493 140 ALA B N 1
ATOM 2630 C CA . ALA B 2 139 ? 387.77609 26.66972 156.43275 1.000 28.58131 140 ALA B CA 1
ATOM 2631 C C . ALA B 2 139 ? 386.99983 26.39886 157.71638 1.000 24.55245 140 ALA B C 1
ATOM 2632 O O . ALA B 2 139 ? 387.59088 26.17477 158.77688 1.000 25.42873 140 ALA B O 1
ATOM 2634 N N . PHE B 2 140 ? 385.67110 26.43992 157.61106 1.000 24.09190 141 PHE B N 1
ATOM 2635 C CA . PHE B 2 140 ? 384.73050 26.08039 158.67198 1.000 31.43808 141 PHE B CA 1
ATOM 2636 C C . PHE B 2 140 ? 384.77436 27.02003 159.86482 1.000 32.15756 141 PHE B C 1
ATOM 2637 O O . PHE B 2 140 ? 384.28366 26.66971 160.94041 1.000 43.23498 141 PHE B O 1
ATOM 2645 N N . LEU B 2 141 ? 385.34920 28.20775 159.71715 1.000 24.52581 142 LEU B N 1
ATOM 2646 C CA . LEU B 2 141 ? 385.46572 29.15709 160.81837 1.000 24.49310 142 LEU B CA 1
ATOM 2647 C C . LEU B 2 141 ? 384.54418 30.33849 160.54057 1.000 27.81271 142 LEU B C 1
ATOM 2648 O O . LEU B 2 141 ? 384.77520 31.09747 159.59312 1.000 31.45424 142 LEU B O 1
ATOM 2653 N N . ASP B 2 142 ? 383.52152 30.52566 161.37747 1.000 20.40756 143 ASP B N 1
ATOM 2654 C CA . ASP B 2 142 ? 382.65887 31.67847 161.14966 1.000 20.45484 143 ASP B CA 1
ATOM 2655 C C . ASP B 2 142 ? 383.31293 32.93699 161.71862 1.000 18.53212 143 ASP B C 1
ATOM 2656 O O . ASP B 2 142 ? 384.37506 32.88369 162.34221 1.000 19.35876 143 ASP B O 1
ATOM 2661 N N . VAL B 2 143 ? 382.66520 34.09077 161.52207 1.000 15.96478 144 VAL B N 1
ATOM 2662 C CA . VAL B 2 143 ? 383.33113 35.35079 161.85659 1.000 20.57536 144 VAL B CA 1
ATOM 2663 C C . VAL B 2 143 ? 383.60920 35.43893 163.35562 1.000 17.61782 144 VAL B C 1
ATOM 2664 O O . VAL B 2 143 ? 384.65731 35.94272 163.77966 1.000 18.34490 144 VAL B O 1
ATOM 2668 N N . THR B 2 144 ? 382.69375 34.93393 164.18925 1.000 15.67694 145 THR B N 1
ATOM 2669 C CA . THR B 2 144 ? 382.95412 35.00574 165.62595 1.000 16.30670 145 THR B CA 1
ATOM 2670 C C . THR B 2 144 ? 384.19247 34.20129 165.99428 1.000 17.95998 145 THR B C 1
ATOM 2671 O O . THR B 2 144 ? 385.05290 34.68030 166.74303 1.000 18.48874 145 THR B O 1
ATOM 2675 N N . GLY B 2 145 ? 384.32058 32.98673 165.44729 1.000 18.50172 146 GLY B N 1
ATOM 2676 C CA . GLY B 2 145 ? 385.53658 32.21351 165.65906 1.000 20.36631 146 GLY B CA 1
ATOM 2677 C C . GLY B 2 145 ? 386.77615 32.86815 165.07228 1.000 17.84834 146 GLY B C 1
ATOM 2678 O O . GLY B 2 145 ? 387.87163 32.75683 165.63345 1.000 19.46056 146 GLY B O 1
ATOM 2679 N N . ARG B 2 146 ? 386.63146 33.54734 163.93448 1.000 14.86703 147 ARG B N 1
ATOM 2680 C CA . ARG B 2 146 ? 387.77957 34.26280 163.37581 1.000 19.36418 147 ARG B CA 1
ATOM 2681 C C . ARG B 2 146 ? 388.23721 35.38429 164.29813 1.000 17.74477 147 ARG B C 1
ATOM 2682 O O . ARG B 2 146 ? 389.44012 35.56602 164.51509 1.000 17.65786 147 ARG B O 1
ATOM 2690 N N . VAL B 2 147 ? 387.29921 36.16348 164.83214 1.000 15.67594 148 VAL B N 1
ATOM 2691 C CA . VAL B 2 147 ? 387.68732 37.25927 165.71001 1.000 16.43249 148 VAL B CA 1
ATOM 2692 C C . VAL B 2 147 ? 388.31892 36.71838 166.98666 1.000 18.04676 148 VAL B C 1
ATOM 2693 O O . VAL B 2 147 ? 389.34345 37.23314 167.45024 1.000 19.37474 148 VAL B O 1
ATOM 2697 N N . ALA B 2 148 ? 387.72253 35.67586 167.57522 1.000 18.33924 149 ALA B N 1
ATOM 2698 C CA . ALA B 2 148 ? 388.28833 35.10358 168.79694 1.000 18.72743 149 ALA B CA 1
ATOM 2699 C C . ALA B 2 148 ? 389.72157 34.64474 168.57386 1.000 21.53794 149 ALA B C 1
ATOM 2700 O O . ALA B 2 148 ? 390.61092 34.93438 169.38703 1.000 20.52948 149 ALA B O 1
ATOM 2702 N N . ARG B 2 149 ? 389.97523 33.94289 167.46682 1.000 17.87095 150 ARG B N 1
ATOM 2703 C CA . ARG B 2 149 ? 391.32765 33.45577 167.21785 1.000 19.62617 150 ARG B CA 1
ATOM 2704 C C . ARG B 2 149 ? 392.29428 34.61515 167.00151 1.000 20.17427 150 ARG B C 1
ATOM 2705 O O . ARG B 2 149 ? 393.44337 34.57081 167.45826 1.000 18.48629 150 ARG B O 1
ATOM 2713 N N . THR B 2 150 ? 391.83141 35.67677 166.33364 1.000 20.82009 151 THR B N 1
ATOM 2714 C CA . THR B 2 150 ? 392.66816 36.85834 166.13607 1.000 20.51495 151 THR B CA 1
ATOM 2715 C C . THR B 2 150 ? 393.01605 37.51758 167.46829 1.000 20.79201 151 THR B C 1
ATOM 2716 O O . THR B 2 150 ? 394.17595 37.88816 167.70481 1.000 21.95068 151 THR B O 1
ATOM 2720 N N . LEU B 2 151 ? 392.03339 37.65317 168.35939 1.000 17.66947 152 LEU B N 1
ATOM 2721 C CA . LEU B 2 151 ? 392.30936 38.24358 169.67034 1.000 19.69410 152 LEU B CA 1
ATOM 2722 C C . LEU B 2 151 ? 393.32577 37.40849 170.43788 1.000 21.31015 152 LEU B C 1
ATOM 2723 O O . LEU B 2 151 ? 394.26560 37.95114 171.03492 1.000 21.44705 152 LEU B O 1
ATOM 2728 N N . LEU B 2 152 ? 393.15719 36.08505 170.43126 1.000 19.95303 153 LEU B N 1
ATOM 2729 C CA . LEU B 2 152 ? 394.11766 35.23581 171.12491 1.000 19.25341 153 LEU B CA 1
ATOM 2730 C C . LEU B 2 152 ? 395.49901 35.36559 170.50031 1.000 23.26435 153 LEU B C 1
ATOM 2731 O O . LEU B 2 152 ? 396.50692 35.39174 171.21370 1.000 26.12294 153 LEU B O 1
ATOM 2736 N N . ASP B 2 153 ? 395.56291 35.45941 169.16514 1.000 21.07016 154 ASP B N 1
ATOM 2737 C CA . ASP B 2 153 ? 396.84308 35.63496 168.48616 1.000 21.53902 154 ASP B CA 1
ATOM 2738 C C . ASP B 2 153 ? 397.49375 36.96502 168.84127 1.000 24.68941 154 ASP B C 1
ATOM 2739 O O . ASP B 2 153 ? 398.70380 37.01881 169.10245 1.000 26.44812 154 ASP B O 1
ATOM 2744 N N . LEU B 2 154 ? 396.71763 38.05276 168.83456 1.000 23.87957 155 LEU B N 1
ATOM 2745 C CA . LEU B 2 154 ? 397.27263 39.35359 169.20614 1.000 22.47702 155 LEU B CA 1
ATOM 2746 C C . LEU B 2 154 ? 397.82776 39.33962 170.62215 1.000 21.56696 155 LEU B C 1
ATOM 2747 O O . LEU B 2 154 ? 398.76523 40.08640 170.93200 1.000 24.33322 155 LEU B O 1
ATOM 2752 N N . CYS B 2 155 ? 397.26853 38.49675 171.48989 1.000 20.25582 156 CYS B N 1
ATOM 2753 C CA . CYS B 2 155 ? 397.71144 38.42702 172.87610 1.000 23.21306 156 CYS B CA 1
ATOM 2754 C C . CYS B 2 155 ? 399.11708 37.85540 173.00802 1.000 29.29075 156 CYS B C 1
ATOM 2755 O O . CYS B 2 155 ? 399.78780 38.10624 174.01623 1.000 30.05201 156 CYS B O 1
ATOM 2758 N N . GLN B 2 156 ? 399.57743 37.09217 172.02586 1.000 23.43782 157 GLN B N 1
ATOM 2759 C CA . GLN B 2 156 ? 400.90376 36.49850 172.07400 1.000 28.05109 157 GLN B CA 1
ATOM 2760 C C . GLN B 2 156 ? 401.94910 37.35232 171.36673 1.000 30.21168 157 GLN B C 1
ATOM 2761 O O . GLN B 2 156 ? 403.11162 36.94870 171.28566 1.000 31.68037 157 GLN B O 1
ATOM 2767 N N . GLN B 2 157 ? 401.57712 38.52921 170.88122 1.000 29.67972 158 GLN B N 1
ATOM 2768 C CA . GLN B 2 157 ? 402.54659 39.37547 170.19676 1.000 28.70666 158 GLN B CA 1
ATOM 2769 C C . GLN B 2 157 ? 403.25236 40.30277 171.18392 1.000 26.59104 158 GLN B C 1
ATOM 2770 O O . GLN B 2 157 ? 402.75705 40.55152 172.28777 1.000 24.00366 158 GLN B O 1
ATOM 2776 N N . PRO B 2 158 ? 404.43197 40.82600 170.82220 1.000 28.79442 159 PRO B N 1
ATOM 2777 C CA . PRO B 2 158 ? 405.21133 41.59891 171.80014 1.000 25.70523 159 PRO B CA 1
ATOM 2778 C C . PRO B 2 158 ? 404.62197 42.94810 172.14598 1.000 28.92420 159 PRO B C 1
ATOM 2779 O O . PRO B 2 158 ? 405.06974 43.55143 173.12881 1.000 33.10728 159 PRO B O 1
ATOM 2783 N N . ASP B 2 159 ? 403.66512 43.46517 171.37493 1.000 23.47499 160 ASP B N 1
ATOM 2784 C CA . ASP B 2 159 ? 403.05590 44.73706 171.74883 1.000 23.43476 160 ASP B CA 1
ATOM 2785 C C . ASP B 2 159 ? 401.92722 44.57037 172.75922 1.000 25.05271 160 ASP B C 1
ATOM 2786 O O . ASP B 2 159 ? 401.36542 45.57393 173.21536 1.000 30.07696 160 ASP B O 1
ATOM 2791 N N . ALA B 2 160 ? 401.58784 43.33979 173.12252 1.000 23.15963 161 ALA B N 1
ATOM 2792 C CA . ALA B 2 160 ? 400.57639 43.12435 174.14084 1.000 23.20358 161 ALA B CA 1
ATOM 2793 C C . ALA B 2 160 ? 401.12986 43.49481 175.51620 1.000 23.26936 161 ALA B C 1
ATOM 2794 O O . ALA B 2 160 ? 402.32202 43.76916 175.69614 1.000 24.33110 161 ALA B O 1
ATOM 2796 N N . MET B 2 161 ? 400.23806 43.52151 176.49095 1.000 18.62850 162 MET B N 1
ATOM 2797 C CA . MET B 2 161 ? 400.58966 43.83386 177.86407 1.000 22.83740 162 MET B CA 1
ATOM 2798 C C . MET B 2 161 ? 399.93487 42.80178 178.76157 1.000 19.91302 162 MET B C 1
ATOM 2799 O O . MET B 2 161 ? 398.79589 42.40039 178.51986 1.000 22.58273 162 MET B O 1
ATOM 2804 N N . THR B 2 162 ? 400.65514 42.35486 179.78125 1.000 21.21267 163 THR B N 1
ATOM 2805 C CA . THR B 2 162 ? 400.02655 41.45990 180.73757 1.000 23.05630 163 THR B CA 1
ATOM 2806 C C . THR B 2 162 ? 399.01187 42.24626 181.56070 1.000 24.11501 163 THR B C 1
ATOM 2807 O O . THR B 2 162 ? 399.11635 43.46566 181.71893 1.000 26.07330 163 THR B O 1
ATOM 2811 N N . HIS B 2 163 ? 398.00189 41.54102 182.05920 1.000 26.14870 164 HIS B N 1
ATOM 2812 C CA . HIS B 2 163 ? 396.91200 42.12910 182.82050 1.000 26.75740 164 HIS B CA 1
ATOM 2813 C C . HIS B 2 163 ? 396.59902 41.17970 183.96518 1.000 29.06417 164 HIS B C 1
ATOM 2814 O O . HIS B 2 163 ? 396.78914 39.96481 183.82970 1.000 31.41179 164 HIS B O 1
ATOM 2821 N N . PRO B 2 164 ? 396.18673 41.70151 185.12080 1.000 30.71969 165 PRO B N 1
ATOM 2822 C CA . PRO B 2 164 ? 395.76922 40.80418 186.21251 1.000 37.28841 165 PRO B CA 1
ATOM 2823 C C . PRO B 2 164 ? 394.80370 39.71728 185.76354 1.000 40.17708 165 PRO B C 1
ATOM 2824 O O . PRO B 2 164 ? 394.96318 38.55293 186.14914 1.000 46.21394 165 PRO B O 1
ATOM 2828 N N . ASP B 2 165 ? 393.83273 40.05429 184.92148 1.000 36.63593 166 ASP B N 1
ATOM 2829 C CA . ASP B 2 165 ? 392.82162 39.10061 184.48379 1.000 39.77191 166 ASP B CA 1
ATOM 2830 C C . ASP B 2 165 ? 393.18950 38.37205 183.19574 1.000 35.33641 166 ASP B C 1
ATOM 2831 O O . ASP B 2 165 ? 392.41974 37.51532 182.74804 1.000 33.40040 166 ASP B O 1
ATOM 2836 N N . GLY B 2 166 ? 394.33568 38.67646 182.59028 1.000 31.74121 167 GLY B N 1
ATOM 2837 C CA . GLY B 2 166 ? 394.72867 37.99938 181.37027 1.000 26.42557 167 GLY B CA 1
ATOM 2838 C C . GLY B 2 166 ? 395.77873 38.74370 180.56078 1.000 26.46012 167 GLY B C 1
ATOM 2839 O O . GLY B 2 166 ? 396.92618 38.87415 180.99424 1.000 30.01565 167 GLY B O 1
ATOM 2840 N N . MET B 2 167 ? 395.40103 39.21872 179.37487 1.000 24.20032 168 MET B N 1
ATOM 2841 C CA . MET B 2 167 ? 396.26807 40.02881 178.52909 1.000 25.07128 168 MET B CA 1
ATOM 2842 C C . MET B 2 167 ? 395.48919 41.23925 178.04188 1.000 28.16172 168 MET B C 1
ATOM 2843 O O . MET B 2 167 ? 394.27450 41.17440 177.83763 1.000 28.35353 168 MET B O 1
ATOM 2848 N N . GLN B 2 168 ? 396.19460 42.34790 177.85459 1.000 23.51960 169 GLN B N 1
ATOM 2849 C CA . GLN B 2 168 ? 395.58025 43.57754 177.38563 1.000 22.85347 169 GLN B CA 1
ATOM 2850 C C . GLN B 2 168 ? 396.19670 43.94169 176.04824 1.000 22.89211 169 GLN B C 1
ATOM 2851 O O . GLN B 2 168 ? 397.42331 43.94611 175.91092 1.000 22.82299 169 GLN B O 1
ATOM 2857 N N . ILE B 2 169 ? 395.34436 44.23325 175.06348 1.000 20.18307 170 ILE B N 1
ATOM 2858 C CA . ILE B 2 169 ? 395.78958 44.63375 173.73974 1.000 20.51907 170 ILE B CA 1
ATOM 2859 C C . ILE B 2 169 ? 395.14350 45.96393 173.37893 1.000 23.35784 170 ILE B C 1
ATOM 2860 O O . ILE B 2 169 ? 394.10664 46.35553 173.92249 1.000 25.08561 170 ILE B O 1
ATOM 2865 N N . LYS B 2 170 ? 395.79785 46.67507 172.46650 1.000 27.12197 171 LYS B N 1
ATOM 2866 C CA . LYS B 2 170 ? 395.27423 47.90646 171.89491 1.000 28.57510 171 LYS B CA 1
ATOM 2867 C C . LYS B 2 170 ? 395.05419 47.66501 170.41182 1.000 25.06321 171 LYS B C 1
ATOM 2868 O O . LYS B 2 170 ? 396.01133 47.38933 169.67963 1.000 25.47111 171 LYS B O 1
ATOM 2870 N N . ILE B 2 171 ? 393.79600 47.73594 169.97716 1.000 24.29493 172 ILE B N 1
ATOM 2871 C CA . ILE B 2 171 ? 393.45862 47.49058 168.58208 1.000 26.18696 172 ILE B CA 1
ATOM 2872 C C . ILE B 2 171 ? 392.07032 48.05745 168.33008 1.000 22.96848 172 ILE B C 1
ATOM 2873 O O . ILE B 2 171 ? 391.22069 48.08092 169.22509 1.000 28.43757 172 ILE B O 1
ATOM 2878 N N . THR B 2 172 ? 391.85392 48.54920 167.11527 1.000 25.44482 173 THR B N 1
ATOM 2879 C CA . THR B 2 172 ? 390.57105 49.12471 166.73979 1.000 26.36855 173 THR B CA 1
ATOM 2880 C C . THR B 2 172 ? 389.69491 48.07388 166.07414 1.000 23.83490 173 THR B C 1
ATOM 2881 O O . THR B 2 172 ? 390.17274 47.04725 165.59075 1.000 22.92667 173 THR B O 1
ATOM 2885 N N . ARG B 2 173 ? 388.39212 48.34792 166.04208 1.000 19.47790 174 ARG B N 1
ATOM 2886 C CA . ARG B 2 173 ? 387.49525 47.46266 165.30212 1.000 23.17932 174 ARG B CA 1
ATOM 2887 C C . ARG B 2 173 ? 387.85009 47.42302 163.82279 1.000 21.06926 174 ARG B C 1
ATOM 2888 O O . ARG B 2 173 ? 387.73826 46.36873 163.18362 1.000 20.49796 174 ARG B O 1
ATOM 2896 N N . ASN B 2 174 ? 388.26702 48.56214 163.26795 1.000 23.94537 175 ASN B N 1
ATOM 2897 C CA . ASN B 2 174 ? 388.71982 48.63345 161.88229 1.000 23.75767 175 ASN B CA 1
ATOM 2898 C C . ASN B 2 174 ? 389.87843 47.67474 161.62385 1.000 19.63963 175 ASN B C 1
ATOM 2899 O O . ASN B 2 174 ? 389.89263 46.94518 160.62291 1.000 19.50356 175 ASN B O 1
ATOM 2904 N N . GLU B 2 175 ? 390.87554 47.68709 162.51143 1.000 18.10765 176 GLU B N 1
ATOM 2905 C CA . GLU B 2 175 ? 392.04575 46.83393 162.34122 1.000 19.75943 176 GLU B CA 1
ATOM 2906 C C . GLU B 2 175 ? 391.67807 45.36238 162.48112 1.000 17.73479 176 GLU B C 1
ATOM 2907 O O . GLU B 2 175 ? 392.15821 44.52730 161.70391 1.000 16.01790 176 GLU B O 1
ATOM 2913 N N . ILE B 2 176 ? 390.82709 45.02481 163.45800 1.000 16.10600 177 ILE B N 1
ATOM 2914 C CA . ILE B 2 176 ? 390.36562 43.64053 163.55727 1.000 17.28973 177 ILE B CA 1
ATOM 2915 C C . ILE B 2 176 ? 389.63457 43.24284 162.28456 1.000 17.35443 177 ILE B C 1
ATOM 2916 O O . ILE B 2 176 ? 389.82945 42.14503 161.75259 1.000 15.82367 177 ILE B O 1
ATOM 2921 N N . GLY B 2 177 ? 388.78240 44.13041 161.77342 1.000 15.06534 178 GLY B N 1
ATOM 2922 C CA . GLY B 2 177 ? 388.03328 43.79583 160.57833 1.000 14.33508 178 GLY B CA 1
ATOM 2923 C C . GLY B 2 177 ? 388.93207 43.50268 159.38989 1.000 14.46293 178 GLY B C 1
ATOM 2924 O O . GLY B 2 177 ? 388.63250 42.62609 158.57589 1.000 16.40310 178 GLY B O 1
ATOM 2925 N N . ARG B 2 178 ? 390.04070 44.24270 159.26306 1.000 15.53171 179 ARG B N 1
ATOM 2926 C CA . ARG B 2 178 ? 390.98334 43.96821 158.17474 1.000 15.00739 179 ARG B CA 1
ATOM 2927 C C . ARG B 2 178 ? 391.68105 42.62456 158.34799 1.000 13.55676 179 ARG B C 1
ATOM 2928 O O . ARG B 2 178 ? 392.02249 41.97268 157.35807 1.000 16.89138 179 ARG B O 1
ATOM 2936 N N . ILE B 2 179 ? 391.91402 42.18973 159.58475 1.000 14.38347 180 ILE B N 1
ATOM 2937 C CA . ILE B 2 179 ? 392.57175 40.89563 159.77803 1.000 16.14550 180 ILE B CA 1
ATOM 2938 C C . ILE B 2 179 ? 391.62762 39.75250 159.42966 1.000 17.66718 180 ILE B C 1
ATOM 2939 O O . ILE B 2 179 ? 392.02689 38.76263 158.79648 1.000 18.56195 180 ILE B O 1
ATOM 2944 N N . VAL B 2 180 ? 390.35850 39.86313 159.83031 1.000 16.38758 181 VAL B N 1
ATOM 2945 C CA . VAL B 2 180 ? 389.41661 38.76504 159.63677 1.000 17.41240 181 VAL B CA 1
ATOM 2946 C C . VAL B 2 180 ? 388.58728 38.90833 158.36708 1.000 22.01815 181 VAL B C 1
ATOM 2947 O O . VAL B 2 180 ? 387.90474 37.94414 157.98189 1.000 23.79847 181 VAL B O 1
ATOM 2951 N N . GLY B 2 181 ? 388.59779 40.07369 157.72007 1.000 18.26229 182 GLY B N 1
ATOM 2952 C CA . GLY B 2 181 ? 387.82914 40.25166 156.49999 1.000 16.09726 182 GLY B CA 1
ATOM 2953 C C . GLY B 2 181 ? 386.35446 40.52583 156.72403 1.000 21.44575 182 GLY B C 1
ATOM 2954 O O . GLY B 2 181 ? 385.49555 39.90898 156.08494 1.000 25.63773 182 GLY B O 1
ATOM 2955 N N . CYS B 2 182 ? 386.04539 41.44438 157.64135 1.000 18.44829 183 CYS B N 1
ATOM 2956 C CA . CYS B 2 182 ? 384.66689 41.86535 157.86644 1.000 19.85659 183 CYS B CA 1
ATOM 2957 C C . CYS B 2 182 ? 384.62628 43.34647 158.21909 1.000 18.82502 183 CYS B C 1
ATOM 2958 O O . CYS B 2 182 ? 385.65373 44.02137 158.36761 1.000 20.06730 183 CYS B O 1
ATOM 2961 N N . SER B 2 183 ? 383.41221 43.86275 158.32751 1.000 16.40953 184 SER B N 1
ATOM 2962 C CA . SER B 2 183 ? 383.21139 45.27727 158.56387 1.000 18.24886 184 SER B CA 1
ATOM 2963 C C . SER B 2 183 ? 383.48055 45.66285 160.01719 1.000 21.44191 184 SER B C 1
ATOM 2964 O O . SER B 2 183 ? 383.41793 44.83516 160.93233 1.000 20.53761 184 SER B O 1
ATOM 2967 N N . ARG B 2 184 ? 383.79036 46.94978 160.21295 1.000 20.09225 185 ARG B N 1
ATOM 2968 C CA . ARG B 2 184 ? 383.96233 47.49087 161.55357 1.000 23.16656 185 ARG B CA 1
ATOM 2969 C C . ARG B 2 184 ? 382.71679 47.25328 162.39880 1.000 23.19176 185 ARG B C 1
ATOM 2970 O O . ARG B 2 184 ? 382.80692 46.94380 163.59450 1.000 20.03715 185 ARG B O 1
ATOM 2978 N N . GLU B 2 185 ? 381.53536 47.41110 161.79618 1.000 21.48936 186 GLU B N 1
ATOM 2979 C CA . GLU B 2 185 ? 380.30312 47.21196 162.55426 1.000 23.77963 186 GLU B CA 1
ATOM 2980 C C . GLU B 2 185 ? 380.15151 45.75522 162.97345 1.000 21.97648 186 GLU B C 1
ATOM 2981 O O . GLU B 2 185 ? 379.74933 45.46661 164.10760 1.000 20.59610 186 GLU B O 1
ATOM 2987 N N . MET B 2 186 ? 380.48519 44.82077 162.07533 1.000 19.73025 187 MET B N 1
ATOM 2988 C CA . MET B 2 186 ? 380.38492 43.40723 162.42137 1.000 18.29574 187 MET B CA 1
ATOM 2989 C C . MET B 2 186 ? 381.34453 43.05823 163.55299 1.000 21.75521 187 MET B C 1
ATOM 2990 O O . MET B 2 186 ? 380.98655 42.29747 164.46143 1.000 21.66343 187 MET B O 1
ATOM 2995 N N . VAL B 2 187 ? 382.56367 43.62075 163.53053 1.000 19.36060 188 VAL B N 1
ATOM 2996 C CA . VAL B 2 187 ? 383.49517 43.38568 164.63718 1.000 21.19808 188 VAL B CA 1
ATOM 2997 C C . VAL B 2 187 ? 382.86496 43.82505 165.95697 1.000 20.27111 188 VAL B C 1
ATOM 2998 O O . VAL B 2 187 ? 382.93713 43.11391 166.96806 1.000 18.87294 188 VAL B O 1
ATOM 3002 N N . GLY B 2 188 ? 382.23054 44.99985 165.96052 1.000 20.40209 189 GLY B N 1
ATOM 3003 C CA . GLY B 2 188 ? 381.58015 45.48012 167.17278 1.000 21.51369 189 GLY B CA 1
ATOM 3004 C C . GLY B 2 188 ? 380.55318 44.50224 167.71135 1.000 22.59042 189 GLY B C 1
ATOM 3005 O O . GLY B 2 188 ? 380.53281 44.21214 168.90924 1.000 23.81168 189 GLY B O 1
ATOM 3006 N N . ARG B 2 189 ? 379.69693 43.96888 166.82965 1.000 19.18498 190 ARG B N 1
ATOM 3007 C CA . ARG B 2 189 ? 378.70353 42.98451 167.25385 1.000 20.45863 190 ARG B CA 1
ATOM 3008 C C . ARG B 2 189 ? 379.36654 41.73107 167.80249 1.000 23.11552 190 ARG B C 1
ATOM 3009 O O . ARG B 2 189 ? 378.92383 41.17130 168.81317 1.000 23.66700 190 ARG B O 1
ATOM 3017 N N . VAL B 2 190 ? 380.43888 41.28339 167.15364 1.000 19.50334 191 VAL B N 1
ATOM 3018 C CA . VAL B 2 190 ? 381.13553 40.08649 167.60261 1.000 18.50991 191 VAL B CA 1
ATOM 3019 C C . VAL B 2 190 ? 381.76250 40.32269 168.96688 1.000 21.08866 191 VAL B C 1
ATOM 3020 O O . VAL B 2 190 ? 381.73112 39.44707 169.84241 1.000 22.06685 191 VAL B O 1
ATOM 3024 N N . LEU B 2 191 ? 382.34818 41.50503 169.17019 1.000 23.35555 192 LEU B N 1
ATOM 3025 C CA . LEU B 2 191 ? 382.98031 41.78389 170.45475 1.000 22.61629 192 LEU B CA 1
ATOM 3026 C C . LEU B 2 191 ? 381.95328 41.77788 171.57773 1.000 22.54395 192 LEU B C 1
ATOM 3027 O O . LEU B 2 191 ? 382.23464 41.30614 172.68551 1.000 22.35760 192 LEU B O 1
ATOM 3032 N N . LYS B 2 192 ? 380.75136 42.28539 171.30974 1.000 21.60817 193 LYS B N 1
ATOM 3033 C CA . LYS B 2 192 ? 379.69367 42.19568 172.31478 1.000 24.59509 193 LYS B CA 1
ATOM 3034 C C . LYS B 2 192 ? 379.33540 40.74340 172.61937 1.000 22.28157 193 LYS B C 1
ATOM 3035 O O . LYS B 2 192 ? 379.07260 40.39422 173.77146 1.000 28.72221 193 LYS B O 1
ATOM 3041 N N . SER B 2 193 ? 379.33561 39.87879 171.60699 1.000 23.84454 194 SER B N 1
ATOM 3042 C CA . SER B 2 193 ? 379.06228 38.46489 171.84501 1.000 28.70026 194 SER B CA 1
ATOM 3043 C C . SER B 2 193 ? 380.19058 37.80931 172.64035 1.000 26.67436 194 SER B C 1
ATOM 3044 O O . SER B 2 193 ? 379.93767 36.99430 173.53825 1.000 27.69883 194 SER B O 1
ATOM 3047 N N . LEU B 2 194 ? 381.44390 38.16071 172.33502 1.000 24.38282 195 LEU B N 1
ATOM 3048 C CA . LEU B 2 194 ? 382.57963 37.58816 173.05989 1.000 20.85978 195 LEU B CA 1
ATOM 3049 C C . LEU B 2 194 ? 382.66318 38.10476 174.48711 1.000 23.68422 195 LEU B C 1
ATOM 3050 O O . LEU B 2 194 ? 383.19907 37.41613 175.36800 1.000 26.45570 195 LEU B O 1
ATOM 3055 N N . GLU B 2 195 ? 382.16064 39.31143 174.74049 1.000 22.23332 196 GLU B N 1
ATOM 3056 C CA . GLU B 2 195 ? 382.03462 39.75937 176.12058 1.000 23.89300 196 GLU B CA 1
ATOM 3057 C C . GLU B 2 195 ? 380.99624 38.92724 176.86659 1.000 27.39261 196 GLU B C 1
ATOM 3058 O O . GLU B 2 195 ? 381.22388 38.51431 178.01118 1.000 26.61784 196 GLU B O 1
ATOM 3064 N N . GLU B 2 196 ? 379.85460 38.66002 176.22664 1.000 27.72573 197 GLU B N 1
ATOM 3065 C CA . GLU B 2 196 ? 378.83833 37.82405 176.85686 1.000 30.38515 197 GLU B CA 1
ATOM 3066 C C . GLU B 2 196 ? 379.34999 36.40720 177.07597 1.000 35.50614 197 GLU B C 1
ATOM 3067 O O . GLU B 2 196 ? 378.95007 35.74142 178.03998 1.000 36.76081 197 GLU B O 1
ATOM 3069 N N . GLN B 2 197 ? 380.21574 35.92895 176.18129 1.000 30.73323 198 GLN B N 1
ATOM 3070 C CA . GLN B 2 197 ? 380.86677 34.63441 176.33412 1.000 33.93113 198 GLN B CA 1
ATOM 3071 C C . GLN B 2 197 ? 381.87774 34.63207 177.47647 1.000 34.02916 198 GLN B C 1
ATOM 3072 O O . GLN B 2 197 ? 382.18524 33.56243 178.01235 1.000 39.44839 198 GLN B O 1
ATOM 3078 N N . GLY B 2 198 ? 382.38864 35.79852 177.87163 1.000 28.51070 199 GLY B N 1
ATOM 3079 C CA . GLY B 2 198 ? 383.34751 35.88259 178.95903 1.000 28.05021 199 GLY B CA 1
ATOM 3080 C C . GLY B 2 198 ? 384.78967 35.90987 178.51400 1.000 32.42474 199 GLY B C 1
ATOM 3081 O O . GLY B 2 198 ? 385.69178 35.82258 179.35637 1.000 32.43001 199 GLY B O 1
ATOM 3082 N N . LEU B 2 199 ? 385.03706 36.03130 177.21675 1.000 26.93178 200 LEU B N 1
ATOM 3083 C CA . LEU B 2 199 ? 386.39611 35.99175 176.70406 1.000 23.54033 200 LEU B CA 1
ATOM 3084 C C . LEU B 2 199 ? 387.09142 37.33775 176.78918 1.000 25.19120 200 LEU B C 1
ATOM 3085 O O . LEU B 2 199 ? 388.31654 37.38038 176.94470 1.000 29.65428 200 LEU B O 1
ATOM 3090 N N . VAL B 2 200 ? 386.35263 38.44445 176.67474 1.000 26.40761 201 VAL B N 1
ATOM 3091 C CA . VAL B 2 200 ? 386.96881 39.76059 176.54121 1.000 24.93357 201 VAL B CA 1
ATOM 3092 C C . VAL B 2 200 ? 386.20372 40.79566 177.34996 1.000 27.13355 201 VAL B C 1
ATOM 3093 O O . VAL B 2 200 ? 385.03864 40.61144 177.69746 1.000 28.06127 201 VAL B O 1
ATOM 3097 N N . HIS B 2 201 ? 386.88739 41.89713 177.65234 1.000 22.59271 202 HIS B N 1
ATOM 3098 C CA . HIS B 2 201 ? 386.25156 43.11083 178.15191 1.000 26.70850 202 HIS B CA 1
ATOM 3099 C C . HIS B 2 201 ? 386.79875 44.27872 177.34682 1.000 27.79287 202 HIS B C 1
ATOM 3100 O O . HIS B 2 201 ? 388.00447 44.56120 177.38825 1.000 27.57111 202 HIS B O 1
ATOM 3107 N N . VAL B 2 202 ? 385.92722 44.93707 176.59744 1.000 30.14610 203 VAL B N 1
ATOM 3108 C CA . VAL B 2 202 ? 386.31257 46.08921 175.79220 1.000 30.94058 203 VAL B CA 1
ATOM 3109 C C . VAL B 2 202 ? 386.22354 47.33093 176.66633 1.000 37.15657 203 VAL B C 1
ATOM 3110 O O . VAL B 2 202 ? 385.21271 47.55070 177.34358 1.000 37.34141 203 VAL B O 1
ATOM 3114 N N . LYS B 2 203 ? 387.28994 48.13283 176.66846 1.000 36.83232 204 LYS B N 1
ATOM 3115 C CA . LYS B 2 203 ? 387.39636 49.31907 177.51661 1.000 39.66775 204 LYS B CA 1
ATOM 3116 C C . LYS B 2 203 ? 387.87372 50.49902 176.67244 1.000 46.11671 204 LYS B C 1
ATOM 3117 O O . LYS B 2 203 ? 388.94294 51.06555 176.89141 1.000 53.76478 204 LYS B O 1
ATOM 3119 N N . GLY B 2 204 ? 387.07302 50.86227 175.67863 1.000 44.92773 205 GLY B N 1
ATOM 3120 C CA . GLY B 2 204 ? 387.42128 51.97363 174.81707 1.000 47.39920 205 GLY B CA 1
ATOM 3121 C C . GLY B 2 204 ? 388.43669 51.60820 173.75582 1.000 49.80620 205 GLY B C 1
ATOM 3122 O O . GLY B 2 204 ? 388.12632 50.86543 172.81881 1.000 52.02827 205 GLY B O 1
ATOM 3123 N N . LYS B 2 205 ? 389.65729 52.12423 173.88642 1.000 45.52230 206 LYS B N 1
ATOM 3124 C CA . LYS B 2 205 ? 390.69028 51.86928 172.89441 1.000 46.28039 206 LYS B CA 1
ATOM 3125 C C . LYS B 2 205 ? 391.46338 50.58059 173.14971 1.000 41.93838 206 LYS B C 1
ATOM 3126 O O . LYS B 2 205 ? 392.21726 50.14694 172.27107 1.000 39.85974 206 LYS B O 1
ATOM 3128 N N . THR B 2 206 ? 391.30090 49.96324 174.31622 1.000 38.28130 207 THR B N 1
ATOM 3129 C CA . THR B 2 206 ? 391.96642 48.71077 174.63327 1.000 30.99251 207 THR B CA 1
ATOM 3130 C C . THR B 2 206 ? 390.93450 47.64041 174.95235 1.000 30.96781 207 THR B C 1
ATOM 3131 O O . THR B 2 206 ? 389.74502 47.91049 175.15998 1.000 32.75202 207 THR B O 1
ATOM 3135 N N . MET B 2 207 ? 391.42102 46.40663 174.99268 1.000 24.23046 208 MET B N 1
ATOM 3136 C CA . MET B 2 207 ? 390.60038 45.25377 175.30082 1.000 27.37393 208 MET B CA 1
ATOM 3137 C C . MET B 2 207 ? 391.39172 44.32548 176.20228 1.000 27.25795 208 MET B C 1
ATOM 3138 O O . MET B 2 207 ? 392.59247 44.13824 175.99502 1.000 23.99493 208 MET B O 1
ATOM 3143 N N . VAL B 2 208 ? 390.71788 43.73438 177.18644 1.000 25.90547 209 VAL B N 1
ATOM 3144 C CA . VAL B 2 208 ? 391.31084 42.69910 178.02106 1.000 25.08740 209 VAL B CA 1
ATOM 3145 C C . VAL B 2 208 ? 390.78538 41.36018 177.53975 1.000 24.6034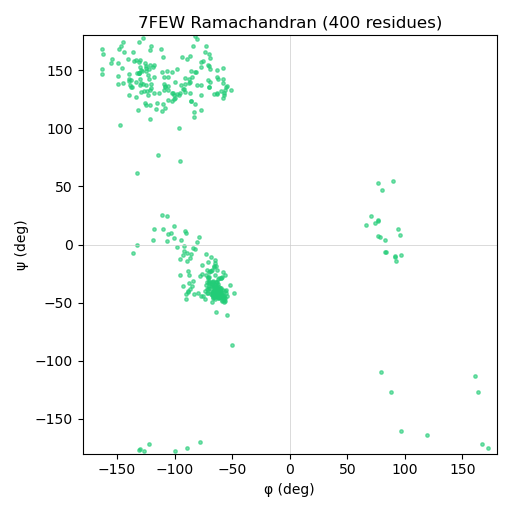7 209 VAL B C 1
ATOM 3146 O O . VAL B 2 208 ? 389.57550 41.19465 177.34345 1.000 26.28259 209 VAL B O 1
ATOM 3150 N N . VAL B 2 209 ? 391.68953 40.41588 177.32032 1.000 22.07596 210 VAL B N 1
ATOM 3151 C CA . VAL B 2 209 ? 391.33207 39.06897 176.89851 1.000 23.62317 210 VAL B CA 1
ATOM 3152 C C . VAL B 2 209 ? 391.60900 38.13077 178.06253 1.000 25.67045 210 VAL B C 1
ATOM 3153 O O . VAL B 2 209 ? 392.74713 38.03663 178.53360 1.000 25.39354 210 VAL B O 1
ATOM 3157 N N . PHE B 2 210 ? 390.57074 37.44000 178.53032 1.000 24.07804 211 PHE B N 1
ATOM 3158 C CA . PHE B 2 210 ? 390.68988 36.64944 179.75058 1.000 27.35141 211 PHE B CA 1
ATOM 3159 C C . PHE B 2 210 ? 391.23664 35.25709 179.45704 1.000 33.07080 211 PHE B C 1
ATOM 3160 O O . PHE B 2 210 ? 391.00684 34.68361 178.38946 1.000 33.96671 211 PHE B O 1
ATOM 3168 N N . GLY B 2 211 ? 391.95396 34.70854 180.42812 1.000 39.14955 212 GLY B N 1
ATOM 3169 C CA . GLY B 2 211 ? 392.62809 33.43421 180.23850 1.000 46.61990 212 GLY B CA 1
ATOM 3170 C C . GLY B 2 211 ? 394.00726 33.64796 179.64744 1.000 51.70144 212 GLY B C 1
ATOM 3171 O O . GLY B 2 211 ? 394.79714 34.42970 180.17697 1.000 54.66005 212 GLY B O 1
ATOM 3172 N N . THR B 2 212 ? 394.28809 32.95882 178.54229 1.000 54.37444 213 THR B N 1
ATOM 3173 C CA . THR B 2 212 ? 395.53689 33.11901 177.78868 1.000 53.23568 213 THR B CA 1
ATOM 3174 C C . THR B 2 212 ? 396.78807 32.98878 178.65910 1.000 53.41264 213 THR B C 1
ATOM 3175 O O . THR B 2 212 ? 396.82428 32.19309 179.60000 1.000 58.16102 213 THR B O 1
#

Foldseek 3Di:
DVLCVVVLVQWDKDKDAAFAWDFDWFAFQWKKKAWQAAKKWWWDADPVRHIATQDMDGHGDMPSPPQLDDDVPDTDTHHTIIGGRHITMMTMDTPVVVVVSCVVPVVVVVSVVVRVVVSVVSNVVLVVCLVPDDLLSLLLVVVLVQCVDPPWDDDPFATKHFADLVNSCRHRVHDSVVSVVSVVVCVVVPQWDDDDGMIGGGPND/DCPVVVLVQWDKDKDAAFAWPADFFAFQWKKKAWQAAKKWWWDADPVRFIATQDMDGHGDMPSCPQLPCPPPTDTHHTIIGTRHMTIMTMDTSVVCCVVCVVPVVVVVSNVVNVVVSVVSSVVVVVVPPPADLLNLLLVVVVVQQPDPQWAADPQGIKDFDALSRSCRHRRHDSVVSVVSVVVVVVVVQWDDDDRMIGGGDD